Protein AF-A0A377I5Y8-F1 (afdb_monomer_lite)

Structure (mmCIF, N/CA/C/O backbone):
data_AF-A0A377I5Y8-F1
#
_entry.id   AF-A0A377I5Y8-F1
#
loop_
_atom_site.group_PDB
_atom_site.id
_atom_site.type_symbol
_atom_site.label_atom_id
_atom_site.label_alt_id
_atom_site.label_comp_id
_atom_site.label_asym_id
_atom_site.label_entity_id
_atom_site.label_seq_id
_atom_site.pdbx_PDB_ins_code
_atom_site.Cartn_x
_atom_site.Cartn_y
_atom_site.Cartn_z
_atom_site.occupancy
_atom_site.B_iso_or_equiv
_atom_site.auth_seq_id
_atom_site.auth_comp_id
_atom_site.auth_asym_id
_atom_site.auth_atom_id
_atom_site.pdbx_PDB_model_num
ATOM 1 N N . MET A 1 1 ? -96.298 -12.564 162.710 1.00 44.47 1 MET A N 1
ATOM 2 C CA . MET A 1 1 ? -96.695 -13.813 162.022 1.00 44.47 1 MET A CA 1
ATOM 3 C C . MET A 1 1 ? -95.420 -14.543 161.625 1.00 44.47 1 MET A C 1
ATOM 5 O O . MET A 1 1 ? -94.536 -13.879 161.105 1.00 44.47 1 MET A O 1
ATOM 9 N N . ALA A 1 2 ? -95.275 -15.830 161.952 1.00 61.97 2 ALA A N 1
ATOM 10 C CA . ALA A 1 2 ? -94.063 -16.620 161.696 1.00 61.97 2 ALA A CA 1
ATOM 11 C C . ALA A 1 2 ? -94.306 -17.619 160.547 1.00 61.97 2 ALA A C 1
ATOM 13 O O . ALA A 1 2 ? -95.359 -18.254 160.525 1.00 61.97 2 ALA A O 1
ATOM 14 N N . ASN A 1 3 ? -93.354 -17.740 159.612 1.00 75.94 3 ASN A N 1
ATOM 15 C CA . ASN A 1 3 ? -93.396 -18.684 158.483 1.00 75.94 3 ASN A CA 1
ATOM 16 C C . ASN A 1 3 ? -92.722 -20.018 158.852 1.00 75.94 3 ASN A C 1
ATOM 18 O O . ASN A 1 3 ? -91.842 -20.046 159.712 1.00 75.94 3 ASN A O 1
ATOM 22 N N . LEU A 1 4 ? -93.095 -21.113 158.179 1.00 74.38 4 LEU A N 1
ATOM 23 C CA . LEU A 1 4 ? -92.407 -22.403 158.310 1.00 74.38 4 LEU A CA 1
ATOM 24 C C . LEU A 1 4 ? -91.058 -22.365 157.580 1.00 74.38 4 LEU A C 1
ATOM 26 O O . LEU A 1 4 ? -90.972 -21.902 156.447 1.00 74.38 4 LEU A O 1
ATOM 30 N N . GLU A 1 5 ? -90.010 -22.867 158.228 1.00 79.94 5 GLU A N 1
ATOM 31 C CA . GLU A 1 5 ? -88.670 -22.923 157.647 1.00 79.94 5 GLU A CA 1
ATOM 32 C C . GLU A 1 5 ? -88.505 -24.162 156.751 1.00 79.94 5 GLU A C 1
ATOM 34 O O . GLU A 1 5 ? -88.676 -25.298 157.205 1.00 79.94 5 GLU A O 1
ATOM 39 N N . GLU A 1 6 ? -88.168 -23.929 155.479 1.00 86.44 6 GLU A N 1
ATOM 40 C CA . GLU A 1 6 ? -87.937 -24.972 154.475 1.00 86.44 6 GLU A CA 1
ATOM 41 C C . GLU A 1 6 ? -86.470 -25.430 154.449 1.00 86.44 6 GLU A C 1
ATOM 43 O O . GLU A 1 6 ? -85.549 -24.626 154.253 1.00 86.44 6 GLU A O 1
ATOM 48 N N . GLN A 1 7 ? -86.245 -26.737 154.526 1.00 83.88 7 GLN A N 1
ATOM 49 C CA . GLN A 1 7 ? -84.936 -27.382 154.446 1.00 83.88 7 GLN A CA 1
ATOM 50 C C . GLN A 1 7 ? -84.751 -28.109 153.110 1.00 83.88 7 GLN A C 1
ATOM 52 O O . GLN A 1 7 ? -85.685 -28.695 152.572 1.00 83.88 7 GLN A O 1
ATOM 57 N N . GLU A 1 8 ? -83.526 -28.097 152.576 1.00 85.56 8 GLU A N 1
ATOM 58 C CA . GLU A 1 8 ? -83.152 -28.877 151.387 1.00 85.56 8 GLU A CA 1
ATOM 59 C C . GLU A 1 8 ? -83.021 -30.357 151.764 1.00 85.56 8 GLU A C 1
ATOM 61 O O . GLU A 1 8 ? -81.932 -30.901 151.933 1.00 85.56 8 GLU A O 1
ATOM 66 N N . LYS A 1 9 ? -84.165 -31.004 151.966 1.00 86.75 9 LYS A N 1
ATOM 67 C CA . LYS A 1 9 ? -84.241 -32.389 152.408 1.00 86.75 9 LYS A CA 1
ATOM 68 C C . LYS A 1 9 ? -85.362 -33.095 151.672 1.00 86.75 9 LYS A C 1
ATOM 70 O O . LYS A 1 9 ? -86.482 -32.597 151.577 1.00 86.75 9 LYS A O 1
ATOM 75 N N . TRP A 1 10 ? -85.074 -34.299 151.194 1.00 88.19 10 TRP A N 1
ATOM 76 C CA . TRP A 1 10 ? -86.120 -35.175 150.696 1.00 88.19 10 TRP A CA 1
ATOM 77 C C . TRP A 1 10 ? -86.868 -35.823 151.861 1.00 88.19 10 TRP A C 1
ATOM 79 O O . TRP A 1 10 ? -86.307 -36.619 152.614 1.00 88.19 10 TRP A O 1
ATOM 89 N N . GLU A 1 11 ? -88.142 -35.482 152.008 1.00 87.62 11 GLU A N 1
ATOM 90 C CA . GLU A 1 11 ? -89.029 -36.145 152.960 1.00 87.62 11 GLU A CA 1
ATOM 91 C C . GLU A 1 11 ? -89.602 -37.411 152.319 1.00 87.62 11 GLU A C 1
ATOM 93 O O . GLU A 1 11 ? -90.176 -37.369 151.228 1.00 87.62 11 GLU A O 1
ATOM 98 N N . THR A 1 12 ? -89.429 -38.552 152.988 1.00 85.75 12 THR A N 1
ATOM 99 C CA . THR A 1 12 ? -89.810 -39.876 152.468 1.00 85.75 12 THR A CA 1
ATOM 100 C C . THR A 1 12 ? -91.319 -40.034 152.275 1.00 85.75 12 THR A C 1
ATOM 102 O O . THR A 1 12 ? -91.744 -40.792 151.408 1.00 85.75 12 THR A O 1
ATOM 105 N N . GLY A 1 13 ? -92.124 -39.280 153.025 1.00 84.56 13 GLY A N 1
ATOM 106 C CA . GLY A 1 13 ? -93.577 -39.213 152.897 1.00 84.56 13 GLY A CA 1
ATOM 107 C C . GLY A 1 13 ? -94.119 -37.894 153.443 1.00 84.56 13 GLY A C 1
ATOM 108 O O . GLY A 1 13 ? -93.439 -37.206 154.206 1.00 84.56 13 GLY A O 1
ATOM 109 N N . ILE A 1 14 ? -95.333 -37.530 153.029 1.00 86.12 14 ILE A N 1
ATOM 110 C CA . ILE A 1 14 ? -96.060 -36.377 153.570 1.00 86.12 14 ILE A CA 1
ATOM 111 C C . ILE A 1 14 ? -97.057 -36.925 154.585 1.00 86.12 14 ILE A C 1
ATOM 113 O O . ILE A 1 14 ? -97.866 -37.785 154.250 1.00 86.12 14 ILE A O 1
ATOM 117 N N . TYR A 1 15 ? -96.953 -36.471 155.827 1.00 86.12 15 TYR A N 1
ATOM 118 C CA . TYR A 1 15 ? -97.787 -36.924 156.929 1.00 86.12 15 TYR A CA 1
ATOM 119 C C . TYR A 1 15 ? -99.241 -36.495 156.718 1.00 86.12 15 TYR A C 1
ATOM 121 O O . TYR A 1 15 ? -99.511 -35.308 156.555 1.00 86.12 15 TYR A O 1
ATOM 129 N N . GLN A 1 16 ? -100.171 -37.443 156.746 1.00 86.00 16 GLN A N 1
ATOM 130 C CA . GLN A 1 16 ? -101.600 -37.157 156.762 1.00 86.00 16 GLN A CA 1
ATOM 131 C C . GLN A 1 16 ? -102.022 -36.877 158.206 1.00 86.00 16 GLN A C 1
ATOM 133 O O . GLN A 1 16 ? -101.702 -37.656 159.094 1.00 86.00 16 GLN A O 1
ATOM 138 N N . ILE A 1 17 ? -102.689 -35.748 158.443 1.00 85.38 17 ILE A N 1
ATOM 139 C CA . ILE A 1 17 ? -103.232 -35.433 159.770 1.00 85.38 17 ILE A CA 1
ATOM 140 C C . ILE A 1 17 ? -104.403 -36.379 160.034 1.00 85.38 17 ILE A C 1
ATOM 142 O O . ILE A 1 17 ? -105.297 -36.488 159.192 1.00 85.38 17 ILE A O 1
ATOM 146 N N . GLU A 1 18 ? -104.388 -37.043 161.185 1.00 84.44 18 GLU A N 1
ATOM 147 C CA . GLU A 1 18 ? -105.428 -37.993 161.585 1.00 84.44 18 GLU A CA 1
ATOM 148 C C . GLU A 1 18 ? -106.560 -37.283 162.348 1.00 84.44 18 GLU A C 1
ATOM 150 O O . GLU A 1 18 ? -106.344 -36.242 162.966 1.00 84.44 18 GLU A O 1
ATOM 155 N N . GLU A 1 19 ? -107.777 -37.843 162.358 1.00 82.62 19 GLU A N 1
ATOM 156 C CA . GLU A 1 19 ? -108.943 -37.215 163.022 1.00 82.62 19 GLU A CA 1
ATOM 157 C C . GLU A 1 19 ? -108.735 -36.977 164.529 1.00 82.62 19 GLU A C 1
ATOM 159 O O . GLU A 1 19 ? -109.299 -36.044 165.100 1.00 82.62 19 GLU A O 1
ATOM 164 N N . ASN A 1 20 ? -107.896 -37.802 165.161 1.00 81.38 20 ASN A N 1
ATOM 165 C CA . ASN A 1 20 ? -107.586 -37.725 166.589 1.00 81.38 20 ASN A CA 1
ATOM 166 C C . ASN A 1 20 ? -106.368 -36.840 166.901 1.00 81.38 20 ASN A C 1
ATOM 168 O O . ASN A 1 20 ? -106.012 -36.695 168.074 1.00 81.38 20 ASN A O 1
ATOM 172 N N . ASP A 1 21 ? -105.701 -36.276 165.889 1.00 82.25 21 ASP A N 1
ATOM 173 C CA . ASP A 1 21 ? -104.535 -35.429 166.118 1.00 82.25 21 ASP A CA 1
ATOM 174 C C . ASP A 1 21 ? -104.957 -34.090 166.752 1.00 82.25 21 ASP A C 1
ATOM 176 O O . ASP A 1 21 ? -105.871 -33.417 166.262 1.00 82.25 21 ASP A O 1
ATOM 180 N N . PRO A 1 22 ? -104.286 -33.641 167.830 1.00 75.06 22 PRO A N 1
ATOM 181 C CA . PRO A 1 22 ? -104.595 -32.356 168.436 1.00 75.06 22 PRO A CA 1
ATOM 182 C C . PRO A 1 22 ? -104.301 -31.226 167.446 1.00 75.06 22 PRO A C 1
ATOM 184 O O . PRO A 1 22 ? -103.237 -31.194 166.827 1.00 75.06 22 PRO A O 1
ATOM 187 N N . VAL A 1 23 ? -105.213 -30.253 167.334 1.00 78.25 23 VAL A N 1
ATOM 188 C CA . VAL A 1 23 ? -105.016 -29.047 166.510 1.00 78.25 23 VAL A CA 1
ATOM 189 C C . VAL A 1 23 ? -104.004 -28.127 167.199 1.00 78.25 23 VAL A C 1
ATOM 191 O O . VAL A 1 23 ? -104.342 -27.123 167.824 1.00 78.25 23 VAL A O 1
ATOM 194 N N . HIS A 1 24 ? -102.736 -28.522 167.128 1.00 77.81 24 HIS A N 1
ATOM 195 C CA . HIS A 1 24 ? -101.604 -27.819 167.702 1.00 77.81 24 HIS A CA 1
ATOM 196 C C . HIS A 1 24 ? -100.825 -27.137 166.580 1.00 77.81 24 HIS A C 1
ATOM 198 O O . HIS A 1 24 ? -100.194 -27.792 165.747 1.00 77.81 24 HIS A O 1
ATOM 204 N N . GLY A 1 25 ? -100.900 -25.805 166.559 1.00 72.81 25 GLY A N 1
ATOM 205 C CA . GLY A 1 25 ? -100.066 -24.958 165.710 1.00 72.81 25 GLY A CA 1
ATOM 206 C C . GLY A 1 25 ? -98.646 -24.792 166.265 1.00 72.81 25 GLY A C 1
ATOM 207 O O . GLY A 1 25 ? -98.297 -25.336 167.306 1.00 72.81 25 GLY A O 1
ATOM 208 N N . GLY A 1 26 ? -97.815 -24.017 165.567 1.00 75.94 26 GLY A N 1
ATOM 209 C CA . GLY A 1 26 ? -96.394 -23.835 165.894 1.00 75.94 26 GLY A CA 1
ATOM 210 C C . GLY A 1 26 ? -95.466 -24.574 164.925 1.00 75.94 26 GLY A C 1
ATOM 211 O O . GLY A 1 26 ? -95.928 -25.307 164.048 1.00 75.94 26 GLY A O 1
ATOM 212 N N . ALA A 1 27 ? -94.156 -24.342 165.045 1.00 71.94 27 ALA A N 1
ATOM 213 C CA . ALA A 1 27 ? -93.143 -24.872 164.120 1.00 71.94 27 ALA A CA 1
ATOM 214 C C . ALA A 1 27 ? -93.069 -26.412 164.106 1.00 71.94 27 ALA A C 1
ATOM 216 O O . ALA A 1 27 ? -92.778 -26.994 163.058 1.00 71.94 27 ALA A O 1
ATOM 217 N N . ASP A 1 28 ? -93.395 -27.033 165.244 1.00 77.06 28 ASP A N 1
ATOM 218 C CA . ASP A 1 28 ? -93.475 -28.487 165.442 1.00 77.06 28 ASP A CA 1
ATOM 219 C C . ASP A 1 28 ? -94.917 -28.961 165.687 1.00 77.06 28 ASP A C 1
ATOM 221 O O . ASP A 1 28 ? -95.165 -30.095 166.098 1.00 77.06 28 ASP A O 1
ATOM 225 N N . GLY A 1 29 ? -95.884 -28.078 165.430 1.00 80.75 29 GLY A N 1
ATOM 226 C CA . GLY A 1 29 ? -97.300 -28.393 165.493 1.00 80.75 29 GLY A CA 1
ATOM 227 C C . GLY A 1 29 ? -97.670 -29.436 164.441 1.00 80.75 29 GLY A C 1
ATOM 228 O O . GLY A 1 29 ? -97.292 -29.310 163.271 1.00 80.75 29 GLY A O 1
ATOM 229 N N . VAL A 1 30 ? -98.424 -30.463 164.839 1.00 83.25 30 VAL A N 1
ATOM 230 C CA . VAL A 1 30 ? -98.769 -31.591 163.957 1.00 83.25 30 VAL A CA 1
ATOM 231 C C . VAL A 1 30 ? -99.517 -31.124 162.702 1.00 83.25 30 VAL A C 1
ATOM 233 O O . VAL A 1 30 ? -99.285 -31.650 161.615 1.00 83.25 30 VAL A O 1
ATOM 236 N N . THR A 1 31 ? -100.300 -30.044 162.814 1.00 83.88 31 THR A N 1
ATOM 237 C CA . THR A 1 31 ? -101.058 -29.454 161.702 1.00 83.88 31 THR A CA 1
ATOM 238 C C . THR A 1 31 ? -100.159 -28.887 160.590 1.00 83.88 31 THR A C 1
ATOM 240 O O . THR A 1 31 ? -100.548 -28.873 159.427 1.00 83.88 31 THR A O 1
ATOM 243 N N . ASN A 1 32 ? -98.930 -28.461 160.907 1.00 86.50 32 ASN A N 1
ATOM 244 C CA . ASN A 1 32 ? -98.000 -27.865 159.936 1.00 86.50 32 ASN A CA 1
ATOM 245 C C . ASN A 1 32 ? -97.014 -28.870 159.316 1.00 86.50 32 ASN A C 1
ATOM 247 O O . ASN A 1 32 ? -96.312 -28.543 158.352 1.00 86.50 32 ASN A O 1
ATOM 251 N N . LYS A 1 33 ? -96.951 -30.095 159.847 1.00 85.25 33 LYS A N 1
ATOM 252 C CA . LYS A 1 33 ? -96.015 -31.143 159.421 1.00 85.25 33 LYS A CA 1
ATOM 253 C C . LYS A 1 33 ? -96.138 -31.512 157.929 1.00 85.25 33 LYS A C 1
ATOM 255 O O . LYS A 1 33 ? -95.102 -31.464 157.261 1.00 85.25 33 LYS A O 1
ATOM 260 N N . PRO A 1 34 ? -97.333 -31.799 157.362 1.00 85.81 34 PRO A N 1
ATOM 261 C CA . PRO A 1 34 ? -97.465 -32.088 155.930 1.00 85.81 34 PRO A CA 1
ATOM 262 C C . PRO A 1 34 ? -96.944 -30.967 155.029 1.00 85.81 34 PRO A C 1
ATOM 264 O O . PRO A 1 34 ? -96.223 -31.217 154.063 1.00 85.81 34 PRO A O 1
ATOM 267 N N . ILE A 1 35 ? -97.290 -29.720 155.357 1.00 86.62 35 ILE A N 1
ATOM 268 C CA . ILE A 1 35 ? -96.953 -28.547 154.542 1.00 86.62 35 ILE A CA 1
ATOM 269 C C . ILE A 1 35 ? -95.437 -28.333 154.536 1.00 86.62 35 ILE A C 1
ATOM 271 O O . ILE A 1 35 ? -94.839 -28.181 153.471 1.00 86.62 35 ILE A O 1
ATOM 275 N N . LYS A 1 36 ? -94.795 -28.411 155.709 1.00 86.50 36 LYS A N 1
ATOM 276 C CA . LYS A 1 36 ? -93.333 -28.332 155.834 1.00 86.50 36 LYS A CA 1
ATOM 277 C C . LYS A 1 36 ? -92.647 -29.446 155.041 1.00 86.50 36 LYS A C 1
ATOM 279 O O . LYS A 1 36 ? -91.658 -29.197 154.355 1.00 86.50 36 LYS A O 1
ATOM 284 N N . GLN A 1 37 ? -93.196 -30.663 155.081 1.00 88.81 37 GLN A N 1
ATOM 285 C CA . GLN A 1 37 ? -92.602 -31.788 154.366 1.00 88.81 37 GLN A CA 1
ATOM 286 C C . GLN A 1 37 ? -92.667 -31.636 152.839 1.00 88.81 37 GLN A C 1
ATOM 288 O O . GLN A 1 37 ? -91.692 -31.932 152.143 1.00 88.81 37 GLN A O 1
ATOM 293 N N . LEU A 1 38 ? -93.789 -31.146 152.307 1.00 89.00 38 LEU A N 1
ATOM 294 C CA . LEU A 1 38 ? -93.927 -30.867 150.876 1.00 89.00 38 LEU A CA 1
ATOM 295 C C . LEU A 1 38 ? -92.993 -29.731 150.425 1.00 89.00 38 LEU A C 1
ATOM 297 O O . LEU A 1 38 ? -92.355 -29.831 149.370 1.00 89.00 38 LEU A O 1
ATOM 301 N N . ALA A 1 39 ? -92.878 -28.677 151.234 1.00 88.31 39 ALA A N 1
ATOM 302 C CA . ALA A 1 39 ? -92.000 -27.549 150.946 1.00 88.31 39 ALA A CA 1
ATOM 303 C C . ALA A 1 39 ? -90.520 -27.984 150.884 1.00 88.31 39 ALA A C 1
ATOM 305 O O . ALA A 1 39 ? -89.824 -27.676 149.913 1.00 88.31 39 ALA A O 1
ATOM 306 N N . ASN A 1 40 ? -90.073 -28.825 151.826 1.00 90.12 40 ASN A N 1
ATOM 307 C CA . ASN A 1 40 ? -88.713 -29.379 151.836 1.00 90.12 40 ASN A CA 1
ATOM 308 C C . ASN A 1 40 ? -88.378 -30.166 150.551 1.00 90.12 40 ASN A C 1
ATOM 310 O O . ASN A 1 40 ? -87.335 -29.944 149.926 1.00 90.12 40 ASN A O 1
ATOM 314 N N . ARG A 1 41 ? -89.290 -31.042 150.095 1.00 91.62 41 ARG A N 1
ATOM 315 C CA . ARG A 1 41 ? -89.104 -31.820 148.851 1.00 91.62 41 ARG A CA 1
ATOM 316 C C . ARG A 1 41 ? -88.997 -30.924 147.620 1.00 91.62 41 ARG A C 1
ATOM 318 O O . ARG A 1 41 ? -88.174 -31.185 146.744 1.00 91.62 41 ARG A O 1
ATOM 325 N N . THR A 1 42 ? -89.810 -29.872 147.559 1.00 90.88 42 THR A N 1
ATOM 326 C CA . THR A 1 42 ? -89.809 -28.918 146.440 1.00 90.88 42 THR A CA 1
ATOM 327 C C . THR A 1 42 ? -88.470 -28.184 146.352 1.00 90.88 42 THR A C 1
ATOM 329 O O . THR A 1 42 ? -87.882 -28.089 145.272 1.00 90.88 42 THR A O 1
ATOM 332 N N . LYS A 1 43 ? -87.936 -27.740 147.496 1.00 89.00 43 LYS A N 1
ATOM 333 C CA . LYS A 1 43 ? -86.625 -27.085 147.580 1.00 89.00 43 LYS A CA 1
ATOM 334 C C . LYS A 1 43 ? -85.477 -28.009 147.152 1.00 89.00 43 LYS A C 1
ATOM 336 O O . LYS A 1 43 ? -84.618 -27.577 146.386 1.00 89.00 43 LYS A O 1
ATOM 341 N N . TYR A 1 44 ? -85.501 -29.281 147.564 1.00 89.50 44 TYR A N 1
ATOM 342 C CA . TYR A 1 44 ? -84.529 -30.296 147.128 1.00 89.50 44 TYR A CA 1
ATOM 343 C C . TYR A 1 44 ? -84.551 -30.518 145.605 1.00 89.50 44 TYR A C 1
ATOM 345 O O . TYR A 1 44 ? -83.511 -30.441 144.951 1.00 89.50 44 TYR A O 1
ATOM 353 N N . LEU A 1 45 ? -85.735 -30.730 145.014 1.00 87.25 45 LEU A N 1
ATOM 354 C CA . LEU A 1 45 ? -85.857 -30.962 143.568 1.00 87.25 45 LEU A CA 1
ATOM 355 C C . LEU A 1 45 ? -85.384 -29.763 142.742 1.00 87.25 45 LEU A C 1
ATOM 357 O O . LEU A 1 45 ? -84.708 -29.949 141.731 1.00 87.25 45 LEU A O 1
ATOM 361 N N . LYS A 1 46 ? -85.688 -28.536 143.185 1.00 86.38 46 LYS A N 1
ATOM 362 C CA . LYS A 1 46 ? -85.188 -27.322 142.532 1.00 86.38 46 LYS A CA 1
ATOM 363 C C . LYS A 1 46 ? -83.658 -27.304 142.493 1.00 86.38 46 LYS A C 1
ATOM 365 O O . LYS A 1 46 ? -83.082 -27.030 141.441 1.00 86.38 46 LYS A O 1
ATOM 370 N N . LYS A 1 47 ? -83.000 -27.640 143.607 1.00 84.94 47 LYS A N 1
ATOM 371 C CA . LYS A 1 47 ? -81.535 -27.656 143.665 1.00 84.94 47 LYS A CA 1
ATOM 372 C C . LYS A 1 47 ? -80.913 -28.718 142.768 1.00 84.94 47 LYS A C 1
ATOM 374 O O . LYS A 1 47 ? -79.866 -28.465 142.176 1.00 84.94 47 LYS A O 1
ATOM 379 N N . GLU A 1 48 ? -81.561 -29.867 142.625 1.00 83.81 48 GLU A N 1
ATOM 380 C CA . GLU A 1 48 ? -81.061 -30.944 141.771 1.00 83.81 48 GLU A CA 1
ATOM 381 C C . GLU A 1 48 ? -81.203 -30.628 140.273 1.00 83.81 48 GLU A C 1
ATOM 383 O O . GLU A 1 48 ? -80.307 -30.942 139.487 1.00 83.81 48 GLU A O 1
ATOM 388 N N . VAL A 1 49 ? -82.268 -29.923 139.872 1.00 81.81 49 VAL A N 1
ATOM 389 C CA . VAL A 1 49 ? -82.402 -29.390 138.504 1.00 81.81 49 VAL A CA 1
ATOM 390 C C . VAL A 1 49 ? -81.325 -28.341 138.221 1.00 81.81 49 VAL A C 1
ATOM 392 O O . VAL A 1 49 ? -80.645 -28.434 137.201 1.00 81.81 49 VAL A O 1
ATOM 395 N N . GLU A 1 50 ? -81.104 -27.392 139.136 1.00 79.69 50 GLU A N 1
ATOM 396 C CA . GLU A 1 50 ? -80.041 -26.382 139.001 1.00 79.69 50 GLU A CA 1
ATOM 397 C C . GLU A 1 50 ? -78.641 -27.015 138.904 1.00 79.69 50 GLU A C 1
ATOM 399 O O . GLU A 1 50 ? -77.786 -26.505 138.187 1.00 79.69 50 GLU A O 1
ATOM 404 N N . ARG A 1 51 ? -78.401 -28.152 139.574 1.00 75.88 51 ARG A N 1
ATOM 405 C CA . ARG A 1 51 ? -77.121 -28.879 139.513 1.00 75.88 51 ARG A CA 1
ATOM 406 C C . ARG A 1 51 ? -76.868 -29.533 138.149 1.00 75.88 51 ARG A C 1
ATOM 408 O O . ARG A 1 51 ? -75.720 -29.637 137.730 1.00 75.88 51 ARG A O 1
ATOM 415 N N . ARG A 1 52 ? -77.927 -29.972 137.458 1.00 70.69 52 ARG A N 1
ATOM 416 C CA . ARG A 1 52 ? -77.847 -30.601 136.125 1.00 70.69 52 ARG A CA 1
ATOM 417 C C . ARG A 1 52 ? -77.843 -29.594 134.975 1.00 70.69 52 ARG A C 1
ATOM 419 O O . ARG A 1 52 ? -77.451 -29.953 133.871 1.00 70.69 52 ARG A O 1
ATOM 426 N N . TYR A 1 53 ? -78.261 -28.356 135.226 1.00 64.75 53 TYR A N 1
ATOM 427 C CA . TYR A 1 53 ? -78.376 -27.296 134.224 1.00 64.75 53 TYR A CA 1
ATOM 428 C C . TYR A 1 53 ? -77.223 -26.285 134.339 1.00 64.75 53 TYR A C 1
ATOM 430 O O . TYR A 1 53 ? -77.440 -25.090 134.524 1.00 64.75 53 TYR A O 1
ATOM 438 N N . VAL A 1 54 ? -75.978 -26.763 134.251 1.00 61.59 54 VAL A N 1
ATOM 439 C CA . VAL A 1 54 ? -74.801 -25.894 134.086 1.00 61.59 54 VAL A CA 1
ATOM 440 C C . VAL A 1 54 ? -74.319 -26.028 132.640 1.00 61.59 54 VAL A C 1
ATOM 442 O O . VAL A 1 54 ? -73.896 -27.104 132.226 1.00 61.59 54 VAL A O 1
ATOM 445 N N . GLU A 1 55 ? -74.424 -24.954 131.851 1.00 59.75 55 GLU A N 1
ATOM 446 C CA . GLU A 1 55 ? -73.965 -24.910 130.454 1.00 59.75 55 GLU A CA 1
ATOM 447 C C . GLU A 1 55 ? -72.448 -25.163 130.367 1.00 59.75 55 GLU A C 1
ATOM 449 O O . GLU A 1 55 ? -71.648 -24.351 130.832 1.00 59.75 55 GLU A O 1
ATOM 454 N N . GLN A 1 56 ? -72.037 -26.277 129.752 1.00 68.88 56 GLN A N 1
ATOM 455 C CA . GLN A 1 56 ? -70.628 -26.604 129.507 1.00 68.88 56 GLN A CA 1
ATOM 456 C C . GLN A 1 56 ? -70.285 -26.405 128.017 1.00 68.88 56 GLN A C 1
ATOM 458 O O . GLN A 1 56 ? -71.021 -26.848 127.130 1.00 68.88 56 GLN A O 1
ATOM 463 N N . ALA A 1 57 ? -69.183 -25.705 127.729 1.00 72.12 57 ALA A N 1
ATOM 464 C CA . ALA A 1 57 ? -68.729 -25.441 126.360 1.00 72.12 57 ALA A CA 1
ATOM 465 C C . ALA A 1 57 ? -68.085 -26.687 125.721 1.00 72.12 57 ALA A C 1
ATOM 467 O O . ALA A 1 57 ? -67.421 -27.462 126.408 1.00 72.12 57 ALA A O 1
ATOM 468 N N . ALA A 1 58 ? -68.267 -26.864 124.409 1.00 79.94 58 ALA A N 1
ATOM 469 C CA . ALA A 1 58 ? -67.596 -27.914 123.637 1.00 79.94 58 ALA A CA 1
ATOM 470 C C . ALA A 1 58 ? -66.117 -27.589 123.373 1.00 79.94 58 ALA A C 1
ATOM 472 O O . ALA A 1 58 ? -65.754 -26.431 123.162 1.00 79.94 58 ALA A O 1
ATOM 473 N N . THR A 1 59 ? -65.288 -28.631 123.303 1.00 79.12 59 THR A N 1
ATOM 474 C CA . THR A 1 59 ? -63.886 -28.573 122.858 1.00 79.12 59 THR A CA 1
ATOM 475 C C . THR A 1 59 ? -63.605 -29.710 121.872 1.00 79.12 59 THR A C 1
ATOM 477 O O . THR A 1 59 ? -64.442 -30.589 121.664 1.00 79.12 59 THR A O 1
ATOM 480 N N . THR A 1 60 ? -62.404 -29.748 121.296 1.00 79.25 60 THR A N 1
ATOM 481 C CA . THR A 1 60 ? -61.935 -30.857 120.442 1.00 79.25 60 THR A CA 1
ATOM 482 C C . THR A 1 60 ? -61.866 -32.211 121.168 1.00 79.25 60 THR A C 1
ATOM 484 O O . THR A 1 60 ? -61.839 -33.248 120.509 1.00 79.25 60 THR A O 1
ATOM 487 N N . ALA A 1 61 ? -61.890 -32.222 122.507 1.00 80.81 61 ALA A N 1
ATOM 488 C CA . ALA A 1 61 ? -61.819 -33.426 123.338 1.00 80.81 61 ALA A CA 1
ATOM 489 C C . ALA A 1 61 ? -63.104 -33.723 124.142 1.00 80.81 61 ALA A C 1
ATOM 491 O O . ALA A 1 61 ? -63.194 -34.781 124.765 1.00 80.81 61 ALA A O 1
ATOM 492 N N . GLN A 1 62 ? -64.093 -32.819 124.160 1.00 76.31 62 GLN A N 1
ATOM 493 C CA . GLN A 1 62 ? -65.288 -32.946 125.002 1.00 76.31 62 GLN A CA 1
ATOM 494 C C . GLN A 1 62 ? -66.546 -32.379 124.327 1.00 76.31 62 GLN A C 1
ATOM 496 O O . GLN A 1 62 ? -66.543 -31.284 123.768 1.00 76.31 62 GLN A O 1
ATOM 501 N N . THR A 1 63 ? -67.661 -33.109 124.430 1.00 76.62 63 THR A N 1
ATOM 502 C CA . THR A 1 63 ? -68.968 -32.688 123.901 1.00 76.62 63 THR A CA 1
ATOM 503 C C . THR A 1 63 ? -69.595 -31.577 124.753 1.00 76.62 63 THR A C 1
ATOM 505 O O . THR A 1 63 ? -69.592 -31.675 125.978 1.00 76.62 63 THR A O 1
ATOM 508 N N . GLY A 1 64 ? -70.198 -30.567 124.120 1.00 80.75 64 GLY A N 1
ATOM 509 C CA . GLY A 1 64 ? -70.872 -29.443 124.786 1.00 80.75 64 GLY A CA 1
ATOM 510 C C . GLY A 1 64 ? -71.524 -28.486 123.780 1.00 80.75 64 GLY A C 1
ATOM 511 O O . GLY A 1 64 ? -71.727 -28.846 122.619 1.00 80.75 64 GLY A O 1
ATOM 512 N N . THR A 1 65 ? -71.816 -27.254 124.195 1.00 79.50 65 THR A N 1
ATOM 513 C CA . THR A 1 65 ? -72.353 -26.210 123.298 1.00 79.50 65 THR A CA 1
ATOM 514 C C . THR A 1 65 ? -71.209 -25.467 122.591 1.00 79.50 65 THR A C 1
ATOM 516 O O . THR A 1 65 ? -70.298 -24.973 123.255 1.00 79.50 65 THR A O 1
ATOM 519 N N . VAL A 1 66 ? -71.235 -25.383 121.252 1.00 81.88 66 VAL A N 1
ATOM 520 C CA . VAL A 1 66 ? -70.203 -24.718 120.420 1.00 81.88 66 VAL A CA 1
ATOM 521 C C . VAL A 1 66 ? -70.618 -23.279 120.094 1.00 81.88 66 VAL A C 1
ATOM 523 O O . VAL A 1 66 ? -71.752 -23.042 119.676 1.00 81.88 66 VAL A O 1
ATOM 526 N N . LYS A 1 67 ? -69.699 -22.313 120.222 1.00 86.94 67 LYS A N 1
ATOM 527 C CA . LYS A 1 67 ? -69.910 -20.927 119.763 1.00 86.94 67 LYS A CA 1
ATOM 528 C C . LYS A 1 67 ? -69.487 -20.767 118.301 1.00 86.94 67 LYS A C 1
ATOM 530 O O . LYS A 1 67 ? -68.518 -21.374 117.861 1.00 86.94 67 LYS A O 1
ATOM 535 N N . LEU A 1 68 ? -70.209 -19.951 117.536 1.00 90.06 68 LEU A N 1
ATOM 536 C CA . LEU A 1 68 ? -69.918 -19.709 116.121 1.00 90.06 68 LEU A CA 1
ATOM 537 C C . LEU A 1 68 ? -69.106 -18.420 115.936 1.00 90.06 68 LEU A C 1
ATOM 539 O O . LEU A 1 68 ? -69.532 -17.361 116.394 1.00 90.06 68 LEU A O 1
ATOM 543 N N . ASN A 1 69 ? -67.990 -18.493 115.207 1.00 90.94 69 ASN A N 1
ATOM 544 C CA . ASN A 1 69 ? -67.113 -17.356 114.919 1.00 90.94 69 ASN A CA 1
ATOM 545 C C . ASN A 1 69 ? -66.967 -17.131 113.399 1.00 90.94 69 ASN A C 1
ATOM 547 O O . ASN A 1 69 ? -66.891 -18.068 112.605 1.00 90.94 69 ASN A O 1
ATOM 551 N N . SER A 1 70 ? -66.980 -15.864 112.975 1.00 93.19 70 SER A N 1
ATOM 552 C CA . SER A 1 70 ? -66.845 -15.448 111.568 1.00 93.19 70 SER A CA 1
ATOM 553 C C . SER A 1 70 ? -65.541 -14.696 111.262 1.00 93.19 70 SER A C 1
ATOM 555 O O . SER A 1 70 ? -65.436 -14.102 110.187 1.00 93.19 70 SER A O 1
ATOM 557 N N . SER A 1 71 ? -64.582 -14.685 112.186 1.00 91.06 71 SER A N 1
ATOM 558 C CA . SER A 1 71 ? -63.230 -14.157 111.978 1.00 91.06 71 SER A CA 1
ATOM 559 C C . SER A 1 71 ? -62.388 -15.124 111.142 1.00 91.06 71 SER A C 1
ATOM 561 O O . SER A 1 71 ? -62.481 -16.335 111.316 1.00 91.06 71 SER A O 1
ATOM 563 N N . ASP A 1 72 ? -61.561 -14.599 110.238 1.00 88.12 72 ASP A N 1
ATOM 564 C CA . ASP A 1 72 ? -60.683 -15.350 109.322 1.00 88.12 72 ASP A CA 1
ATOM 565 C C . ASP A 1 72 ? -59.241 -15.517 109.834 1.00 88.12 72 ASP A C 1
ATOM 567 O O . ASP A 1 72 ? -58.362 -15.941 109.089 1.00 88.12 72 ASP A O 1
ATOM 571 N N . ASN A 1 73 ? -59.007 -15.199 111.105 1.00 89.94 73 ASN A N 1
ATOM 572 C CA . ASN A 1 73 ? -57.706 -15.237 111.773 1.00 89.94 73 ASN A CA 1
ATOM 573 C C . ASN A 1 73 ? -57.801 -15.742 113.228 1.00 89.94 73 ASN A C 1
ATOM 575 O O . ASN A 1 73 ? -56.991 -15.352 114.065 1.00 89.94 73 ASN A O 1
ATOM 579 N N . SER A 1 74 ? -58.840 -16.519 113.554 1.00 87.75 74 SER A N 1
ATOM 580 C CA . SER A 1 74 ? -59.024 -17.069 114.900 1.00 87.75 74 SER A CA 1
ATOM 581 C C . SER A 1 74 ? -58.300 -18.404 115.040 1.00 87.75 74 SER A C 1
ATOM 583 O O . SER A 1 74 ? -58.510 -19.294 114.220 1.00 87.75 74 SER A O 1
ATOM 585 N N . ASP A 1 75 ? -57.545 -18.553 116.126 1.00 87.19 75 ASP A N 1
ATOM 586 C CA . ASP A 1 75 ? -56.889 -19.805 116.523 1.00 87.19 75 ASP A CA 1
ATOM 587 C C . ASP A 1 75 ? -57.671 -20.542 117.637 1.00 87.19 75 ASP A C 1
ATOM 589 O O . ASP A 1 75 ? -57.154 -21.453 118.280 1.00 87.19 75 ASP A O 1
ATOM 593 N N . SER A 1 76 ? -58.913 -20.126 117.929 1.00 84.69 76 SER A N 1
ATOM 594 C CA . SER A 1 76 ? -59.720 -20.706 119.013 1.00 84.69 76 SER A CA 1
ATOM 595 C C . SER A 1 76 ? -60.194 -22.124 118.691 1.00 84.69 76 SER A C 1
ATOM 597 O O . SER A 1 76 ? -60.912 -22.341 117.718 1.00 84.69 76 SER A O 1
ATOM 599 N N . GLU A 1 77 ? -59.902 -23.075 119.581 1.00 83.31 77 GLU A N 1
ATOM 600 C CA . GLU A 1 77 ? -60.392 -24.461 119.493 1.00 83.31 77 GLU A CA 1
ATOM 601 C C . GLU A 1 77 ? -61.771 -24.682 120.147 1.00 83.31 77 GLU A C 1
ATOM 603 O O . GLU A 1 77 ? -62.290 -25.798 120.169 1.00 83.31 77 GLU A O 1
ATOM 608 N N . THR A 1 78 ? -62.373 -23.628 120.706 1.00 80.56 78 THR A N 1
ATOM 609 C CA . THR A 1 78 ? -63.690 -23.685 121.380 1.00 80.56 78 THR A CA 1
ATOM 610 C C . THR A 1 78 ? -64.819 -23.076 120.542 1.00 80.56 78 THR A C 1
ATOM 612 O O . THR A 1 78 ? -65.973 -23.009 120.973 1.00 80.56 78 THR A O 1
ATOM 615 N N . GLU A 1 79 ? -64.497 -22.630 119.326 1.00 87.69 79 GLU A N 1
ATOM 616 C CA . GLU A 1 79 ? -65.420 -21.984 118.400 1.00 87.69 79 GLU A CA 1
ATOM 617 C C . GLU A 1 79 ? -65.377 -22.666 117.030 1.00 87.69 79 GLU A C 1
ATOM 619 O O . GLU A 1 79 ? -64.322 -23.089 116.565 1.00 87.69 79 GLU A O 1
ATOM 624 N N . ALA A 1 80 ? -66.521 -22.745 116.351 1.00 87.19 80 ALA A N 1
ATOM 625 C CA . ALA A 1 80 ? -66.597 -23.246 114.984 1.00 87.19 80 ALA A CA 1
ATOM 626 C C . ALA A 1 80 ? -66.717 -22.101 113.972 1.00 87.19 80 ALA A C 1
ATOM 628 O O . ALA A 1 80 ? -67.448 -21.128 114.181 1.00 87.19 80 ALA A O 1
ATOM 629 N N . ALA A 1 81 ? -66.036 -22.253 112.836 1.00 91.56 81 ALA A N 1
ATOM 630 C CA . ALA A 1 81 ? -66.131 -21.328 111.716 1.00 91.56 81 ALA A CA 1
ATOM 631 C C . ALA A 1 81 ? -67.552 -21.307 111.124 1.00 91.56 81 ALA A C 1
ATOM 633 O O . ALA A 1 81 ? -68.164 -22.348 110.880 1.00 91.56 81 ALA A O 1
ATOM 634 N N . THR A 1 82 ? -68.074 -20.115 110.833 1.00 93.19 82 THR A N 1
ATOM 635 C CA . THR A 1 82 ? -69.364 -19.977 110.142 1.00 93.19 82 THR A CA 1
ATOM 636 C C . THR A 1 82 ? -69.247 -20.180 108.626 1.00 93.19 82 THR A C 1
ATOM 638 O O . THR A 1 82 ? -68.211 -19.883 108.022 1.00 93.19 82 THR A O 1
ATOM 641 N N . PRO A 1 83 ? -70.349 -20.533 107.933 1.00 93.38 83 PRO A N 1
ATOM 642 C CA . PRO A 1 83 ? -70.391 -20.514 106.467 1.00 93.38 83 PRO A CA 1
ATOM 643 C C . PRO A 1 83 ? -69.981 -19.164 105.848 1.00 93.38 83 PRO A C 1
ATOM 645 O O . PRO A 1 83 ? -69.473 -19.120 104.727 1.00 93.38 83 PRO A O 1
ATOM 648 N N . LYS A 1 84 ? -70.172 -18.050 106.575 1.00 92.69 84 LYS A N 1
ATOM 649 C CA . LYS A 1 84 ? -69.798 -16.700 106.131 1.00 92.69 84 LYS A CA 1
ATOM 650 C C . LYS A 1 84 ? -68.284 -16.555 105.962 1.00 92.69 84 LYS A C 1
ATOM 652 O O . LYS A 1 84 ? -67.853 -16.053 104.924 1.00 92.69 84 LYS A O 1
ATOM 657 N N . VAL A 1 85 ? -67.487 -16.999 106.940 1.00 94.44 85 VAL A N 1
ATOM 658 C CA . VAL A 1 85 ? -66.020 -16.925 106.838 1.00 94.44 85 VAL A CA 1
ATOM 659 C C . VAL A 1 85 ? -65.480 -17.922 105.810 1.00 94.44 85 VAL A C 1
ATOM 661 O O . VAL A 1 85 ? -64.634 -17.560 104.996 1.00 94.44 85 VAL A O 1
ATOM 664 N N . VAL A 1 86 ? -66.066 -19.122 105.726 1.00 92.94 86 VAL A N 1
ATOM 665 C CA . VAL A 1 86 ? -65.697 -20.128 104.714 1.00 92.94 86 VAL A CA 1
ATOM 666 C C . VAL A 1 86 ? -65.931 -19.607 103.288 1.00 92.94 86 VAL A C 1
ATOM 668 O O . VAL A 1 86 ? -65.064 -19.744 102.425 1.00 92.94 86 VAL A O 1
ATOM 671 N N . LYS A 1 87 ? -67.059 -18.929 103.029 1.00 94.19 87 LYS A N 1
ATOM 672 C CA . LYS A 1 87 ? -67.340 -18.303 101.723 1.00 94.19 87 LYS A CA 1
ATOM 673 C C . LYS A 1 87 ? -66.352 -17.180 101.388 1.00 94.19 87 LYS A C 1
ATOM 675 O O . LYS A 1 87 ? -65.953 -17.053 100.231 1.00 94.19 87 LYS A O 1
ATOM 680 N N . LYS A 1 88 ? -65.943 -16.382 102.382 1.00 92.75 88 LYS A N 1
ATOM 681 C CA . LYS A 1 88 ? -64.926 -15.331 102.211 1.00 92.75 88 LYS A CA 1
ATOM 682 C C . LYS A 1 88 ? -63.575 -15.934 101.808 1.00 92.75 88 LYS A C 1
ATOM 684 O O . LYS A 1 88 ? -62.993 -15.493 100.820 1.00 92.75 88 LYS A O 1
ATOM 689 N N . LEU A 1 89 ? -63.125 -16.977 102.510 1.00 93.00 89 LEU A N 1
ATOM 690 C CA . LEU A 1 89 ? -61.884 -17.696 102.196 1.00 93.00 89 LEU A CA 1
ATOM 691 C C . LEU A 1 89 ? -61.927 -18.328 100.797 1.00 93.00 89 LEU A C 1
ATOM 693 O O . LEU A 1 89 ? -60.974 -18.183 100.036 1.00 93.00 89 LEU A O 1
ATOM 697 N N . LYS A 1 90 ? -63.053 -18.941 100.404 1.00 93.81 90 LYS A N 1
ATOM 698 C CA . LYS A 1 90 ? -63.246 -19.473 99.043 1.00 93.81 90 LYS A CA 1
ATOM 699 C C . LYS A 1 90 ? -63.088 -18.394 97.968 1.00 93.81 90 LYS A C 1
ATOM 701 O O . LYS A 1 90 ? -62.416 -18.637 96.973 1.00 93.81 90 LYS A O 1
ATOM 706 N N . GLY A 1 91 ? -63.649 -17.202 98.183 1.00 93.88 91 GLY A N 1
ATOM 707 C CA . GLY A 1 91 ? -63.491 -16.079 97.254 1.00 93.88 91 GLY A CA 1
ATOM 708 C C . GLY A 1 91 ? -62.034 -15.631 97.091 1.00 93.88 91 GLY A C 1
ATOM 709 O O . GLY A 1 91 ? -61.598 -15.355 95.976 1.00 93.88 91 GLY A O 1
ATOM 710 N N . LEU A 1 92 ? -61.260 -15.612 98.183 1.00 93.31 92 LEU A N 1
ATOM 711 C CA . LEU A 1 92 ? -59.824 -15.311 98.133 1.00 93.31 92 LEU A CA 1
ATOM 712 C C . LEU A 1 92 ? -59.036 -16.397 97.384 1.00 93.31 92 LEU A C 1
ATOM 714 O O . LEU A 1 92 ? -58.174 -16.069 96.571 1.00 93.31 92 LEU A O 1
ATOM 718 N N . ILE A 1 93 ? -59.356 -17.674 97.614 1.00 92.50 93 ILE A N 1
ATOM 719 C CA . ILE A 1 93 ? -58.734 -18.815 96.921 1.00 92.50 93 ILE A CA 1
ATOM 720 C C . ILE A 1 93 ? -59.027 -18.772 95.416 1.00 92.50 93 ILE A C 1
ATOM 722 O O . ILE A 1 93 ? -58.119 -18.972 94.608 1.00 92.50 93 ILE A O 1
ATOM 726 N N . ASP A 1 94 ? -60.264 -18.464 95.025 1.00 91.56 94 ASP A N 1
ATOM 727 C CA . ASP A 1 94 ? -60.644 -18.335 93.615 1.00 91.56 94 ASP A CA 1
ATOM 728 C C . ASP A 1 94 ? -59.894 -17.182 92.940 1.00 91.56 94 ASP A C 1
ATOM 730 O O . ASP A 1 94 ? -59.346 -17.354 91.852 1.00 91.56 94 ASP A O 1
ATOM 734 N N . ALA A 1 95 ? -59.792 -16.027 93.607 1.00 88.94 95 ALA A N 1
ATOM 735 C CA . ALA A 1 95 ? -59.035 -14.884 93.100 1.00 88.94 95 ALA A CA 1
ATOM 736 C C . ALA A 1 95 ? -57.543 -15.215 92.911 1.00 88.94 95 ALA A C 1
ATOM 738 O O . ALA A 1 95 ? -56.967 -14.898 91.871 1.00 88.94 95 ALA A O 1
ATOM 739 N N . LEU A 1 96 ? -56.922 -15.899 93.879 1.00 89.88 96 LEU A N 1
ATOM 740 C CA . LEU A 1 96 ? -55.542 -16.385 93.774 1.00 89.88 96 LEU A CA 1
ATOM 741 C C . LEU A 1 96 ? -55.366 -17.362 92.605 1.00 89.88 96 LEU A C 1
ATOM 743 O O . LEU A 1 96 ? -54.426 -17.217 91.825 1.00 89.88 96 LEU A O 1
ATOM 747 N N . THR A 1 97 ? -56.288 -18.312 92.448 1.00 88.25 97 THR A N 1
ATOM 748 C CA . THR A 1 97 ? -56.246 -19.321 91.377 1.00 88.25 97 THR A CA 1
ATOM 749 C C . THR A 1 97 ? -56.354 -18.671 89.997 1.00 88.25 97 THR A C 1
ATOM 751 O O . THR A 1 97 ? -55.550 -18.957 89.109 1.00 88.25 97 THR A O 1
ATOM 754 N N . CYS A 1 98 ? -57.287 -17.730 89.829 1.00 84.56 98 CYS A N 1
ATOM 755 C CA . CYS A 1 98 ? -57.433 -16.951 88.599 1.00 84.56 98 CYS A CA 1
ATOM 756 C C . CYS A 1 98 ? -56.189 -16.100 88.296 1.00 84.56 98 CYS A C 1
ATOM 758 O O . CYS A 1 98 ? -55.763 -16.016 87.144 1.00 84.56 98 CYS A O 1
ATOM 760 N N . ASN A 1 99 ? -55.574 -15.496 89.317 1.00 85.38 99 ASN A N 1
ATOM 761 C CA . ASN A 1 99 ? -54.367 -14.686 89.147 1.00 85.38 99 ASN A CA 1
ATOM 762 C C . ASN A 1 99 ? -53.146 -15.530 88.751 1.00 85.38 99 ASN A C 1
ATOM 764 O O . ASN A 1 99 ? -52.352 -15.091 87.919 1.00 85.38 99 ASN A O 1
ATOM 768 N N . LEU A 1 100 ? -53.007 -16.747 89.290 1.00 86.06 100 LEU A N 1
ATOM 769 C CA . LEU A 1 100 ? -51.942 -17.674 88.891 1.00 86.06 100 LEU A CA 1
ATOM 770 C C . LEU A 1 100 ? -52.128 -18.189 87.457 1.00 86.06 100 LEU A C 1
ATOM 772 O O . LEU A 1 100 ? -51.138 -18.336 86.744 1.00 86.06 100 LEU A O 1
ATOM 776 N N . GLY A 1 101 ? -53.369 -18.412 87.013 1.00 79.56 101 GLY A N 1
ATOM 777 C CA . GLY A 1 101 ? -53.667 -18.858 85.645 1.00 79.56 101 GLY A CA 1
ATOM 778 C C . GLY A 1 101 ? -53.232 -17.873 84.550 1.00 79.56 101 GLY A C 1
ATOM 779 O O . GLY A 1 101 ? -52.940 -18.292 83.435 1.00 79.56 101 GLY A O 1
ATOM 780 N N . ASN A 1 102 ? -53.125 -16.581 84.876 1.00 79.94 102 ASN A N 1
ATOM 781 C CA . ASN A 1 102 ? -52.702 -15.519 83.953 1.00 79.94 102 ASN A CA 1
ATOM 782 C C . ASN A 1 102 ? -51.233 -15.093 84.133 1.00 79.94 102 ASN A C 1
ATOM 784 O O . ASN A 1 102 ? -50.773 -14.141 83.497 1.00 79.94 102 ASN A O 1
ATOM 788 N N . TYR A 1 103 ? -50.483 -15.764 85.008 1.00 86.88 103 TYR A N 1
ATOM 789 C CA . TYR A 1 103 ? -49.099 -15.417 85.301 1.00 86.88 103 TYR A CA 1
ATOM 790 C C . TYR A 1 103 ? -48.128 -16.245 84.455 1.00 86.88 103 TYR A C 1
ATOM 792 O O . TYR A 1 103 ? -48.115 -17.471 84.516 1.00 86.88 103 TYR A O 1
ATOM 800 N N . ILE A 1 104 ? -47.248 -15.571 83.711 1.00 86.94 104 ILE A N 1
ATOM 801 C CA . ILE A 1 104 ? -46.119 -16.219 83.032 1.00 86.94 104 ILE A CA 1
ATOM 802 C C . ILE A 1 104 ? -44.895 -16.185 83.964 1.00 86.94 104 ILE A C 1
ATOM 804 O O . ILE A 1 104 ? -44.383 -15.088 84.240 1.00 86.94 104 ILE A O 1
ATOM 808 N N . PRO A 1 105 ? -44.368 -17.344 84.408 1.00 87.56 105 PRO A N 1
ATOM 809 C CA . PRO A 1 105 ? -43.177 -17.407 85.250 1.00 87.56 105 PRO A CA 1
ATOM 810 C C . PRO A 1 105 ? -41.943 -16.825 84.564 1.00 87.56 105 PRO A C 1
ATOM 812 O O . PRO A 1 105 ? -41.754 -16.985 83.359 1.00 87.56 105 PRO A O 1
ATOM 815 N N . ASN A 1 106 ? -41.044 -16.207 85.336 1.00 89.00 106 ASN A N 1
ATOM 816 C CA . ASN A 1 106 ? -39.795 -15.663 84.788 1.00 89.00 106 ASN A CA 1
ATOM 817 C C . ASN A 1 106 ? -38.909 -16.738 84.135 1.00 89.00 106 ASN A C 1
ATOM 819 O O . ASN A 1 106 ? -38.247 -16.441 83.149 1.00 89.00 106 ASN A O 1
ATOM 823 N N . SER A 1 107 ? -38.963 -17.990 84.603 1.00 90.44 107 SER A N 1
ATOM 824 C CA . SER A 1 107 ? -38.272 -19.132 83.979 1.00 90.44 107 SER A CA 1
ATOM 825 C C . SER A 1 107 ? -38.794 -19.489 82.582 1.00 90.44 107 SER A C 1
ATOM 827 O O . SER A 1 107 ? -38.104 -20.168 81.827 1.00 90.44 107 SER A O 1
ATOM 829 N N . LYS A 1 108 ? -40.003 -19.038 82.223 1.00 93.00 108 LYS A N 1
ATOM 830 C CA . LYS A 1 108 ? -40.611 -19.232 80.900 1.00 93.00 108 LYS A CA 1
ATOM 831 C C . LYS A 1 108 ? -40.459 -18.011 79.988 1.00 93.00 108 LYS A C 1
ATOM 833 O O . LYS A 1 108 ? -40.934 -18.042 78.858 1.00 93.00 108 LYS A O 1
ATOM 838 N N . LYS A 1 109 ? -39.792 -16.947 80.441 1.00 94.25 109 LYS A N 1
ATOM 839 C CA . LYS A 1 109 ? -39.486 -15.757 79.635 1.00 94.25 109 LYS A CA 1
ATOM 840 C C . LYS A 1 109 ? -38.059 -15.854 79.107 1.00 94.25 109 LYS A C 1
ATOM 842 O O . LYS A 1 109 ? -37.146 -16.174 79.861 1.00 94.25 109 LYS A O 1
ATOM 847 N N . SER A 1 110 ? -37.854 -15.541 77.832 1.00 95.06 110 SER A N 1
ATOM 848 C CA . SER A 1 110 ? -36.538 -15.615 77.194 1.00 95.06 110 SER A CA 1
ATOM 849 C C . SER A 1 110 ? -36.165 -14.320 76.478 1.00 95.06 110 SER A C 1
ATOM 851 O O . SER A 1 110 ? -36.969 -13.741 75.749 1.00 95.06 110 SER A O 1
ATOM 853 N N . ASN A 1 111 ? -34.915 -13.890 76.666 1.00 95.44 111 ASN A N 1
ATOM 854 C CA . ASN A 1 111 ? -34.306 -12.780 75.929 1.00 95.44 111 ASN A CA 1
ATOM 855 C C . ASN A 1 111 ? -33.631 -13.236 74.618 1.00 95.44 111 ASN A C 1
ATOM 857 O O . ASN A 1 111 ? -33.127 -12.398 73.872 1.00 95.44 111 ASN A O 1
ATOM 861 N N . ALA A 1 112 ? -33.585 -14.543 74.338 1.00 94.50 112 ALA A N 1
ATOM 862 C CA . ALA A 1 112 ? -32.984 -15.063 73.115 1.00 94.50 112 ALA A CA 1
ATOM 863 C C . ALA A 1 112 ? -33.897 -14.823 71.902 1.00 94.50 112 ALA A C 1
ATOM 865 O O . ALA A 1 112 ? -35.084 -15.136 71.932 1.00 94.50 112 ALA A O 1
ATOM 866 N N . ILE A 1 113 ? -33.315 -14.322 70.811 1.00 93.94 113 ILE A N 1
ATOM 867 C CA . ILE A 1 113 ? -34.014 -14.045 69.540 1.00 93.94 113 ILE A CA 1
ATOM 868 C C . ILE A 1 113 ? -33.942 -15.198 68.531 1.00 93.94 113 ILE A C 1
ATOM 870 O O . ILE A 1 113 ? -34.423 -15.084 67.411 1.00 93.94 113 ILE A O 1
ATOM 874 N N . ASN A 1 114 ? -33.288 -16.287 68.913 1.00 93.69 114 ASN A N 1
ATOM 875 C CA . ASN A 1 114 ? -33.083 -17.495 68.119 1.00 93.69 114 ASN A CA 1
ATOM 876 C C . ASN A 1 114 ? -33.515 -18.752 68.890 1.00 93.69 114 ASN A C 1
ATOM 878 O O . ASN A 1 114 ? -33.076 -19.855 68.572 1.00 93.69 114 ASN A O 1
ATOM 882 N N . SER A 1 115 ? -34.319 -18.586 69.943 1.00 92.19 115 SER A N 1
ATOM 883 C CA . SER A 1 115 ? -34.823 -19.716 70.715 1.00 92.19 115 SER A CA 1
ATOM 884 C C . SER A 1 115 ? -35.775 -20.538 69.851 1.00 92.19 115 SER A C 1
ATOM 886 O O . SER A 1 115 ? -36.787 -20.020 69.389 1.00 92.19 115 SER A O 1
ATOM 888 N N . ALA A 1 116 ? -35.467 -21.820 69.666 1.00 91.38 116 ALA A N 1
ATOM 889 C CA . ALA A 1 116 ? -36.363 -22.788 69.030 1.00 91.38 116 ALA A CA 1
ATOM 890 C C . ALA A 1 116 ? -37.308 -23.474 70.039 1.00 91.38 116 ALA A C 1
ATOM 892 O O . ALA A 1 116 ? -38.019 -24.410 69.688 1.00 91.38 116 ALA A O 1
ATOM 893 N N . SER A 1 117 ? -37.284 -23.052 71.307 1.00 91.81 117 SER A N 1
ATOM 894 C CA . SER A 1 117 ? -38.102 -23.642 72.368 1.00 91.81 117 SER A CA 1
ATOM 895 C C . SER A 1 117 ? -39.589 -23.354 72.151 1.00 91.81 117 SER A C 1
ATOM 897 O O . SER A 1 117 ? -39.979 -22.195 72.029 1.00 91.81 117 SER A O 1
ATOM 899 N N . SER A 1 118 ? -40.421 -24.396 72.192 1.00 91.12 118 SER A N 1
ATOM 900 C CA . SER A 1 118 ? -41.889 -24.292 72.239 1.00 91.12 118 SER A CA 1
ATOM 901 C C . SER A 1 118 ? -42.424 -23.841 73.600 1.00 91.12 118 SER A C 1
ATOM 903 O O . SER A 1 118 ? -43.601 -23.517 73.732 1.00 91.12 118 SER A O 1
ATOM 905 N N . ASP A 1 119 ? -41.565 -23.837 74.618 1.00 90.25 119 ASP A N 1
ATOM 906 C CA . ASP A 1 119 ? -41.967 -23.752 76.020 1.00 90.25 119 ASP A CA 1
ATOM 907 C C . ASP A 1 119 ? -41.806 -22.356 76.618 1.00 90.25 119 ASP A C 1
ATOM 909 O O . ASP A 1 119 ? -42.288 -22.099 77.722 1.00 90.25 119 ASP A O 1
ATOM 913 N N . THR A 1 120 ? -41.068 -21.475 75.945 1.00 93.75 120 THR A N 1
ATOM 914 C CA . THR A 1 120 ? -40.717 -20.144 76.450 1.00 93.75 120 THR A CA 1
ATOM 915 C C . THR A 1 120 ? -41.271 -19.058 75.548 1.00 93.75 120 THR A C 1
ATOM 917 O O . THR A 1 120 ? -41.205 -19.181 74.329 1.00 93.75 120 THR A O 1
ATOM 920 N N . VAL A 1 121 ? -41.722 -17.955 76.135 1.00 91.81 121 VAL A N 1
ATOM 921 C CA . VAL A 1 121 ? -42.174 -16.770 75.400 1.00 91.81 121 VAL A CA 1
ATOM 922 C C . VAL A 1 121 ? -41.061 -15.728 75.301 1.00 91.81 121 VAL A C 1
ATOM 924 O O . VAL A 1 121 ? -40.256 -15.558 76.224 1.00 91.81 121 VAL A O 1
ATOM 927 N N . ALA A 1 122 ? -41.016 -15.009 74.181 1.00 94.38 122 ALA A N 1
ATOM 928 C CA . ALA A 1 122 ? -40.073 -13.916 73.982 1.00 94.38 122 ALA A CA 1
ATOM 929 C C . ALA A 1 122 ? -40.411 -12.726 74.893 1.00 94.38 122 ALA A C 1
ATOM 931 O O . ALA A 1 122 ? -41.571 -12.335 75.033 1.00 94.38 122 ALA A O 1
ATOM 932 N N . THR A 1 123 ? -39.395 -12.118 75.499 1.00 94.94 123 THR A N 1
ATOM 933 C CA . THR A 1 123 ? -39.551 -10.833 76.190 1.00 94.94 123 THR A CA 1
ATOM 934 C C . THR A 1 123 ? -39.621 -9.677 75.193 1.00 94.94 123 THR A C 1
ATOM 936 O O . THR A 1 123 ? -39.175 -9.784 74.049 1.00 94.94 123 THR A O 1
ATOM 939 N N . SER A 1 124 ? -40.091 -8.515 75.652 1.00 95.00 124 SER A N 1
ATOM 940 C CA . SER A 1 124 ? -40.018 -7.267 74.881 1.00 95.00 124 SER A CA 1
ATOM 941 C C . SER A 1 124 ? -38.590 -6.937 74.430 1.00 95.00 124 SER A C 1
ATOM 943 O O . SER A 1 124 ? -38.401 -6.429 73.328 1.00 95.00 124 SER A O 1
ATOM 945 N N . ASN A 1 125 ? -37.578 -7.281 75.234 1.00 95.88 125 ASN A N 1
ATOM 946 C CA . ASN A 1 125 ? -36.174 -7.099 74.875 1.00 95.88 125 ASN A CA 1
ATOM 947 C C . ASN A 1 125 ? -35.752 -7.995 73.696 1.00 95.88 125 ASN A C 1
ATOM 949 O O . ASN A 1 125 ? -35.097 -7.515 72.770 1.00 95.88 125 ASN A O 1
ATOM 953 N N . ALA A 1 126 ? -36.162 -9.271 73.686 1.00 96.25 126 ALA A N 1
ATOM 954 C CA . ALA A 1 126 ? -35.923 -10.167 72.551 1.00 96.25 126 ALA A CA 1
ATOM 955 C C . ALA A 1 126 ? -36.599 -9.634 71.279 1.00 96.25 126 ALA A C 1
ATOM 957 O O . ALA A 1 126 ? -35.959 -9.506 70.236 1.00 96.25 126 ALA A O 1
ATOM 958 N N . VAL A 1 127 ? -37.873 -9.246 71.379 1.00 96.06 127 VAL A N 1
ATOM 959 C CA . VAL A 1 127 ? -38.636 -8.710 70.242 1.00 96.06 127 VAL A CA 1
ATOM 960 C C . VAL A 1 127 ? -37.989 -7.433 69.693 1.00 96.06 127 VAL A C 1
ATOM 962 O O . VAL A 1 127 ? -37.785 -7.322 68.485 1.00 96.06 127 VAL A O 1
ATOM 965 N N . LYS A 1 128 ? -37.584 -6.499 70.564 1.00 96.81 128 LYS A N 1
ATOM 966 C CA . LYS A 1 128 ? -36.875 -5.273 70.165 1.00 96.81 128 LYS A CA 1
ATOM 967 C C . LYS A 1 128 ? -35.544 -5.578 69.481 1.00 96.81 128 LYS A C 1
ATOM 969 O O . LYS A 1 128 ? -35.250 -5.006 68.438 1.00 96.81 128 LYS A O 1
ATOM 974 N N . THR A 1 129 ? -34.772 -6.514 70.028 1.00 96.56 129 THR A N 1
ATOM 975 C CA . THR A 1 129 ? -33.481 -6.912 69.452 1.00 96.56 129 THR A CA 1
ATOM 976 C C . THR A 1 129 ? -33.657 -7.537 68.063 1.00 96.56 129 THR A C 1
ATOM 978 O O . THR A 1 129 ? -32.887 -7.244 67.150 1.00 96.56 129 THR A O 1
ATOM 981 N N . ALA A 1 130 ? -34.677 -8.380 67.871 1.00 96.06 130 ALA A N 1
ATOM 982 C CA . ALA A 1 130 ? -34.990 -8.961 66.566 1.00 96.06 130 ALA A CA 1
ATOM 983 C C . ALA A 1 130 ? -35.410 -7.886 65.547 1.00 96.06 130 ALA A C 1
ATOM 985 O O . ALA A 1 130 ? -34.942 -7.904 64.408 1.00 96.06 130 ALA A O 1
ATOM 986 N N . TYR A 1 131 ? -36.231 -6.920 65.972 1.00 96.75 131 TYR A N 1
ATOM 987 C CA . TYR A 1 131 ? -36.629 -5.779 65.147 1.00 96.75 131 TYR A CA 1
ATOM 988 C C . TYR A 1 131 ? -35.421 -4.945 64.694 1.00 96.75 131 TYR A C 1
ATOM 990 O O . TYR A 1 131 ? -35.276 -4.673 63.503 1.00 96.75 131 TYR A O 1
ATOM 998 N N . ASP A 1 132 ? -34.513 -4.603 65.612 1.00 97.06 132 ASP A N 1
ATOM 999 C CA . ASP A 1 132 ? -33.320 -3.807 65.298 1.00 97.06 132 ASP A CA 1
ATOM 1000 C C . ASP A 1 132 ? -32.409 -4.509 64.282 1.00 97.06 132 ASP A C 1
ATOM 1002 O O . ASP A 1 132 ? -31.943 -3.880 63.331 1.00 97.06 132 ASP A O 1
ATOM 1006 N N . LYS A 1 133 ? -32.222 -5.832 64.411 1.00 96.25 133 LYS A N 1
ATOM 1007 C CA . LYS A 1 133 ? -31.491 -6.626 63.408 1.00 96.25 133 LYS A CA 1
ATOM 1008 C C . LYS A 1 133 ? -32.176 -6.618 62.040 1.00 96.25 133 LYS A C 1
ATOM 1010 O O . LYS A 1 133 ? -31.493 -6.584 61.018 1.00 96.25 133 LYS A O 1
ATOM 1015 N N . GLY A 1 134 ? -33.510 -6.628 62.007 1.00 96.25 134 GLY A N 1
ATOM 1016 C CA . GLY A 1 134 ? -34.284 -6.483 60.772 1.00 96.25 134 GLY A CA 1
ATOM 1017 C C . GLY A 1 134 ? -34.056 -5.128 60.093 1.00 96.25 134 GLY A C 1
ATOM 1018 O O . GLY A 1 134 ? -33.825 -5.073 58.884 1.00 96.25 134 GLY A O 1
ATOM 1019 N N . VAL A 1 135 ? -34.043 -4.040 60.869 1.00 97.06 135 VAL A N 1
ATOM 1020 C CA . VAL A 1 135 ? -33.731 -2.688 60.371 1.00 97.06 135 VAL A CA 1
ATOM 1021 C C . VAL A 1 135 ? -32.302 -2.619 59.827 1.00 97.06 135 VAL A C 1
ATOM 1023 O O . VAL A 1 135 ? -32.077 -2.092 58.738 1.00 97.06 135 VAL A O 1
ATOM 1026 N N . GLU A 1 136 ? -31.334 -3.190 60.543 1.00 96.56 136 GLU A N 1
ATOM 1027 C CA . GLU A 1 136 ? -29.935 -3.234 60.112 1.00 96.56 136 GLU A CA 1
ATOM 1028 C C . GLU A 1 136 ? -29.763 -4.007 58.792 1.00 96.56 136 GLU A C 1
ATOM 1030 O O . GLU A 1 136 ? -29.057 -3.554 57.888 1.00 96.56 136 GLU A O 1
ATOM 1035 N N . ALA A 1 137 ? -30.447 -5.148 58.648 1.00 96.31 137 ALA A N 1
ATOM 1036 C CA . ALA A 1 137 ? -30.447 -5.937 57.418 1.00 96.31 137 ALA A CA 1
ATOM 1037 C C . ALA A 1 137 ? -31.045 -5.161 56.232 1.00 96.31 137 ALA A C 1
ATOM 1039 O O . ALA A 1 137 ? -30.440 -5.135 55.158 1.00 96.31 137 ALA A O 1
ATOM 1040 N N . LYS A 1 138 ? -32.178 -4.472 56.435 1.00 96.44 138 LYS A N 1
ATOM 1041 C CA . LYS A 1 138 ? -32.790 -3.604 55.416 1.00 96.44 138 LYS A CA 1
ATOM 1042 C C . LYS A 1 138 ? -31.826 -2.503 54.971 1.00 96.44 138 LYS A C 1
ATOM 1044 O O . LYS A 1 138 ? -31.601 -2.335 53.778 1.00 96.44 138 LYS A O 1
ATOM 1049 N N . ASN A 1 139 ? -31.203 -1.801 55.916 1.00 96.19 139 ASN A N 1
ATOM 1050 C CA . ASN A 1 139 ? -30.269 -0.719 55.599 1.00 96.19 139 ASN A CA 1
ATOM 1051 C C . ASN A 1 139 ? -29.052 -1.215 54.798 1.00 96.19 139 ASN A C 1
ATOM 1053 O O . ASN A 1 139 ? -28.596 -0.534 53.875 1.00 96.19 139 ASN A O 1
ATOM 1057 N N . ARG A 1 140 ? -28.535 -2.415 55.109 1.00 95.12 140 ARG A N 1
ATOM 1058 C CA . ARG A 1 140 ? -27.465 -3.047 54.316 1.00 95.12 140 ARG A CA 1
ATOM 1059 C C . ARG A 1 140 ? -27.923 -3.378 52.896 1.00 95.12 140 ARG A C 1
ATOM 1061 O O . ARG A 1 140 ? -27.178 -3.105 51.957 1.00 95.12 140 ARG A O 1
ATOM 1068 N N . ALA A 1 141 ? -29.125 -3.932 52.737 1.00 93.62 141 ALA A N 1
ATOM 1069 C CA . ALA A 1 141 ? -29.683 -4.251 51.425 1.00 93.62 141 ALA A CA 1
ATOM 1070 C C . ALA A 1 141 ? -29.873 -2.991 50.563 1.00 93.62 141 ALA A C 1
ATOM 1072 O O . ALA A 1 141 ? -29.418 -2.962 49.421 1.00 93.62 141 ALA A O 1
ATOM 1073 N N . ASP A 1 142 ? -30.442 -1.924 51.131 1.00 94.62 142 ASP A N 1
ATOM 1074 C CA . ASP A 1 142 ? -30.641 -0.640 50.443 1.00 94.62 142 ASP A CA 1
ATOM 1075 C C . ASP A 1 142 ? -29.303 -0.003 50.017 1.00 94.62 142 ASP A C 1
ATOM 1077 O O . ASP A 1 142 ? -29.167 0.526 48.909 1.00 94.62 142 ASP A O 1
ATOM 1081 N N . SER A 1 143 ? -28.278 -0.102 50.870 1.00 93.50 143 SER A N 1
ATOM 1082 C CA . SER A 1 143 ? -26.925 0.387 50.563 1.00 93.50 143 SER A CA 1
ATOM 1083 C C . SER A 1 143 ? -26.281 -0.401 49.419 1.00 93.50 143 SER A C 1
ATOM 1085 O O . SER A 1 143 ? -25.692 0.190 48.513 1.00 93.50 143 SER A O 1
ATOM 1087 N N . ALA A 1 144 ? -26.416 -1.731 49.429 1.00 89.81 144 ALA A N 1
ATOM 1088 C CA . ALA A 1 144 ? -25.909 -2.597 48.367 1.00 89.81 144 ALA A CA 1
ATOM 1089 C C . ALA A 1 144 ? -26.628 -2.342 47.034 1.00 89.81 144 ALA A C 1
ATOM 1091 O O . ALA A 1 144 ? -25.968 -2.240 46.001 1.00 89.81 144 ALA A O 1
ATOM 1092 N N . TYR A 1 145 ? -27.954 -2.167 47.061 1.00 88.00 145 TYR A N 1
ATOM 1093 C CA . TYR A 1 145 ? -28.750 -1.795 45.891 1.00 88.00 145 TYR A CA 1
ATOM 1094 C C . TYR A 1 145 ? -28.301 -0.449 45.312 1.00 88.00 145 TYR A C 1
ATOM 1096 O O . TYR A 1 145 ? -28.027 -0.347 44.119 1.00 88.00 145 TYR A O 1
ATOM 1104 N N . THR A 1 146 ? -28.138 0.568 46.161 1.00 86.88 146 THR A N 1
ATOM 1105 C CA . THR A 1 146 ? -27.679 1.904 45.745 1.00 86.88 146 THR A CA 1
ATOM 1106 C C . THR A 1 146 ? -26.274 1.855 45.145 1.00 86.88 146 THR A C 1
ATOM 1108 O O . THR A 1 146 ? -26.023 2.458 44.102 1.00 86.88 146 THR A O 1
ATOM 1111 N N . LEU A 1 147 ? -25.357 1.100 45.759 1.00 86.12 147 LEU A N 1
ATOM 1112 C CA . LEU A 1 147 ? -24.013 0.899 45.223 1.00 86.12 147 LEU A CA 1
ATOM 1113 C C . LEU A 1 147 ? -24.065 0.191 43.867 1.00 86.12 147 LEU A C 1
ATOM 1115 O O . LEU A 1 147 ? -23.439 0.663 42.922 1.00 86.12 147 LEU A O 1
ATOM 1119 N N . ALA A 1 148 ? -24.832 -0.891 43.742 1.00 82.44 148 ALA A N 1
ATOM 1120 C CA . ALA A 1 148 ? -25.005 -1.599 42.480 1.00 82.44 148 ALA A CA 1
ATOM 1121 C C . ALA A 1 148 ? -25.563 -0.667 41.394 1.00 82.44 148 ALA A C 1
ATOM 1123 O O . ALA A 1 148 ? -24.955 -0.549 40.336 1.00 82.44 148 ALA A O 1
ATOM 1124 N N . GLN A 1 149 ? -26.622 0.091 41.689 1.00 79.31 149 GLN A N 1
ATOM 1125 C CA . GLN A 1 149 ? -27.199 1.082 40.780 1.00 79.31 149 GLN A CA 1
ATOM 1126 C C . GLN A 1 149 ? -26.176 2.162 40.381 1.00 79.31 149 GLN A C 1
ATOM 1128 O O . GLN A 1 149 ? -26.076 2.510 39.207 1.00 79.31 149 GLN A O 1
ATOM 1133 N N . SER A 1 150 ? -25.355 2.640 41.327 1.00 70.81 150 SER A N 1
ATOM 1134 C CA . SER A 1 150 ? -24.282 3.615 41.060 1.00 70.81 150 SER A CA 1
ATOM 1135 C C . SER A 1 150 ? -23.180 3.067 40.145 1.00 70.81 150 SER A C 1
ATOM 1137 O O . SER A 1 150 ? -22.485 3.830 39.479 1.00 70.81 150 SER A O 1
ATOM 1139 N N . LYS A 1 151 ? -23.013 1.740 40.107 1.00 71.81 151 LYS A N 1
ATOM 1140 C CA . LYS A 1 151 ? -22.058 1.035 39.245 1.00 71.81 151 LYS A CA 1
ATOM 1141 C C . LYS A 1 151 ? -22.687 0.540 37.938 1.00 71.81 151 LYS A C 1
ATOM 1143 O O . LYS A 1 151 ? -21.946 0.193 37.026 1.00 71.81 151 LYS A O 1
ATOM 1148 N N . GLN A 1 152 ? -24.018 0.516 37.835 1.00 65.25 152 GLN A N 1
ATOM 1149 C CA . GLN A 1 152 ? -24.753 -0.057 36.701 1.00 65.25 152 GLN A CA 1
ATOM 1150 C C . GLN A 1 152 ? -25.017 0.941 35.560 1.00 65.25 152 GLN A C 1
ATOM 1152 O O . GLN A 1 152 ? -25.472 0.537 34.494 1.00 65.25 152 GLN A O 1
ATOM 1157 N N . SER A 1 153 ? -24.670 2.218 35.728 1.00 59.38 153 SER A N 1
ATOM 1158 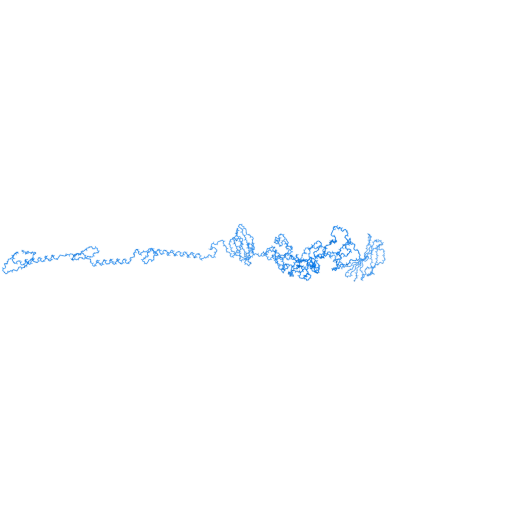C CA . SER A 1 153 ? -24.736 3.215 34.654 1.00 59.38 153 SER A CA 1
ATOM 1159 C C . SER A 1 153 ? -23.319 3.589 34.216 1.00 59.38 153 SER A C 1
ATOM 1161 O O . SER A 1 153 ? -22.730 4.504 34.797 1.00 59.38 153 SER A O 1
ATOM 1163 N N . PRO A 1 154 ? -22.727 2.879 33.239 1.00 59.84 154 PRO A N 1
ATOM 1164 C CA . PRO A 1 154 ? -21.421 3.236 32.718 1.00 59.84 154 PRO A CA 1
ATOM 1165 C C . PRO A 1 154 ? -21.507 4.645 32.152 1.00 59.84 154 PRO A C 1
ATOM 1167 O O . PRO A 1 154 ? -22.428 4.977 31.403 1.00 59.84 154 PRO A O 1
ATOM 1170 N N . ALA A 1 155 ? -20.559 5.492 32.522 1.00 61.09 155 ALA A N 1
ATOM 1171 C CA . ALA A 1 155 ? -20.431 6.776 31.877 1.00 61.09 155 ALA A CA 1
ATOM 1172 C C . ALA A 1 155 ? -20.401 6.596 30.356 1.00 61.09 155 ALA A C 1
ATOM 1174 O O . ALA A 1 155 ? -19.568 5.875 29.820 1.00 61.09 155 ALA A O 1
ATOM 1175 N N . THR A 1 156 ? -21.279 7.287 29.636 1.00 69.06 156 THR A N 1
ATOM 1176 C CA . THR A 1 156 ? -21.296 7.266 28.163 1.00 69.06 156 THR A CA 1
ATOM 1177 C C . THR A 1 156 ? -20.152 8.078 27.551 1.00 69.06 156 THR A C 1
ATOM 1179 O O . THR A 1 156 ? -20.062 8.231 26.337 1.00 69.06 156 THR A O 1
ATOM 1182 N N . THR A 1 157 ? -19.269 8.624 28.390 1.00 74.06 157 THR A N 1
ATOM 1183 C CA . THR A 1 157 ? -18.143 9.465 27.999 1.00 74.06 157 THR A CA 1
ATOM 1184 C C . THR A 1 157 ? -16.884 9.033 28.742 1.00 74.06 157 THR A C 1
ATOM 1186 O O . THR A 1 157 ? -16.944 8.600 29.893 1.00 74.06 157 THR A O 1
ATOM 1189 N N . LEU A 1 158 ? -15.726 9.216 28.105 1.00 80.25 158 LEU A N 1
ATOM 1190 C CA . LEU A 1 158 ? -14.410 8.968 28.712 1.00 80.25 158 LEU A CA 1
ATOM 1191 C C . LEU A 1 158 ? -14.244 9.713 30.049 1.00 80.25 158 LEU A C 1
ATOM 1193 O O . LEU A 1 158 ? -13.738 9.156 31.021 1.00 80.25 158 LEU A O 1
ATOM 1197 N N . ALA A 1 159 ? -14.767 10.942 30.122 1.00 78.25 159 ALA A N 1
ATOM 1198 C CA . ALA A 1 159 ? -14.723 11.769 31.321 1.00 78.25 159 ALA A CA 1
ATOM 1199 C C . ALA A 1 159 ? -15.473 11.147 32.507 1.00 78.25 159 ALA A C 1
ATOM 1201 O O . ALA A 1 159 ? -14.986 11.219 33.634 1.00 78.25 159 ALA A O 1
ATOM 1202 N N . GLY A 1 160 ? -16.624 10.507 32.281 1.00 75.50 160 GLY A N 1
ATOM 1203 C CA . GLY A 1 160 ? -17.358 9.873 33.377 1.00 75.50 160 GLY A CA 1
ATOM 1204 C C . GLY A 1 160 ? -16.733 8.553 33.857 1.00 75.50 160 GLY A C 1
ATOM 1205 O O . GLY A 1 160 ? -17.061 8.100 34.948 1.00 75.50 160 GLY A O 1
ATOM 1206 N N . TYR A 1 161 ? -15.787 7.979 33.103 1.00 77.25 161 TYR A N 1
ATOM 1207 C CA . TYR A 1 161 ? -14.883 6.927 33.588 1.00 77.25 161 TYR A CA 1
ATOM 1208 C C . TYR A 1 161 ? -13.635 7.480 34.297 1.00 77.25 161 TYR A C 1
ATOM 1210 O O . TYR A 1 161 ? -12.802 6.710 34.769 1.00 77.25 161 TYR A O 1
ATOM 1218 N N . GLY A 1 162 ? -13.480 8.806 34.377 1.00 80.31 162 GLY A N 1
ATOM 1219 C CA . GLY A 1 162 ? -12.301 9.453 34.953 1.00 80.31 162 GLY A CA 1
ATOM 1220 C C . GLY A 1 162 ? -11.079 9.490 34.028 1.00 80.31 162 GLY A C 1
ATOM 1221 O O . GLY A 1 162 ? -10.012 9.909 34.471 1.00 80.31 162 GLY A O 1
ATOM 1222 N N . ILE A 1 163 ? -11.221 9.103 32.755 1.00 81.25 163 ILE A N 1
ATOM 1223 C CA . ILE A 1 163 ? -10.146 9.134 31.755 1.00 81.25 163 ILE A CA 1
ATOM 1224 C C . ILE A 1 163 ? -10.054 10.560 31.199 1.00 81.25 163 ILE A C 1
ATOM 1226 O O . ILE A 1 163 ? -10.968 11.033 30.520 1.00 81.25 163 ILE A O 1
ATOM 1230 N N . LYS A 1 164 ? -8.966 11.265 31.527 1.00 83.62 164 LYS A N 1
ATOM 1231 C CA . LYS A 1 164 ? -8.738 12.678 31.150 1.00 83.62 164 LYS A CA 1
ATOM 1232 C C . LYS A 1 164 ? -7.580 12.871 30.168 1.00 83.62 164 LYS A C 1
ATOM 1234 O O . LYS A 1 164 ? -7.449 13.937 29.577 1.00 83.62 164 LYS A O 1
ATOM 1239 N N . ASP A 1 165 ? -6.739 11.859 30.024 1.00 86.81 165 ASP A N 1
ATOM 1240 C CA . ASP A 1 165 ? -5.493 11.835 29.257 1.00 86.81 165 ASP A CA 1
ATOM 1241 C C . ASP A 1 165 ? -5.641 11.206 27.861 1.00 86.81 165 ASP A C 1
ATOM 1243 O O . ASP A 1 165 ? -4.711 11.278 27.059 1.00 86.81 165 ASP A O 1
ATOM 1247 N N . PHE A 1 166 ? -6.820 10.656 27.548 1.00 90.44 166 PHE A N 1
ATOM 1248 C CA . PHE A 1 166 ? -7.185 10.143 26.229 1.00 90.44 166 PHE A CA 1
ATOM 1249 C C . PHE A 1 166 ? -8.323 10.964 25.612 1.00 90.44 166 PHE A C 1
ATOM 1251 O O . PHE A 1 166 ? -9.370 11.156 26.236 1.00 90.44 166 PHE A O 1
ATOM 1258 N N . LYS A 1 167 ? -8.152 11.430 24.372 1.00 92.62 167 LYS A N 1
ATOM 1259 C CA . LYS A 1 167 ? -9.143 12.252 23.663 1.00 92.62 167 LYS A CA 1
ATOM 1260 C C . LYS A 1 167 ? -9.688 11.534 22.429 1.00 92.62 167 LYS A C 1
ATOM 1262 O O . LYS A 1 167 ? -8.932 11.029 21.609 1.00 92.62 167 LYS A O 1
ATOM 1267 N N . VAL A 1 168 ? -11.009 11.551 22.259 1.00 92.88 168 VAL A N 1
ATOM 1268 C CA . VAL A 1 168 ? -11.673 11.167 21.003 1.00 92.88 168 VAL A CA 1
ATOM 1269 C C . VAL A 1 168 ? -12.345 12.405 20.437 1.00 92.88 168 VAL A C 1
ATOM 1271 O O . VAL A 1 168 ? -13.188 13.012 21.095 1.00 92.88 168 VAL A O 1
ATOM 1274 N N . GLN A 1 169 ? -11.955 12.808 19.232 1.00 94.75 169 GLN A N 1
ATOM 1275 C CA . GLN A 1 169 ? -12.494 13.994 18.578 1.00 94.75 169 GLN A CA 1
ATOM 1276 C C . GLN A 1 169 ? -12.876 13.664 17.138 1.00 94.75 169 GLN A C 1
ATOM 1278 O O .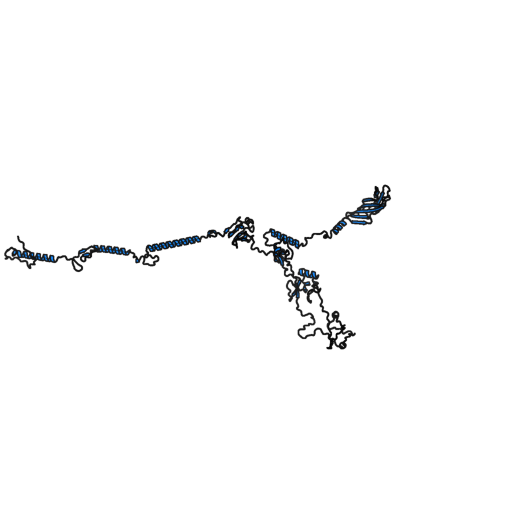 GLN A 1 169 ? -12.010 13.509 16.290 1.00 94.75 169 GLN A O 1
ATOM 1283 N N . ALA A 1 170 ? -14.174 13.594 16.847 1.00 93.06 170 ALA A N 1
ATOM 1284 C CA . ALA A 1 170 ? -14.664 13.173 15.532 1.00 93.06 170 ALA A CA 1
ATOM 1285 C C . ALA A 1 170 ? -14.313 14.143 14.388 1.00 93.06 170 ALA A C 1
ATOM 1287 O O . ALA A 1 170 ? -14.220 13.715 13.242 1.00 93.06 170 ALA A O 1
ATOM 1288 N N . ASN A 1 171 ? -14.124 15.433 14.687 1.00 96.06 171 ASN A N 1
ATOM 1289 C CA . ASN A 1 171 ? -13.796 16.447 13.689 1.00 96.06 171 ASN A CA 1
ATOM 1290 C C . ASN A 1 171 ? -12.757 17.451 14.218 1.00 96.06 171 ASN A C 1
ATOM 1292 O O . ASN A 1 171 ? -13.004 18.158 15.199 1.00 96.06 171 ASN A O 1
ATOM 1296 N N . LEU A 1 172 ? -11.600 17.521 13.562 1.00 96.50 172 LEU A N 1
ATOM 1297 C CA . LEU A 1 172 ? -10.520 18.471 13.825 1.00 96.50 172 LEU A CA 1
ATOM 1298 C C . LEU A 1 172 ? -10.810 19.876 13.294 1.00 96.50 172 LEU A C 1
ATOM 1300 O O . LEU A 1 172 ? -10.279 20.848 13.836 1.00 96.50 172 LEU A O 1
ATOM 1304 N N . GLY A 1 173 ? -11.656 20.007 12.270 1.00 95.31 173 GLY A N 1
ATOM 1305 C CA . GLY A 1 173 ? -11.963 21.285 11.640 1.00 95.31 173 GLY A CA 1
ATOM 1306 C C . GLY A 1 173 ? -10.685 21.998 11.198 1.00 95.31 173 GLY A C 1
ATOM 1307 O O . GLY A 1 173 ? -9.930 21.483 10.378 1.00 95.31 173 GLY A O 1
ATOM 1308 N N . THR A 1 174 ? -10.429 23.177 11.764 1.00 95.88 174 THR A N 1
ATOM 1309 C CA . THR A 1 174 ? -9.292 24.040 11.413 1.00 95.88 174 THR A CA 1
ATOM 1310 C C . THR A 1 174 ? -8.057 23.859 12.299 1.00 95.88 174 THR A C 1
ATOM 1312 O O . THR A 1 174 ? -7.135 24.668 12.196 1.00 95.88 174 THR A O 1
ATOM 1315 N N . GLN A 1 175 ? -8.038 22.859 13.184 1.00 96.75 175 GLN A N 1
ATOM 1316 C CA . GLN A 1 175 ? -6.917 22.628 14.099 1.00 96.75 175 GLN A CA 1
ATOM 1317 C C . GLN A 1 175 ? -5.645 22.209 13.358 1.00 96.75 175 GLN A C 1
ATOM 1319 O O . GLN A 1 175 ? -5.690 21.496 12.354 1.00 96.75 175 GLN A O 1
ATOM 1324 N N . ASP A 1 176 ? -4.514 22.654 13.895 1.00 95.25 176 ASP A N 1
ATOM 1325 C CA . ASP A 1 176 ? -3.181 22.327 13.406 1.00 95.25 176 ASP A CA 1
ATOM 1326 C C . ASP A 1 176 ? -2.698 21.013 14.036 1.00 95.25 176 ASP A C 1
ATOM 1328 O O . ASP A 1 176 ? -2.671 20.877 15.264 1.00 95.25 176 ASP A O 1
ATOM 1332 N N . LEU A 1 177 ? -2.279 20.050 13.206 1.00 96.25 177 LEU A N 1
ATOM 1333 C CA . LEU A 1 177 ? -1.794 18.755 13.684 1.00 96.25 177 LEU A CA 1
ATOM 1334 C C . LEU A 1 177 ? -0.571 18.883 14.598 1.00 96.25 177 LEU A C 1
ATOM 1336 O O . LEU A 1 177 ? -0.371 18.037 15.467 1.00 96.25 177 LEU A O 1
ATOM 1340 N N . ASN A 1 178 ? 0.235 19.938 14.464 1.00 94.81 178 ASN A N 1
ATOM 1341 C CA . ASN A 1 178 ? 1.389 20.159 15.331 1.00 94.81 178 ASN A CA 1
ATOM 1342 C C . ASN A 1 178 ? 1.003 20.474 16.786 1.00 94.81 178 ASN A C 1
ATOM 1344 O O . ASN A 1 178 ? 1.808 20.253 17.694 1.00 94.81 178 ASN A O 1
ATOM 1348 N N . GLN A 1 179 ? -0.215 20.965 17.024 1.00 94.38 179 GLN A N 1
ATOM 1349 C CA . GLN A 1 179 ? -0.717 21.279 18.365 1.00 94.38 179 GLN A CA 1
ATOM 1350 C C . GLN A 1 179 ? -1.306 20.051 19.078 1.00 94.38 179 GLN A C 1
ATOM 1352 O O . GLN A 1 179 ? -1.532 20.083 20.288 1.00 94.38 179 GLN A O 1
ATOM 1357 N N . LEU A 1 180 ? -1.536 18.952 18.355 1.00 94.19 180 LEU A N 1
ATOM 1358 C CA . LEU A 1 180 ? -2.180 17.750 18.880 1.00 94.19 180 LEU A CA 1
ATOM 1359 C C . LEU A 1 180 ? -1.160 16.798 19.509 1.00 94.19 180 LEU A C 1
ATOM 1361 O O . LEU A 1 180 ? -0.613 15.909 18.857 1.00 94.19 180 LEU A O 1
ATOM 1365 N N . THR A 1 181 ? -0.908 16.990 20.801 1.00 92.69 181 THR A N 1
ATOM 1366 C CA . THR A 1 181 ? 0.033 16.174 21.588 1.00 92.69 181 THR A CA 1
ATOM 1367 C C . THR A 1 181 ? -0.645 15.278 22.623 1.00 92.69 181 THR A C 1
ATOM 1369 O O . THR A 1 181 ? 0.006 14.395 23.174 1.00 92.69 181 THR A O 1
ATOM 1372 N N . THR A 1 182 ? -1.937 15.473 22.897 1.00 93.31 182 THR A N 1
ATOM 1373 C CA . THR A 1 182 ? -2.714 14.590 23.777 1.00 93.31 182 THR A CA 1
ATOM 1374 C C . THR A 1 182 ? -2.928 13.240 23.097 1.00 93.31 182 THR A C 1
ATOM 1376 O O . THR A 1 182 ? -3.225 13.192 21.906 1.00 93.31 182 THR A O 1
ATOM 1379 N N . VAL A 1 183 ? -2.780 12.144 23.842 1.00 94.38 183 VAL A N 1
ATOM 1380 C CA . VAL A 1 183 ? -3.023 10.795 23.316 1.00 94.38 183 VAL A CA 1
ATOM 1381 C C . VAL A 1 183 ? -4.491 10.678 22.923 1.00 94.38 183 VAL A C 1
ATOM 1383 O O . VAL A 1 183 ? -5.378 11.128 23.650 1.00 94.38 183 VAL A O 1
ATOM 1386 N N . GLY A 1 184 ? -4.770 10.101 21.759 1.00 95.75 184 GLY A N 1
ATOM 1387 C CA . GLY A 1 184 ? -6.139 10.074 21.276 1.00 95.75 184 GLY A CA 1
ATOM 1388 C C . GLY A 1 184 ? -6.312 9.699 19.819 1.00 95.75 184 GLY A C 1
ATOM 1389 O O . GLY A 1 184 ? -5.347 9.469 19.087 1.00 95.75 184 GLY A O 1
ATOM 1390 N N . ILE A 1 185 ? -7.579 9.677 19.416 1.00 96.56 185 ILE A N 1
ATOM 1391 C CA . ILE A 1 185 ? -8.022 9.443 18.044 1.00 96.56 185 ILE A CA 1
ATOM 1392 C C . ILE A 1 185 ? -8.804 10.671 17.589 1.00 96.56 185 ILE A C 1
ATOM 1394 O O . ILE A 1 185 ? -9.764 11.102 18.236 1.00 96.56 185 ILE A O 1
ATOM 1398 N N . TYR A 1 186 ? -8.391 11.229 16.460 1.00 97.81 186 TYR A N 1
ATOM 1399 C CA . TYR A 1 186 ? -8.925 12.463 15.915 1.00 97.81 186 TYR A CA 1
ATOM 1400 C C . TYR A 1 186 ? -9.326 12.248 14.457 1.00 97.81 186 TYR A C 1
ATOM 1402 O O . TYR A 1 186 ? -8.530 11.766 13.658 1.00 97.81 186 TYR A O 1
ATOM 1410 N N . GLY A 1 187 ? -10.550 12.608 14.094 1.00 96.81 187 GLY A N 1
ATOM 1411 C CA . GLY A 1 187 ? -11.028 12.574 12.716 1.00 96.81 187 GLY A CA 1
ATOM 1412 C C . GLY A 1 187 ? -10.878 13.935 12.050 1.00 96.81 187 GLY A C 1
ATOM 1413 O O . GLY A 1 187 ? -11.222 14.958 12.636 1.00 96.81 187 GLY A O 1
ATOM 1414 N N . GLN A 1 188 ? -10.397 13.958 10.814 1.00 97.25 188 GLN A N 1
ATOM 1415 C CA . GLN A 1 188 ? -10.603 15.069 9.893 1.00 97.25 188 GLN A CA 1
ATOM 1416 C C . GLN A 1 188 ? -11.613 14.609 8.847 1.00 97.25 188 GLN A C 1
ATOM 1418 O O . GLN A 1 188 ? -11.385 13.600 8.189 1.00 97.25 188 GLN A O 1
ATOM 1423 N N . VAL A 1 189 ? -12.719 15.339 8.701 1.00 95.94 189 VAL A N 1
ATOM 1424 C CA . VAL A 1 189 ? -13.853 14.923 7.857 1.00 95.94 189 VAL A CA 1
ATOM 1425 C C . VAL A 1 189 ? -13.915 15.661 6.517 1.00 95.94 189 VAL A C 1
ATOM 1427 O O . VAL A 1 189 ? -14.693 15.275 5.651 1.00 95.94 189 VAL A O 1
ATOM 1430 N N . HIS A 1 190 ? -13.118 16.719 6.330 1.00 95.69 190 HIS A N 1
ATOM 1431 C CA . HIS A 1 190 ? -13.132 17.532 5.113 1.00 95.69 190 HIS A CA 1
ATOM 1432 C C . HIS A 1 190 ? -11.746 17.609 4.466 1.00 95.69 190 HIS A C 1
ATOM 1434 O O . HIS A 1 190 ? -10.811 18.144 5.066 1.00 95.69 190 HIS A O 1
ATOM 1440 N N . ASP A 1 191 ? -11.634 17.156 3.212 1.00 95.12 191 ASP A N 1
ATOM 1441 C CA . ASP A 1 191 ? -10.402 17.259 2.412 1.00 95.12 191 ASP A CA 1
ATOM 1442 C C . ASP A 1 191 ? -9.912 18.712 2.319 1.00 95.12 191 ASP A C 1
ATOM 1444 O O . ASP A 1 191 ? -8.727 18.987 2.474 1.00 95.12 191 ASP A O 1
ATOM 1448 N N . SER A 1 192 ? -10.839 19.668 2.179 1.00 95.81 192 SER A N 1
ATOM 1449 C CA . SER A 1 192 ? -10.538 21.106 2.110 1.00 95.81 192 SER A CA 1
ATOM 1450 C C . SER A 1 192 ? -9.902 21.679 3.381 1.00 95.81 192 SER A C 1
ATOM 1452 O O . SER A 1 192 ? -9.321 22.767 3.347 1.00 95.81 192 SER A O 1
ATOM 1454 N N . LEU A 1 193 ? -10.014 20.978 4.515 1.00 95.25 193 LEU A N 1
ATOM 1455 C CA . LEU A 1 193 ? -9.429 21.396 5.786 1.00 95.25 193 LEU A CA 1
ATOM 1456 C C . LEU A 1 193 ? -8.138 20.652 6.135 1.00 95.25 193 LEU A C 1
ATOM 1458 O O . LEU A 1 193 ? -7.357 21.177 6.935 1.00 95.25 193 LEU A O 1
ATOM 1462 N N . ALA A 1 194 ? -7.880 19.507 5.503 1.00 95.69 194 ALA A N 1
ATOM 1463 C CA . ALA A 1 194 ? -6.592 18.832 5.537 1.00 95.69 194 ALA A CA 1
ATOM 1464 C C . ALA A 1 194 ? -5.610 19.586 4.632 1.00 95.69 194 ALA A C 1
ATOM 1466 O O . ALA A 1 194 ? -5.524 19.327 3.442 1.00 95.69 194 ALA A O 1
ATOM 1467 N N . THR A 1 195 ? -4.903 20.582 5.160 1.00 95.25 195 THR A N 1
ATOM 1468 C CA . THR A 1 195 ? -3.991 21.416 4.361 1.00 95.25 195 THR A CA 1
ATOM 1469 C C . THR A 1 195 ? -2.567 21.350 4.892 1.00 95.25 195 THR A C 1
ATOM 1471 O O . THR A 1 195 ? -2.342 21.119 6.083 1.00 95.25 195 THR A O 1
ATOM 1474 N N . SER A 1 196 ? -1.589 21.619 4.024 1.00 91.94 196 SER A N 1
ATOM 1475 C CA . SER A 1 196 ? -0.176 21.712 4.415 1.00 91.94 196 SER A CA 1
ATOM 1476 C C . SER A 1 196 ? 0.065 22.796 5.474 1.00 91.94 196 SER A C 1
ATOM 1478 O O . SER A 1 196 ? 0.858 22.586 6.385 1.00 91.94 196 SER A O 1
ATOM 1480 N N . VAL A 1 197 ? -0.688 23.906 5.433 1.00 94.06 197 VAL A N 1
ATOM 1481 C CA . VAL A 1 197 ? -0.661 24.979 6.453 1.00 94.06 197 VAL A CA 1
ATOM 1482 C C . VAL A 1 197 ? -1.045 24.467 7.847 1.00 94.06 197 VAL A C 1
ATOM 1484 O O . VAL A 1 197 ? -0.575 24.997 8.846 1.00 94.06 197 VAL A O 1
ATOM 1487 N N . ARG A 1 198 ? -1.883 23.427 7.926 1.00 94.88 198 ARG A N 1
ATOM 1488 C CA . ARG A 1 198 ? -2.264 22.759 9.183 1.00 94.88 198 ARG A CA 1
ATOM 1489 C C . ARG A 1 198 ? -1.454 21.484 9.440 1.00 94.88 198 ARG A C 1
ATOM 1491 O O . ARG A 1 198 ? -1.846 20.667 10.272 1.00 94.88 198 ARG A O 1
ATOM 1498 N N . HIS A 1 199 ? -0.345 21.320 8.717 1.00 95.69 199 HIS A N 1
ATOM 1499 C CA . HIS A 1 199 ? 0.624 20.231 8.828 1.00 95.69 199 HIS A CA 1
ATOM 1500 C C . HIS A 1 199 ? 0.066 18.831 8.548 1.00 95.69 199 HIS A C 1
ATOM 1502 O O . HIS A 1 199 ? 0.554 17.846 9.107 1.00 95.69 199 HIS A O 1
ATOM 1508 N N . TYR A 1 200 ? -0.927 18.727 7.661 1.00 96.50 200 TYR A N 1
ATOM 1509 C CA . TYR A 1 200 ? -1.351 17.438 7.112 1.00 96.50 200 TYR A CA 1
ATOM 1510 C C . TYR A 1 200 ? -0.312 16.923 6.102 1.00 96.50 200 TYR A C 1
ATOM 1512 O O . TYR A 1 200 ? 0.242 17.729 5.352 1.00 96.50 200 TYR A O 1
ATOM 1520 N N . PRO A 1 201 ? -0.050 15.603 6.055 1.00 94.00 201 PRO A N 1
ATOM 1521 C CA . PRO A 1 201 ? 0.900 15.018 5.104 1.00 94.00 201 PRO A CA 1
ATOM 1522 C C . PRO A 1 201 ? 0.421 15.096 3.647 1.00 94.00 201 PRO A C 1
ATOM 1524 O O . PRO A 1 201 ? 1.234 15.089 2.728 1.00 94.00 201 PRO A O 1
ATOM 1527 N N . GLU A 1 202 ? -0.893 15.163 3.435 1.00 91.12 202 GLU A N 1
ATOM 1528 C CA . GLU A 1 202 ? -1.533 15.238 2.123 1.00 91.12 202 GLU A CA 1
ATOM 1529 C C . GLU A 1 202 ? -2.857 16.008 2.243 1.00 91.12 202 GLU A C 1
ATOM 1531 O O . GLU A 1 202 ? -3.456 16.054 3.323 1.00 91.12 202 GLU A O 1
ATOM 1536 N N . ALA A 1 203 ? -3.324 16.605 1.142 1.00 93.56 203 ALA A N 1
ATOM 1537 C CA . ALA A 1 203 ? -4.549 17.402 1.092 1.00 93.56 203 ALA A CA 1
ATOM 1538 C C . ALA A 1 203 ? -5.839 16.555 1.116 1.00 93.56 203 ALA A C 1
ATOM 1540 O O . ALA A 1 203 ? -6.648 16.610 0.188 1.00 93.56 203 ALA A O 1
ATOM 1541 N N . ARG A 1 204 ? -5.977 15.688 2.128 1.00 93.75 204 ARG A N 1
ATOM 1542 C CA . ARG A 1 204 ? -7.005 14.642 2.221 1.00 93.75 204 ARG A CA 1
ATOM 1543 C C . ARG A 1 204 ? -7.428 14.359 3.657 1.00 93.75 204 ARG A C 1
ATOM 1545 O O . ARG A 1 204 ? -6.583 14.219 4.540 1.00 93.75 204 ARG A O 1
ATOM 1552 N N . ALA A 1 205 ? -8.729 14.217 3.873 1.00 96.44 205 ALA A N 1
ATOM 1553 C CA . ALA A 1 205 ? -9.378 13.816 5.113 1.00 96.44 205 ALA A CA 1
ATOM 1554 C C . ALA A 1 205 ? -9.015 12.381 5.514 1.00 96.44 205 ALA A C 1
ATOM 1556 O O . ALA A 1 205 ? -8.615 11.553 4.685 1.00 96.44 205 ALA A O 1
ATOM 1557 N N . GLY A 1 206 ? -9.169 12.079 6.799 1.00 96.50 206 GLY A N 1
ATOM 1558 C CA . GLY A 1 206 ? -8.629 10.861 7.375 1.00 96.50 206 GLY A CA 1
ATOM 1559 C C . GLY A 1 206 ? -8.687 10.823 8.895 1.00 96.50 206 GLY A C 1
ATOM 1560 O O . GLY A 1 206 ? -9.320 11.655 9.547 1.00 96.50 206 GLY A O 1
ATOM 1561 N N . ALA A 1 207 ? -8.003 9.837 9.459 1.00 96.81 207 ALA A N 1
ATOM 1562 C CA . ALA A 1 207 ? -7.892 9.643 10.895 1.00 96.81 207 ALA A CA 1
ATOM 1563 C C . ALA A 1 207 ? -6.453 9.886 11.353 1.00 96.81 207 ALA A C 1
ATOM 1565 O O . ALA A 1 207 ? -5.509 9.329 10.799 1.00 96.81 207 ALA A O 1
ATOM 1566 N N . LEU A 1 208 ? -6.301 10.692 12.398 1.00 97.88 208 LEU A N 1
ATOM 1567 C CA . LEU A 1 208 ? -5.062 10.894 13.127 1.00 97.88 208 LEU A CA 1
ATOM 1568 C C . LEU A 1 208 ? -5.113 10.110 14.439 1.00 97.88 208 LEU A C 1
ATOM 1570 O O . LEU A 1 208 ? -6.035 10.274 15.237 1.00 97.88 208 LEU A O 1
ATOM 1574 N N . THR A 1 209 ? -4.071 9.338 14.708 1.00 97.75 209 THR A N 1
ATOM 1575 C CA . THR A 1 209 ? -3.821 8.745 16.020 1.00 97.75 209 THR A CA 1
ATOM 1576 C C . THR A 1 209 ? -2.593 9.395 16.638 1.00 97.75 209 THR A C 1
ATOM 1578 O O . THR A 1 209 ? -1.541 9.462 16.004 1.00 97.75 209 THR A O 1
ATOM 1581 N N . VAL A 1 210 ? -2.712 9.857 17.882 1.00 96.75 210 VAL A N 1
ATOM 1582 C CA . VAL A 1 210 ? -1.586 10.356 18.683 1.00 96.75 210 VAL A CA 1
ATOM 1583 C C . VAL A 1 210 ? -1.278 9.316 19.755 1.00 96.75 210 VAL A C 1
ATOM 1585 O O . VAL A 1 210 ? -2.159 8.968 20.543 1.00 96.75 210 VAL A O 1
ATOM 1588 N N . LYS A 1 211 ? -0.042 8.812 19.790 1.00 94.56 211 LYS A N 1
ATOM 1589 C CA . LYS A 1 211 ? 0.400 7.739 20.695 1.00 94.56 211 LYS A CA 1
ATOM 1590 C C . LYS A 1 211 ? 1.602 8.184 21.535 1.00 94.56 211 LYS A C 1
ATOM 1592 O O . LYS A 1 211 ? 2.401 8.993 21.058 1.00 94.56 211 LYS A O 1
ATOM 1597 N N . PRO A 1 212 ? 1.792 7.642 22.749 1.00 92.56 212 PRO A N 1
ATOM 1598 C CA . PRO A 1 212 ? 3.062 7.764 23.460 1.00 92.56 212 PRO A CA 1
ATOM 1599 C C . PRO A 1 212 ? 4.213 7.180 22.629 1.00 92.56 212 PRO A C 1
ATOM 1601 O O . PRO A 1 212 ? 4.048 6.156 21.971 1.00 92.56 212 PRO A O 1
ATOM 1604 N N . SER A 1 213 ? 5.382 7.815 22.677 1.00 89.69 213 SER A N 1
ATOM 1605 C CA . SER A 1 213 ? 6.610 7.345 22.026 1.00 89.69 213 SER A CA 1
ATOM 1606 C C . SER A 1 213 ? 7.809 7.609 22.935 1.00 89.69 213 SER A C 1
ATOM 1608 O O . SER A 1 213 ? 7.728 8.422 23.861 1.00 89.69 213 SER A O 1
ATOM 1610 N N . ALA A 1 214 ? 8.934 6.930 22.698 1.00 82.25 214 ALA A N 1
ATOM 1611 C CA . ALA A 1 214 ? 10.160 7.182 23.451 1.00 82.25 214 ALA A CA 1
ATOM 1612 C C . ALA A 1 214 ? 10.508 8.678 23.375 1.00 82.25 214 ALA A C 1
ATOM 1614 O O . ALA A 1 214 ? 10.618 9.251 22.290 1.00 82.25 214 ALA A O 1
ATOM 1615 N N . TYR A 1 215 ? 10.667 9.307 24.542 1.00 81.38 215 TYR A N 1
ATOM 1616 C CA . TYR A 1 215 ? 10.937 10.737 24.663 1.00 81.38 215 TYR A CA 1
ATOM 1617 C C . TYR A 1 215 ? 9.844 11.651 24.087 1.00 81.38 215 TYR A C 1
ATOM 1619 O O . TYR A 1 215 ? 10.189 12.754 23.700 1.00 81.38 215 TYR A O 1
ATOM 1627 N N . GLY A 1 216 ? 8.562 11.278 24.011 1.00 89.94 216 GLY A N 1
ATOM 1628 C CA . GLY A 1 216 ? 7.507 12.208 23.580 1.00 89.94 216 GLY A CA 1
ATOM 1629 C C . GLY A 1 216 ? 6.251 11.527 23.044 1.00 89.94 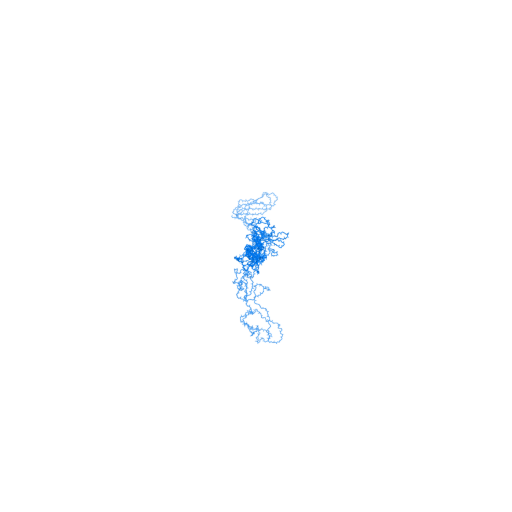216 GLY A C 1
ATOM 1630 O O . GLY A 1 216 ? 5.685 10.650 23.694 1.00 89.94 216 GLY A O 1
ATOM 1631 N N . VAL A 1 217 ? 5.797 11.956 21.864 1.00 93.25 217 VAL A N 1
ATOM 1632 C CA . VAL A 1 217 ? 4.603 11.412 21.199 1.00 93.25 217 VAL A CA 1
ATOM 1633 C C . VAL A 1 217 ? 4.859 11.152 19.719 1.00 93.25 217 VAL A C 1
ATOM 1635 O O . VAL A 1 217 ? 5.701 11.792 19.089 1.00 93.25 217 VAL A O 1
ATOM 1638 N N . MET A 1 218 ? 4.112 10.205 19.172 1.00 95.00 218 MET A N 1
ATOM 1639 C CA . MET A 1 218 ? 4.068 9.864 17.758 1.00 95.00 218 MET A CA 1
ATOM 1640 C C . MET A 1 218 ? 2.695 10.216 17.202 1.00 95.00 218 MET A C 1
ATOM 1642 O O . MET A 1 218 ? 1.684 10.087 17.894 1.00 95.00 218 MET A O 1
ATOM 1646 N N . GLN A 1 219 ? 2.670 10.628 15.943 1.00 97.06 219 GLN A N 1
ATOM 1647 C CA . GLN A 1 219 ? 1.450 10.758 15.169 1.00 97.06 219 GLN A CA 1
ATOM 1648 C C . GLN A 1 219 ? 1.454 9.782 14.006 1.00 97.06 219 GLN A C 1
ATOM 1650 O O . GLN A 1 219 ? 2.454 9.653 13.303 1.00 97.06 219 GLN A O 1
ATOM 1655 N N . GLU A 1 220 ? 0.305 9.158 13.789 1.00 96.69 220 GLU A N 1
ATOM 1656 C CA . GLU A 1 220 ? -0.004 8.366 12.606 1.00 96.69 220 GLU A CA 1
ATOM 1657 C C . GLU A 1 220 ? -1.243 8.955 11.940 1.00 96.69 220 GLU A C 1
ATOM 1659 O O . GLU A 1 220 ? -2.259 9.153 12.605 1.00 96.69 220 GLU A O 1
ATOM 1664 N N . TYR A 1 221 ? -1.168 9.247 10.646 1.00 96.62 221 TYR A N 1
ATOM 1665 C CA . TYR A 1 221 ? -2.288 9.748 9.858 1.00 96.62 221 TYR A CA 1
ATOM 1666 C C . TYR A 1 221 ? -2.623 8.770 8.741 1.00 96.62 221 TYR A C 1
ATOM 1668 O O . TYR A 1 221 ? -1.729 8.332 8.020 1.00 96.62 221 TYR A O 1
ATOM 1676 N N . VAL A 1 222 ? -3.903 8.443 8.589 1.00 95.62 222 VAL A N 1
ATOM 1677 C CA . VAL A 1 222 ? -4.394 7.522 7.560 1.00 95.62 222 VAL A CA 1
ATOM 1678 C C . VAL A 1 222 ? -5.468 8.215 6.740 1.00 95.62 222 VAL A C 1
ATOM 1680 O O . VAL A 1 222 ? -6.475 8.654 7.298 1.00 95.62 222 VAL A O 1
ATOM 1683 N N . THR A 1 223 ? -5.270 8.317 5.424 1.00 94.50 223 THR A N 1
ATOM 1684 C CA . THR A 1 223 ? -6.279 8.896 4.520 1.00 94.50 223 THR A CA 1
ATOM 1685 C C . THR A 1 223 ? -7.497 7.978 4.399 1.00 94.50 223 THR A C 1
ATOM 1687 O O . THR A 1 223 ? -7.366 6.755 4.377 1.00 94.50 223 THR A O 1
ATOM 1690 N N . HIS A 1 224 ? -8.698 8.558 4.349 1.00 91.06 224 HIS A N 1
ATOM 1691 C CA . HIS A 1 224 ? -9.948 7.791 4.449 1.00 91.06 224 HIS A CA 1
ATOM 1692 C C . HIS A 1 224 ? -10.238 6.884 3.241 1.00 91.06 224 HIS A C 1
ATOM 1694 O O . HIS A 1 224 ? -10.908 5.867 3.393 1.00 91.06 224 HIS A O 1
ATOM 1700 N N . ASP A 1 225 ? -9.760 7.246 2.051 1.00 84.94 225 ASP A N 1
ATOM 1701 C CA . ASP A 1 225 ? -10.143 6.610 0.790 1.00 84.94 225 ASP A CA 1
ATOM 1702 C C . ASP A 1 225 ? -9.101 5.602 0.288 1.00 84.94 225 ASP A C 1
ATOM 1704 O O . ASP A 1 225 ? -9.433 4.465 -0.029 1.00 84.94 225 ASP A O 1
ATOM 1708 N N . LYS A 1 226 ? -7.827 6.003 0.240 1.00 80.50 226 LYS A N 1
ATOM 1709 C CA . LYS A 1 226 ? -6.714 5.172 -0.242 1.00 80.50 226 LYS A CA 1
ATOM 1710 C C . LYS A 1 226 ? -5.987 4.439 0.880 1.00 80.50 226 LYS A C 1
ATOM 1712 O O . LYS A 1 226 ? -5.047 3.707 0.590 1.00 80.50 226 LYS A O 1
ATOM 1717 N N . GLN A 1 227 ? -6.379 4.675 2.136 1.00 86.38 227 GLN A N 1
ATOM 1718 C CA . GLN A 1 227 ? -5.728 4.115 3.322 1.00 86.38 227 GLN A CA 1
ATOM 1719 C C . GLN A 1 227 ? -4.208 4.323 3.291 1.00 86.38 227 GLN A C 1
ATOM 1721 O O . GLN A 1 227 ? -3.431 3.414 3.564 1.00 86.38 227 GLN A O 1
ATOM 1726 N N . ILE A 1 228 ? -3.766 5.527 2.915 1.00 87.25 228 ILE A N 1
ATOM 1727 C CA . ILE A 1 228 ? -2.341 5.853 2.885 1.00 87.25 228 ILE A CA 1
ATOM 1728 C C . ILE A 1 228 ? -1.902 6.193 4.302 1.00 87.25 228 ILE A C 1
ATOM 1730 O O . ILE A 1 228 ? -2.419 7.142 4.891 1.00 87.25 228 ILE A O 1
ATOM 1734 N N . TYR A 1 229 ? -0.937 5.437 4.818 1.00 91.94 229 TYR A N 1
ATOM 1735 C CA . TYR A 1 229 ? -0.396 5.616 6.157 1.00 91.94 229 TYR A CA 1
ATOM 1736 C C . TYR A 1 229 ? 0.780 6.590 6.139 1.00 91.94 229 TYR A C 1
ATOM 1738 O O . TYR A 1 229 ? 1.702 6.466 5.335 1.00 91.94 229 TYR A O 1
ATOM 1746 N N . TYR A 1 230 ? 0.775 7.526 7.076 1.00 94.38 230 TYR A N 1
ATOM 1747 C CA . TYR A 1 230 ? 1.874 8.435 7.364 1.00 94.38 230 TYR A CA 1
ATOM 1748 C C . TYR A 1 230 ? 2.197 8.366 8.849 1.00 94.38 230 TYR A C 1
ATOM 1750 O O . TYR A 1 230 ? 1.289 8.297 9.671 1.00 94.38 230 TYR A O 1
ATOM 1758 N N . ALA A 1 231 ? 3.473 8.433 9.208 1.00 94.38 231 ALA A N 1
ATOM 1759 C CA . ALA A 1 231 ? 3.923 8.496 10.590 1.00 94.38 231 ALA A CA 1
ATOM 1760 C C . ALA A 1 231 ? 4.958 9.605 10.778 1.00 94.38 231 ALA A C 1
ATOM 1762 O O . ALA A 1 231 ? 5.768 9.880 9.893 1.00 94.38 231 ALA A O 1
ATOM 1763 N N . ARG A 1 232 ? 4.950 10.235 11.950 1.00 93.94 232 ARG A N 1
ATOM 1764 C CA . ARG A 1 232 ? 5.983 11.181 12.384 1.00 93.94 232 ARG A CA 1
ATOM 1765 C C . ARG A 1 232 ? 6.149 11.147 13.893 1.00 93.94 232 ARG A C 1
ATOM 1767 O O . ARG A 1 232 ? 5.229 10.787 14.625 1.00 93.94 232 ARG A O 1
ATOM 1774 N N . ASN A 1 233 ? 7.314 11.563 14.371 1.00 93.06 233 ASN A N 1
ATOM 1775 C CA . ASN A 1 233 ? 7.630 11.599 15.795 1.00 93.06 233 ASN A CA 1
ATOM 1776 C C . ASN A 1 233 ? 7.866 13.028 16.278 1.00 93.06 233 ASN A C 1
ATOM 1778 O O . ASN A 1 233 ? 8.327 13.891 15.532 1.00 93.06 233 ASN A O 1
ATOM 1782 N N . ARG A 1 234 ? 7.628 13.251 17.569 1.00 91.88 234 ARG A N 1
ATOM 1783 C CA . ARG A 1 234 ? 8.040 14.457 18.281 1.00 91.88 234 ARG A CA 1
ATOM 1784 C C . ARG A 1 234 ? 8.839 14.086 19.522 1.00 91.88 234 ARG A C 1
ATOM 1786 O O . ARG A 1 234 ? 8.321 13.427 20.423 1.00 91.88 234 ARG A O 1
ATOM 1793 N N . ARG A 1 235 ? 10.085 14.563 19.587 1.00 84.69 235 ARG A N 1
ATOM 1794 C CA . ARG A 1 235 ? 10.929 14.470 20.790 1.00 84.69 235 ARG A CA 1
ATOM 1795 C C . ARG A 1 235 ? 10.499 15.509 21.833 1.00 84.69 235 ARG A C 1
ATOM 1797 O O . ARG A 1 235 ? 9.983 16.572 21.494 1.00 84.69 235 ARG A O 1
ATOM 1804 N N . SER A 1 236 ? 10.737 15.216 23.104 1.00 75.94 236 SER A N 1
ATOM 1805 C CA . SER A 1 236 ? 10.374 16.041 24.253 1.00 75.94 236 SER A CA 1
ATOM 1806 C C . SER A 1 236 ? 11.173 17.335 24.190 1.00 75.94 236 SER A C 1
ATOM 1808 O O . SER A 1 236 ? 12.392 17.303 24.047 1.00 75.94 236 SER A O 1
ATOM 1810 N N . GLY A 1 237 ? 10.474 18.470 24.206 1.00 72.44 237 GLY A N 1
ATOM 1811 C CA . GLY A 1 237 ? 11.075 19.789 23.983 1.00 72.44 237 GLY A CA 1
ATOM 1812 C C . GLY A 1 237 ? 11.451 20.107 22.526 1.00 72.44 237 GLY A C 1
ATOM 1813 O O . GLY A 1 237 ? 11.949 21.197 22.273 1.00 72.44 237 GLY A O 1
ATOM 1814 N N . GLY A 1 238 ? 11.200 19.205 21.567 1.00 79.88 238 GLY A N 1
ATOM 1815 C CA . GLY A 1 238 ? 11.505 19.388 20.142 1.00 79.88 238 GLY A CA 1
ATOM 1816 C C . GLY A 1 238 ? 10.288 19.684 19.250 1.00 79.88 238 GLY A C 1
ATOM 1817 O O . GLY A 1 238 ? 9.129 19.640 19.684 1.00 79.88 238 GLY A O 1
ATOM 1818 N N . GLY A 1 239 ? 10.570 19.979 17.977 1.00 88.06 239 GLY A N 1
ATOM 1819 C CA . GLY A 1 239 ? 9.576 20.066 16.900 1.00 88.06 239 GLY A CA 1
ATOM 1820 C C . GLY A 1 239 ? 9.124 18.691 16.393 1.00 88.06 239 GLY A C 1
ATOM 1821 O O . GLY A 1 239 ? 9.689 17.659 16.765 1.00 88.06 239 GLY A O 1
ATOM 1822 N N . TRP A 1 240 ? 8.086 18.677 15.555 1.00 93.25 240 TRP A N 1
ATOM 1823 C CA . TRP A 1 240 ? 7.668 17.477 14.828 1.00 93.25 240 TRP A CA 1
ATOM 1824 C C . TRP A 1 240 ? 8.679 17.150 13.730 1.00 93.25 240 TRP A C 1
ATOM 1826 O O . TRP A 1 240 ? 9.163 18.055 13.056 1.00 93.25 240 TRP A O 1
ATOM 1836 N N . SER A 1 241 ? 8.995 15.868 13.552 1.00 91.62 241 SER A N 1
ATOM 1837 C CA . SER A 1 241 ? 9.698 15.419 12.353 1.00 91.62 241 SER A CA 1
ATOM 1838 C C . SER A 1 241 ? 8.804 15.565 11.124 1.00 91.62 241 SER A C 1
ATOM 1840 O O . SER A 1 241 ? 7.574 15.616 11.237 1.00 91.62 241 SER A O 1
ATOM 1842 N N . GLU A 1 242 ? 9.427 15.527 9.950 1.00 91.25 242 GLU A N 1
ATOM 1843 C CA . GLU A 1 242 ? 8.704 15.349 8.695 1.00 91.25 242 GLU A CA 1
ATOM 1844 C C . GLU A 1 242 ? 7.854 14.072 8.720 1.00 91.25 242 GLU A C 1
ATOM 1846 O O . GLU A 1 242 ? 8.162 13.100 9.426 1.00 91.25 242 GLU A O 1
ATOM 1851 N N . TRP A 1 243 ? 6.764 14.098 7.955 1.00 94.00 243 TRP A N 1
ATOM 1852 C CA . TRP A 1 243 ? 5.916 12.934 7.737 1.00 94.00 243 TRP A CA 1
ATOM 1853 C C . TRP A 1 243 ? 6.630 11.904 6.864 1.00 94.00 243 TRP A C 1
ATOM 1855 O O . TRP A 1 243 ? 7.156 12.224 5.802 1.00 94.00 243 TRP A O 1
ATOM 1865 N N . VAL A 1 244 ? 6.590 10.647 7.291 1.00 89.56 244 VAL A N 1
ATOM 1866 C CA . VAL A 1 244 ? 7.094 9.498 6.537 1.00 89.56 244 VAL A CA 1
ATOM 1867 C C . VAL A 1 244 ? 5.903 8.653 6.114 1.00 89.56 244 VAL A C 1
ATOM 1869 O O . VAL A 1 244 ? 5.119 8.235 6.961 1.00 89.56 244 VAL A O 1
ATOM 1872 N N . ARG A 1 245 ? 5.750 8.388 4.815 1.00 88.31 245 ARG A N 1
ATOM 1873 C CA . ARG A 1 245 ? 4.746 7.440 4.316 1.00 88.31 245 ARG A CA 1
ATOM 1874 C C . ARG A 1 245 ? 5.146 6.018 4.731 1.00 88.31 245 ARG A C 1
ATOM 1876 O O . ARG A 1 245 ? 6.285 5.614 4.519 1.00 88.31 245 ARG A O 1
ATOM 1883 N N . VAL A 1 246 ? 4.228 5.273 5.336 1.00 79.62 246 VAL A N 1
ATOM 1884 C CA . VAL A 1 246 ? 4.450 3.921 5.869 1.00 79.62 246 VAL A CA 1
ATOM 1885 C C . VAL A 1 246 ? 3.747 2.909 4.965 1.00 79.62 246 VAL A C 1
ATOM 1887 O O . VAL A 1 246 ? 2.593 3.108 4.601 1.00 79.62 246 VAL A O 1
ATOM 1890 N N . GLY A 1 247 ? 4.426 1.818 4.604 1.00 63.91 247 GLY A N 1
ATOM 1891 C CA . GLY A 1 247 ? 3.805 0.701 3.878 1.00 63.91 247 GLY A CA 1
ATOM 1892 C C . GLY A 1 247 ? 3.599 0.903 2.371 1.00 63.91 247 GLY A C 1
ATOM 1893 O O . GLY A 1 247 ? 2.800 0.187 1.781 1.00 63.91 247 GLY A O 1
ATOM 1894 N N . GLY A 1 248 ? 4.294 1.847 1.731 1.00 55.12 248 GLY A N 1
ATOM 1895 C CA . GLY A 1 248 ? 4.400 1.848 0.270 1.00 55.12 248 GLY A CA 1
ATOM 1896 C C . GLY A 1 248 ? 5.299 0.700 -0.193 1.00 55.12 248 GLY A C 1
ATOM 1897 O O . GLY A 1 248 ? 6.438 0.622 0.279 1.00 55.12 248 GLY A O 1
ATOM 1898 N N . ASP A 1 249 ? 4.799 -0.167 -1.084 1.00 53.25 249 ASP A N 1
ATOM 1899 C CA . ASP A 1 249 ? 5.497 -1.267 -1.788 1.00 53.25 249 ASP A CA 1
ATOM 1900 C C . ASP A 1 249 ? 6.671 -0.756 -2.649 1.00 53.25 249 ASP A C 1
ATOM 1902 O O . ASP A 1 249 ? 6.752 -0.913 -3.871 1.00 53.25 249 ASP A O 1
ATOM 1906 N N . SER A 1 250 ? 7.615 -0.080 -2.015 1.00 58.34 250 SER A N 1
ATOM 1907 C CA . SER A 1 250 ? 8.708 0.594 -2.682 1.00 58.34 250 SER A CA 1
ATOM 1908 C C . SER A 1 250 ? 9.855 -0.387 -2.838 1.00 58.34 250 SER A C 1
ATOM 1910 O O . SER A 1 250 ? 10.785 -0.442 -2.036 1.00 58.34 250 SER A O 1
ATOM 1912 N N . LEU A 1 251 ? 9.814 -1.144 -3.938 1.00 71.06 251 LEU A N 1
ATOM 1913 C CA . LEU A 1 251 ? 11.046 -1.583 -4.590 1.00 71.06 251 LEU A CA 1
ATOM 1914 C C . LEU A 1 251 ? 12.059 -0.424 -4.494 1.00 71.06 251 LEU A C 1
ATOM 1916 O O . LEU A 1 251 ? 11.729 0.691 -4.913 1.00 71.06 251 LEU A O 1
ATOM 1920 N N . PRO A 1 252 ? 13.237 -0.618 -3.883 1.00 83.06 252 PRO A N 1
ATOM 1921 C CA . PRO A 1 252 ? 14.158 0.487 -3.675 1.00 83.06 252 PRO A CA 1
ATOM 1922 C C . PRO A 1 252 ? 14.677 1.000 -5.022 1.00 83.06 252 PRO A C 1
ATOM 1924 O O . PRO A 1 252 ? 14.849 0.235 -5.973 1.00 83.06 252 PRO A O 1
ATOM 1927 N N . VAL A 1 253 ? 14.932 2.308 -5.116 1.00 85.38 253 VAL A N 1
ATOM 1928 C CA . VAL A 1 253 ? 15.630 2.881 -6.277 1.00 85.38 253 VAL A CA 1
ATOM 1929 C C . VAL A 1 253 ? 16.995 2.204 -6.402 1.00 85.38 253 VAL A C 1
ATOM 1931 O O . VAL A 1 253 ? 17.707 2.054 -5.413 1.00 85.38 253 VAL A O 1
ATOM 1934 N N . GLY A 1 254 ? 17.336 1.759 -7.609 1.00 86.75 254 GLY A N 1
ATOM 1935 C CA . GLY A 1 254 ? 18.514 0.939 -7.884 1.00 86.75 254 GLY A CA 1
ATOM 1936 C C . GLY A 1 254 ? 18.267 -0.575 -7.873 1.00 86.75 254 GLY A C 1
ATOM 1937 O O . GLY A 1 254 ? 19.145 -1.321 -8.300 1.00 86.75 254 GLY A O 1
ATOM 1938 N N . ALA A 1 255 ? 17.089 -1.055 -7.452 1.00 90.00 255 ALA A N 1
ATOM 1939 C CA . ALA A 1 255 ? 16.744 -2.473 -7.563 1.00 90.00 255 ALA A CA 1
ATOM 1940 C C . ALA A 1 255 ? 16.643 -2.908 -9.032 1.00 90.00 255 ALA A C 1
ATOM 1942 O O . ALA A 1 255 ? 16.000 -2.232 -9.838 1.00 90.00 255 ALA A O 1
ATOM 1943 N N . VAL A 1 256 ? 17.240 -4.055 -9.362 1.00 91.62 256 VAL A N 1
ATOM 1944 C CA . VAL A 1 256 ? 17.157 -4.677 -10.689 1.00 91.62 256 VAL A CA 1
ATOM 1945 C C . VAL A 1 256 ? 16.084 -5.763 -10.679 1.00 91.62 256 VAL A C 1
ATOM 1947 O O . VAL A 1 256 ? 16.074 -6.620 -9.799 1.00 91.62 256 VAL A O 1
ATOM 1950 N N . LEU A 1 257 ? 15.206 -5.744 -11.678 1.00 89.69 257 LEU A N 1
ATOM 1951 C CA . LEU A 1 257 ? 14.151 -6.730 -11.893 1.00 89.69 257 LEU A CA 1
ATOM 1952 C C . LEU A 1 257 ? 14.187 -7.267 -13.323 1.00 89.69 257 LEU A C 1
ATOM 1954 O O . LEU A 1 257 ? 14.536 -6.546 -14.256 1.00 89.69 257 LEU A O 1
ATOM 1958 N N . ALA A 1 258 ? 13.778 -8.523 -13.494 1.00 89.88 258 ALA A N 1
ATOM 1959 C CA . ALA A 1 258 ? 13.549 -9.120 -14.803 1.00 89.88 258 ALA A CA 1
ATOM 1960 C C . ALA A 1 258 ? 12.086 -8.915 -15.224 1.00 89.88 258 ALA A C 1
ATOM 1962 O O . ALA A 1 258 ? 11.170 -9.260 -14.478 1.00 89.88 258 ALA A O 1
ATOM 1963 N N . PHE A 1 259 ? 11.871 -8.386 -16.425 1.00 88.50 259 PHE A N 1
ATOM 1964 C CA . PHE A 1 259 ? 10.563 -8.284 -17.072 1.00 88.50 259 PHE A CA 1
ATOM 1965 C C . PHE A 1 259 ? 10.539 -9.160 -18.329 1.00 88.50 259 PHE A C 1
ATOM 1967 O O . PHE A 1 259 ? 11.575 -9.290 -18.980 1.00 88.50 259 PHE A O 1
ATOM 1974 N N . PRO A 1 260 ? 9.390 -9.739 -18.722 1.00 90.00 260 PRO A N 1
ATOM 1975 C CA . PRO A 1 260 ? 9.259 -10.394 -20.023 1.00 90.00 260 PRO A CA 1
ATOM 1976 C C . PRO A 1 260 ? 9.620 -9.434 -21.165 1.00 90.00 260 PRO A C 1
ATOM 1978 O O . PRO A 1 260 ? 9.229 -8.269 -21.112 1.00 90.00 260 PRO A O 1
ATOM 1981 N N . ARG A 1 261 ? 10.284 -9.916 -22.227 1.00 83.31 261 ARG A N 1
ATOM 1982 C CA . ARG A 1 261 ? 10.684 -9.082 -23.390 1.00 83.31 261 ARG A CA 1
ATOM 1983 C C . ARG A 1 261 ? 9.539 -8.306 -24.055 1.00 83.31 261 ARG A C 1
ATOM 1985 O O . ARG A 1 261 ? 9.782 -7.288 -24.693 1.00 83.31 261 ARG A O 1
ATOM 1992 N N . ALA A 1 262 ? 8.298 -8.773 -23.914 1.00 82.94 262 ALA A N 1
ATOM 1993 C CA . ALA A 1 262 ? 7.115 -8.073 -24.416 1.00 82.94 262 ALA A CA 1
ATOM 1994 C C . ALA A 1 262 ? 6.876 -6.715 -23.721 1.00 82.94 262 ALA A C 1
ATOM 1996 O O . ALA A 1 262 ? 6.222 -5.839 -24.284 1.00 82.94 262 ALA A O 1
ATOM 1997 N N . ILE A 1 263 ? 7.403 -6.527 -22.506 1.00 83.19 263 ILE A N 1
ATOM 1998 C CA . ILE A 1 263 ? 7.323 -5.270 -21.763 1.00 83.19 263 ILE A CA 1
ATOM 1999 C C . ILE A 1 263 ? 8.525 -4.409 -22.130 1.00 83.19 263 ILE A C 1
ATOM 2001 O O . ILE A 1 263 ? 9.621 -4.578 -21.604 1.00 83.19 263 ILE A O 1
ATOM 2005 N N . THR A 1 264 ? 8.301 -3.459 -23.030 1.00 80.81 264 THR A N 1
ATOM 2006 C CA . THR A 1 264 ? 9.380 -2.629 -23.570 1.00 80.81 264 THR A CA 1
ATOM 2007 C C . THR A 1 264 ? 9.660 -1.378 -22.739 1.00 80.81 264 THR A C 1
ATOM 2009 O O . THR A 1 264 ? 10.740 -0.827 -22.883 1.00 80.81 264 THR A O 1
ATOM 2012 N N . HIS A 1 265 ? 8.708 -0.906 -21.917 1.00 78.50 265 HIS A N 1
ATOM 2013 C CA . HIS A 1 265 ? 8.807 0.358 -21.160 1.00 78.50 265 HIS A CA 1
ATOM 2014 C C . HIS A 1 265 ? 8.092 0.262 -19.795 1.00 78.50 265 HIS A C 1
ATOM 2016 O O . HIS A 1 265 ? 7.023 0.853 -19.602 1.00 78.50 265 HIS A O 1
ATOM 2022 N N . PRO A 1 266 ? 8.623 -0.507 -18.830 1.00 82.44 266 PRO A N 1
ATOM 2023 C CA . PRO A 1 266 ? 8.055 -0.541 -17.490 1.00 82.44 266 PRO A CA 1
ATOM 2024 C C . PRO A 1 266 ? 8.202 0.832 -16.811 1.00 82.44 266 PRO A C 1
ATOM 2026 O O . PRO A 1 266 ? 9.293 1.402 -16.719 1.00 82.44 266 PRO A O 1
ATOM 2029 N N . GLN A 1 267 ? 7.083 1.383 -16.336 1.00 76.69 267 GLN A N 1
ATOM 2030 C CA . GLN A 1 267 ? 7.047 2.716 -15.730 1.00 76.69 267 GLN A CA 1
ATOM 2031 C C . GLN A 1 267 ? 7.958 2.807 -14.503 1.00 76.69 267 GLN A C 1
ATOM 2033 O O . GLN A 1 267 ? 7.873 1.991 -13.587 1.00 76.69 267 GLN A O 1
ATOM 2038 N N . GLY A 1 268 ? 8.797 3.843 -14.456 1.00 80.25 268 GLY A N 1
ATOM 2039 C CA . GLY A 1 268 ? 9.693 4.084 -13.325 1.00 80.25 268 GLY A CA 1
ATOM 2040 C C . GLY A 1 268 ? 11.018 3.317 -13.376 1.00 80.25 268 GLY A C 1
ATOM 2041 O O . GLY A 1 268 ? 11.782 3.381 -12.410 1.00 80.25 268 GLY A O 1
ATOM 2042 N N . PHE A 1 269 ? 11.302 2.618 -14.476 1.00 87.81 269 PHE A N 1
ATOM 2043 C CA . PHE A 1 269 ? 12.526 1.847 -14.672 1.00 87.81 269 PHE A CA 1
ATOM 2044 C C . PHE A 1 269 ? 13.324 2.325 -15.891 1.00 87.81 269 PHE A C 1
ATOM 2046 O O . PHE A 1 269 ? 12.776 2.916 -16.822 1.00 87.81 269 PHE A O 1
ATOM 2053 N N . LEU A 1 270 ? 14.624 2.039 -15.879 1.00 89.31 270 LEU A N 1
ATOM 2054 C CA . LEU A 1 270 ? 15.538 2.184 -17.012 1.00 89.31 270 LEU A CA 1
ATOM 2055 C C . LEU A 1 270 ? 16.094 0.818 -17.407 1.00 89.31 270 LEU A C 1
ATOM 2057 O O . LEU A 1 270 ? 16.196 -0.076 -16.566 1.00 89.31 270 LEU A O 1
ATOM 2061 N N . LEU A 1 271 ? 16.441 0.640 -18.678 1.00 91.19 271 LEU A N 1
ATOM 2062 C CA . LEU A 1 271 ? 16.992 -0.621 -19.164 1.00 91.19 271 LEU A CA 1
ATOM 2063 C C . LEU A 1 271 ? 18.416 -0.812 -18.619 1.00 91.19 271 LEU A C 1
ATOM 2065 O O . LEU A 1 271 ? 19.233 0.101 -18.677 1.00 91.19 271 LEU A O 1
ATOM 2069 N N . ALA A 1 272 ? 18.732 -1.993 -18.090 1.00 91.00 272 ALA A N 1
ATOM 2070 C CA . ALA A 1 272 ? 20.068 -2.315 -17.586 1.00 91.00 272 ALA A CA 1
ATOM 2071 C C . ALA A 1 272 ? 21.018 -2.722 -18.733 1.00 91.00 272 ALA A C 1
ATOM 2073 O O . ALA A 1 272 ? 21.407 -3.884 -18.867 1.00 91.00 272 ALA A O 1
ATOM 2074 N N . ASP A 1 273 ? 21.367 -1.759 -19.585 1.00 88.06 273 ASP A N 1
ATOM 2075 C CA . ASP A 1 273 ? 22.139 -1.948 -20.820 1.00 88.06 273 ASP A CA 1
ATOM 2076 C C . ASP A 1 273 ? 23.537 -1.308 -20.797 1.00 88.06 273 ASP A C 1
ATOM 2078 O O . ASP A 1 273 ? 24.190 -1.195 -21.832 1.00 88.06 273 ASP A O 1
ATOM 2082 N N . GLY A 1 274 ? 24.015 -0.856 -19.637 1.00 88.94 274 GLY A N 1
ATOM 2083 C CA . GLY A 1 274 ? 25.318 -0.195 -19.540 1.00 88.94 274 GLY A CA 1
ATOM 2084 C C . GLY A 1 274 ? 25.349 1.264 -19.999 1.00 88.94 274 GLY A C 1
ATOM 2085 O O . GLY A 1 274 ? 26.420 1.879 -19.943 1.00 88.94 274 GLY A O 1
ATOM 2086 N N . SER A 1 275 ? 24.221 1.819 -20.456 1.00 87.94 275 SER A N 1
ATOM 2087 C CA . SER A 1 275 ? 24.118 3.218 -20.877 1.00 87.94 275 SER A CA 1
ATOM 2088 C C . SER A 1 275 ? 24.300 4.194 -19.711 1.00 87.94 275 SER A C 1
ATOM 2090 O O . SER A 1 275 ? 24.330 3.821 -18.533 1.00 87.94 275 SER A O 1
ATOM 2092 N N . THR A 1 276 ? 24.465 5.475 -20.040 1.00 88.69 276 THR A N 1
ATOM 2093 C CA . THR A 1 276 ? 24.523 6.546 -19.045 1.00 88.69 276 THR A CA 1
ATOM 2094 C C . THR A 1 276 ? 23.171 7.232 -18.877 1.00 88.69 276 THR A C 1
ATOM 2096 O O . THR A 1 276 ? 22.378 7.354 -19.813 1.00 88.69 276 THR A O 1
ATOM 2099 N N . PHE A 1 277 ? 22.904 7.723 -17.670 1.00 85.69 277 PHE A N 1
ATOM 2100 C CA . PHE A 1 277 ? 21.702 8.494 -17.352 1.00 85.69 277 PHE A CA 1
ATOM 2101 C C . PHE A 1 277 ? 22.060 9.872 -16.788 1.00 85.69 277 PHE A C 1
ATOM 2103 O O . PHE A 1 277 ? 23.175 10.115 -16.322 1.00 85.69 277 PHE A O 1
ATOM 2110 N N . GLY A 1 278 ? 21.114 10.811 -16.848 1.00 82.50 278 GLY A N 1
ATOM 2111 C CA . GLY A 1 278 ? 21.302 12.149 -16.287 1.00 82.50 278 GLY A CA 1
ATOM 2112 C C . GLY A 1 278 ? 21.274 12.108 -14.760 1.00 82.50 278 GLY A C 1
ATOM 2113 O O . GLY A 1 278 ? 20.224 11.852 -14.178 1.00 82.50 278 GLY A O 1
ATOM 2114 N N . SER A 1 279 ? 22.396 12.398 -14.100 1.00 82.94 279 SER A N 1
ATOM 2115 C CA . SER A 1 279 ? 22.480 12.404 -12.631 1.00 82.94 279 SER A CA 1
ATOM 2116 C C . SER A 1 279 ? 21.580 13.460 -11.979 1.00 82.94 279 SER A C 1
ATOM 2118 O O . SER A 1 279 ? 21.074 13.233 -10.886 1.00 82.94 279 SER A O 1
ATOM 2120 N N . SER A 1 280 ? 21.318 14.583 -12.657 1.00 77.88 280 SER A N 1
ATOM 2121 C CA . SER A 1 280 ? 20.349 15.597 -12.214 1.00 77.88 280 SER A CA 1
ATOM 2122 C C . SER A 1 280 ? 18.894 15.148 -12.370 1.00 77.88 280 SER A C 1
ATOM 2124 O O . SER A 1 280 ? 18.040 15.557 -11.589 1.00 77.88 280 SER A O 1
ATOM 2126 N N . THR A 1 281 ? 18.607 14.300 -13.360 1.00 75.00 281 THR A N 1
ATOM 2127 C CA . THR A 1 281 ? 17.271 13.747 -13.623 1.00 75.00 281 THR A CA 1
ATOM 2128 C C . THR A 1 281 ? 16.940 12.593 -12.677 1.00 75.00 281 THR A C 1
ATOM 2130 O O . THR A 1 281 ? 15.799 12.467 -12.240 1.00 75.00 281 THR A O 1
ATOM 2133 N N . TYR A 1 282 ? 17.942 11.781 -12.327 1.00 83.25 282 TYR A N 1
ATOM 2134 C CA . TYR A 1 282 ? 17.805 10.615 -11.451 1.00 83.25 282 TYR A CA 1
ATOM 2135 C C . TYR A 1 282 ? 18.809 10.665 -10.279 1.00 83.25 282 TYR A C 1
ATOM 2137 O O . TYR A 1 282 ? 19.694 9.808 -10.175 1.00 83.25 282 TYR A O 1
ATOM 2145 N N . PRO A 1 283 ? 18.707 11.659 -9.377 1.00 81.06 283 PRO A N 1
ATOM 2146 C CA . PRO A 1 283 ? 19.690 11.867 -8.309 1.00 81.06 283 PRO A CA 1
ATOM 2147 C C . PRO A 1 283 ? 19.723 10.719 -7.290 1.00 81.06 283 PRO A C 1
ATOM 2149 O O . PRO A 1 283 ? 20.784 10.378 -6.762 1.00 81.06 283 PRO A O 1
ATOM 2152 N N . ASP A 1 284 ? 18.579 10.082 -7.037 1.00 82.75 284 ASP A N 1
ATOM 2153 C CA . ASP A 1 284 ? 18.491 8.941 -6.123 1.00 82.75 284 ASP A CA 1
ATOM 2154 C C . ASP A 1 284 ? 19.112 7.678 -6.719 1.00 82.75 284 ASP A C 1
ATOM 2156 O O . ASP A 1 284 ? 19.811 6.952 -6.012 1.00 82.75 284 ASP A O 1
ATOM 2160 N N . LEU A 1 285 ? 18.942 7.458 -8.026 1.00 88.69 285 LEU A N 1
ATOM 2161 C CA . LEU A 1 285 ? 19.598 6.361 -8.737 1.00 88.69 285 LEU A CA 1
ATOM 2162 C C . LEU A 1 285 ? 21.117 6.557 -8.789 1.00 88.69 285 LEU A C 1
ATOM 2164 O O . LEU A 1 285 ? 21.859 5.612 -8.540 1.00 88.69 285 LEU A O 1
ATOM 2168 N N . TYR A 1 286 ? 21.584 7.784 -9.046 1.00 87.56 286 TYR A N 1
ATOM 2169 C CA . TYR A 1 286 ? 23.012 8.126 -9.029 1.00 87.56 286 TYR A CA 1
ATOM 2170 C C . TYR A 1 286 ? 23.668 7.778 -7.690 1.00 87.56 286 TYR A C 1
ATOM 2172 O O . TYR A 1 286 ? 24.732 7.159 -7.651 1.00 87.56 286 TYR A O 1
ATOM 2180 N N . ARG A 1 287 ? 22.999 8.113 -6.582 1.00 89.19 287 ARG A N 1
ATOM 2181 C CA . ARG A 1 287 ? 23.460 7.765 -5.236 1.00 89.19 287 ARG A CA 1
ATOM 2182 C C . ARG A 1 287 ? 23.400 6.256 -4.982 1.00 89.19 287 ARG A C 1
ATOM 2184 O O . ARG A 1 287 ? 24.353 5.707 -4.434 1.00 89.19 287 ARG A O 1
ATOM 2191 N N . ALA A 1 288 ? 22.323 5.587 -5.402 1.00 89.50 288 ALA A N 1
ATOM 2192 C CA . ALA A 1 288 ? 22.160 4.138 -5.252 1.00 89.50 288 ALA A CA 1
ATOM 2193 C C . ALA A 1 288 ? 23.240 3.338 -6.004 1.00 89.50 288 ALA A C 1
ATOM 2195 O O . ALA A 1 288 ? 23.685 2.301 -5.520 1.00 89.50 288 ALA A O 1
ATOM 2196 N N . LEU A 1 289 ? 23.713 3.848 -7.145 1.00 90.81 289 LEU A N 1
ATOM 2197 C CA . LEU A 1 289 ? 24.793 3.259 -7.944 1.00 90.81 289 LEU A CA 1
ATOM 2198 C C . LEU A 1 289 ? 26.202 3.706 -7.507 1.00 90.81 289 LEU A C 1
ATOM 2200 O O . LEU A 1 289 ? 27.158 3.555 -8.265 1.00 90.81 289 LEU A O 1
ATOM 2204 N N . GLY A 1 290 ? 26.355 4.258 -6.298 1.00 92.56 290 GLY A N 1
ATOM 2205 C CA . GLY A 1 290 ? 27.664 4.625 -5.750 1.00 92.56 290 GLY A CA 1
ATOM 2206 C C . GLY A 1 290 ? 28.279 5.868 -6.396 1.00 92.56 290 GLY A C 1
ATOM 2207 O O . GLY A 1 290 ? 29.489 5.916 -6.598 1.00 92.56 290 GLY A O 1
ATOM 2208 N N . ASN A 1 291 ? 27.456 6.872 -6.713 1.00 92.12 291 ASN A N 1
ATOM 2209 C CA . ASN A 1 291 ? 27.847 8.091 -7.430 1.00 92.12 291 ASN A CA 1
ATOM 2210 C C . ASN A 1 291 ? 28.355 7.811 -8.855 1.00 92.12 291 ASN A C 1
ATOM 2212 O O . ASN A 1 291 ? 29.279 8.460 -9.342 1.00 92.12 291 ASN A O 1
ATOM 2216 N N . SER A 1 292 ? 27.734 6.840 -9.525 1.00 91.81 292 SER A N 1
ATOM 2217 C CA . SER A 1 292 ? 27.976 6.510 -10.927 1.00 91.81 292 SER A CA 1
ATOM 2218 C C . SER A 1 292 ? 26.743 6.844 -11.756 1.00 91.81 292 SER A C 1
ATOM 2220 O O . SER A 1 292 ? 25.618 6.498 -11.396 1.00 91.81 292 SER A O 1
ATOM 2222 N N . ASN A 1 293 ? 26.948 7.498 -12.897 1.00 91.00 293 ASN A N 1
ATOM 2223 C CA . ASN A 1 293 ? 25.895 7.773 -13.874 1.00 91.00 293 ASN A CA 1
ATOM 2224 C C . ASN A 1 293 ? 25.782 6.676 -14.944 1.00 91.00 293 ASN A C 1
ATOM 2226 O O . ASN A 1 293 ? 25.175 6.910 -15.987 1.00 91.00 293 ASN A O 1
ATOM 2230 N N . LYS A 1 294 ? 26.385 5.506 -14.709 1.00 93.31 294 LYS A N 1
ATOM 2231 C CA . LYS A 1 294 ? 26.382 4.365 -15.624 1.00 93.31 294 LYS A CA 1
ATOM 2232 C C . LYS A 1 294 ? 25.499 3.250 -15.073 1.00 93.31 294 LYS A C 1
ATOM 2234 O O . LYS A 1 294 ? 25.707 2.803 -13.946 1.00 93.31 294 LYS A O 1
ATOM 2239 N N . LEU A 1 295 ? 24.530 2.806 -15.869 1.00 92.69 295 LEU A N 1
ATOM 2240 C CA . LEU A 1 295 ? 23.676 1.666 -15.545 1.00 92.69 295 LEU A CA 1
ATOM 2241 C C . LEU A 1 295 ? 24.494 0.362 -15.582 1.00 92.69 295 LEU A C 1
ATOM 2243 O O . LEU A 1 295 ? 25.509 0.291 -16.281 1.00 92.69 295 LEU A O 1
ATOM 2247 N N . PRO A 1 296 ? 24.095 -0.688 -14.846 1.00 90.94 296 PRO A N 1
ATOM 2248 C CA . PRO A 1 296 ? 24.691 -2.009 -15.023 1.00 90.94 296 PRO A CA 1
ATOM 2249 C C . PRO A 1 296 ? 24.407 -2.535 -16.440 1.00 90.94 296 PRO A C 1
ATOM 2251 O O . PRO A 1 296 ? 23.299 -2.360 -16.938 1.00 90.94 296 PRO A O 1
ATOM 2254 N N . ASP A 1 297 ? 25.388 -3.181 -17.082 1.00 89.19 297 ASP A N 1
ATOM 2255 C CA . ASP A 1 297 ? 25.178 -3.885 -18.357 1.00 89.19 297 ASP A CA 1
ATOM 2256 C C . ASP A 1 297 ? 24.883 -5.362 -18.091 1.00 89.19 297 ASP A C 1
ATOM 2258 O O . ASP A 1 297 ? 25.772 -6.146 -17.736 1.00 89.19 297 ASP A O 1
ATOM 2262 N N . LEU A 1 298 ? 23.608 -5.721 -18.224 1.00 86.94 298 LEU A N 1
ATOM 2263 C CA . LEU A 1 298 ? 23.100 -7.071 -17.997 1.00 86.94 298 LEU A CA 1
ATOM 2264 C C . LEU A 1 298 ? 22.644 -7.746 -19.296 1.00 86.94 298 LEU A C 1
ATOM 2266 O O . LEU A 1 298 ? 21.982 -8.779 -19.247 1.00 86.94 298 LEU A O 1
ATOM 2270 N N . ARG A 1 299 ? 23.053 -7.229 -20.463 1.00 80.56 299 ARG A N 1
ATOM 2271 C CA . ARG A 1 299 ? 22.789 -7.832 -21.785 1.00 80.56 299 ARG A CA 1
ATOM 2272 C C . ARG A 1 299 ? 23.718 -9.010 -22.104 1.00 80.56 299 ARG A C 1
ATOM 2274 O O . ARG A 1 299 ? 24.064 -9.239 -23.258 1.00 80.56 299 ARG A O 1
ATOM 2281 N N . ARG A 1 300 ? 24.192 -9.727 -21.084 1.00 73.44 300 ARG A N 1
ATOM 2282 C CA . ARG A 1 300 ? 25.160 -10.813 -21.272 1.00 73.44 300 ARG A CA 1
ATOM 2283 C C . ARG A 1 300 ? 24.526 -11.913 -22.120 1.00 73.44 300 ARG A C 1
ATOM 2285 O O . ARG A 1 300 ? 23.415 -12.348 -21.822 1.00 73.44 300 ARG A O 1
ATOM 2292 N N . SER A 1 301 ? 25.250 -12.355 -23.142 1.00 80.44 301 SER A N 1
ATOM 2293 C CA . SER A 1 301 ? 24.903 -13.534 -23.926 1.00 80.44 301 SER A CA 1
ATOM 2294 C C . SER A 1 301 ? 25.979 -14.593 -23.772 1.00 80.44 301 SER A C 1
ATOM 2296 O O . SER A 1 301 ? 27.171 -14.287 -23.745 1.00 80.44 301 SER A O 1
ATOM 2298 N N . ASP A 1 302 ? 25.538 -15.833 -23.608 1.00 85.19 302 ASP A N 1
ATOM 2299 C CA . ASP A 1 302 ? 26.367 -17.034 -23.608 1.00 85.19 302 ASP A CA 1
ATOM 2300 C C . ASP A 1 302 ? 26.274 -17.795 -24.944 1.00 85.19 302 ASP A C 1
ATOM 2302 O O . ASP A 1 302 ? 26.824 -18.891 -25.082 1.00 85.19 302 ASP A O 1
ATOM 2306 N N . VAL A 1 303 ? 25.614 -17.199 -25.942 1.00 90.19 303 VAL A N 1
ATOM 2307 C CA . VAL A 1 303 ? 25.535 -17.713 -27.310 1.00 90.19 303 VAL A CA 1
ATOM 2308 C C . VAL A 1 303 ? 26.932 -17.771 -27.932 1.00 90.19 303 VAL A C 1
ATOM 2310 O O . VAL A 1 303 ? 27.737 -16.849 -27.815 1.00 90.19 303 VAL A O 1
ATOM 2313 N N . GLY A 1 304 ? 27.237 -18.887 -28.592 1.00 89.00 304 GLY A N 1
ATOM 2314 C CA . GLY A 1 304 ? 28.552 -19.174 -29.166 1.00 89.00 304 GLY A CA 1
ATOM 2315 C C . GLY A 1 304 ? 29.500 -19.942 -28.239 1.00 89.00 304 GLY A C 1
ATOM 2316 O O . GLY A 1 304 ? 30.551 -20.395 -28.695 1.00 89.00 304 GLY A O 1
ATOM 2317 N N . MET A 1 305 ? 29.142 -20.146 -26.965 1.00 91.62 305 MET A N 1
ATOM 2318 C CA . MET A 1 305 ? 29.898 -21.019 -26.062 1.00 91.62 305 MET A CA 1
ATOM 2319 C C . MET A 1 305 ? 29.838 -22.473 -26.539 1.00 91.62 305 MET A C 1
ATOM 2321 O O . MET A 1 305 ? 28.769 -22.965 -26.893 1.00 91.62 305 MET A O 1
ATOM 2325 N N . THR A 1 306 ? 30.965 -23.182 -26.496 1.00 92.06 306 THR A N 1
ATOM 2326 C CA . THR A 1 306 ? 31.029 -24.606 -26.843 1.00 92.06 306 THR A CA 1
ATOM 2327 C C . THR A 1 306 ? 31.215 -25.481 -25.612 1.00 92.06 306 THR A C 1
ATOM 2329 O O . THR A 1 306 ? 32.025 -25.156 -24.744 1.00 92.06 306 THR A O 1
ATOM 2332 N N . ALA A 1 307 ? 30.525 -26.617 -25.558 1.00 93.50 307 ALA A N 1
ATOM 2333 C CA . ALA A 1 307 ? 30.673 -27.610 -24.497 1.00 93.50 307 ALA A CA 1
ATOM 2334 C C . ALA A 1 307 ? 30.536 -29.033 -25.052 1.00 93.50 307 ALA A C 1
ATOM 2336 O O . ALA A 1 307 ? 29.888 -29.252 -26.075 1.00 93.50 307 ALA A O 1
ATOM 2337 N N . TYR A 1 308 ? 31.145 -30.002 -24.369 1.00 92.25 308 TYR A N 1
ATOM 2338 C CA . TYR A 1 308 ? 31.018 -31.418 -24.705 1.00 92.25 308 TYR A CA 1
ATOM 2339 C C . TYR A 1 308 ? 29.865 -32.060 -23.934 1.00 92.25 308 TYR A C 1
ATOM 2341 O O . TYR A 1 308 ? 29.782 -31.930 -22.713 1.00 92.25 308 TYR A O 1
ATOM 2349 N N . PHE A 1 309 ? 29.015 -32.797 -24.644 1.00 93.19 309 PHE A N 1
ATOM 2350 C CA . PHE A 1 309 ? 27.898 -33.551 -24.084 1.00 93.19 309 PHE A CA 1
ATOM 2351 C C . PHE A 1 309 ? 28.174 -35.053 -24.193 1.00 93.19 309 PHE A C 1
ATOM 2353 O O . PHE A 1 309 ? 28.632 -35.540 -25.224 1.00 93.19 309 PHE A O 1
ATOM 2360 N N . ALA A 1 310 ? 27.888 -35.792 -23.120 1.00 91.94 310 ALA A N 1
ATOM 2361 C CA . ALA A 1 310 ? 28.046 -37.250 -23.060 1.00 91.94 310 ALA A CA 1
ATOM 2362 C C . ALA A 1 310 ? 26.805 -38.024 -23.554 1.00 91.94 310 ALA A C 1
ATOM 2364 O O . ALA A 1 310 ? 26.726 -39.235 -23.377 1.00 91.94 310 ALA A O 1
ATOM 2365 N N . THR A 1 311 ? 25.815 -37.325 -24.113 1.00 90.31 311 THR A N 1
ATOM 2366 C CA . THR A 1 311 ? 24.534 -37.875 -24.574 1.00 90.31 311 THR A CA 1
ATOM 2367 C C . THR A 1 311 ? 24.160 -37.274 -25.923 1.00 90.31 311 THR A C 1
ATOM 2369 O O . THR A 1 311 ? 24.520 -36.131 -26.209 1.00 90.31 311 THR A O 1
ATOM 2372 N N . ASP A 1 312 ? 23.406 -38.028 -26.721 1.00 88.38 312 ASP A N 1
ATOM 2373 C CA . ASP A 1 312 ? 22.858 -37.568 -27.999 1.00 88.38 312 ASP A CA 1
ATOM 2374 C C . ASP A 1 312 ? 21.622 -36.669 -27.831 1.00 88.38 312 ASP A C 1
ATOM 2376 O O . ASP A 1 312 ? 21.273 -35.923 -28.747 1.00 88.38 312 ASP A O 1
ATOM 2380 N N . ASN A 1 313 ? 20.983 -36.692 -26.654 1.00 92.06 313 ASN A N 1
ATOM 2381 C CA . ASN A 1 313 ? 19.856 -35.817 -26.324 1.00 92.06 313 ASN A CA 1
ATOM 2382 C C . ASN A 1 313 ? 20.365 -34.413 -25.974 1.00 92.06 313 ASN A C 1
ATOM 2384 O O . ASN A 1 313 ? 20.614 -34.101 -24.806 1.00 92.06 313 ASN A O 1
ATOM 2388 N N . ILE A 1 314 ? 20.538 -33.576 -26.996 1.00 92.00 314 ILE A N 1
ATOM 2389 C CA . ILE A 1 314 ? 21.023 -32.202 -26.837 1.00 92.00 314 ILE A CA 1
ATOM 2390 C C . ILE A 1 314 ? 19.912 -31.317 -26.240 1.00 92.00 314 ILE A C 1
ATOM 2392 O O . ILE A 1 314 ? 18.802 -31.310 -26.774 1.00 92.00 314 ILE A O 1
ATOM 2396 N N . PRO A 1 315 ? 20.167 -30.588 -25.132 1.00 90.00 315 PRO A N 1
ATOM 2397 C CA . PRO A 1 315 ? 19.166 -29.714 -24.524 1.00 90.00 315 PRO A CA 1
ATOM 2398 C C . PRO A 1 315 ? 18.722 -28.577 -25.445 1.00 90.00 315 PRO A C 1
ATOM 2400 O O . PRO A 1 315 ? 19.492 -28.091 -26.272 1.00 90.00 315 PRO A O 1
ATOM 2403 N N . GLU A 1 316 ? 17.502 -28.089 -25.227 1.00 87.94 316 GLU A N 1
ATOM 2404 C CA . GLU A 1 316 ? 16.985 -26.905 -25.913 1.00 87.94 316 GLU A CA 1
ATOM 2405 C C . GLU A 1 316 ? 17.928 -25.698 -25.734 1.00 87.94 316 GLU A C 1
ATOM 2407 O O . GLU A 1 316 ? 18.537 -25.500 -24.677 1.00 87.94 316 GLU A O 1
ATOM 2412 N N . GLY A 1 317 ? 18.093 -24.916 -26.802 1.00 88.81 317 GLY A N 1
ATOM 2413 C CA . GLY A 1 317 ? 19.044 -23.805 -26.864 1.00 88.81 317 GLY A CA 1
ATOM 2414 C C . GLY A 1 317 ? 20.493 -24.201 -27.172 1.00 88.81 317 GLY A C 1
ATOM 2415 O O . GLY A 1 317 ? 21.343 -23.314 -27.280 1.00 88.81 317 GLY A O 1
ATOM 2416 N N . TRP A 1 318 ? 20.785 -25.491 -27.365 1.00 93.81 318 TRP A N 1
ATOM 2417 C CA . TRP A 1 318 ? 22.072 -26.003 -27.844 1.00 93.81 318 TRP A CA 1
ATOM 2418 C C . TRP A 1 318 ? 21.919 -26.726 -29.182 1.00 93.81 318 TRP A C 1
ATOM 2420 O O . TRP A 1 318 ? 20.898 -27.350 -29.450 1.00 93.81 318 TRP A O 1
ATOM 2430 N N . ILE A 1 319 ? 22.960 -26.662 -30.011 1.00 94.50 319 ILE A N 1
ATOM 2431 C CA . ILE A 1 319 ? 23.026 -27.339 -31.311 1.00 94.50 319 ILE A CA 1
ATOM 2432 C C . ILE A 1 319 ? 24.338 -28.112 -31.378 1.00 94.50 319 ILE A C 1
ATOM 2434 O O . ILE A 1 319 ? 25.362 -27.653 -30.867 1.00 94.50 319 ILE A O 1
ATOM 2438 N N . ALA A 1 320 ? 24.335 -29.283 -32.009 1.00 94.25 320 ALA A N 1
ATOM 2439 C CA . ALA A 1 320 ? 25.575 -29.989 -32.302 1.00 94.25 320 ALA A CA 1
ATOM 2440 C C . ALA A 1 320 ? 26.471 -29.136 -33.210 1.00 94.25 320 ALA A C 1
ATOM 2442 O O . ALA A 1 320 ? 26.010 -28.576 -34.199 1.00 94.25 320 ALA A O 1
ATOM 2443 N N . PHE A 1 321 ? 27.763 -29.046 -32.907 1.00 93.31 321 PHE A N 1
ATOM 2444 C CA . PHE A 1 321 ? 28.663 -28.145 -33.630 1.00 93.31 321 PHE A CA 1
ATOM 2445 C C . PHE A 1 321 ? 28.735 -28.463 -35.134 1.00 93.31 321 PHE A C 1
ATOM 2447 O O . PHE A 1 321 ? 28.804 -27.563 -35.966 1.00 93.31 321 PHE A O 1
ATOM 2454 N N . ASP A 1 322 ? 28.661 -29.741 -35.500 1.00 92.50 322 ASP A N 1
ATOM 2455 C CA . ASP A 1 322 ? 28.710 -30.169 -36.901 1.00 92.50 322 ASP A CA 1
ATOM 2456 C C . ASP A 1 322 ? 27.410 -29.893 -37.682 1.00 92.50 322 ASP A C 1
ATOM 2458 O O . ASP A 1 322 ? 27.459 -29.736 -38.907 1.00 92.50 322 ASP A O 1
ATOM 2462 N N . ASP A 1 323 ? 26.287 -29.720 -36.975 1.00 94.56 323 ASP A N 1
ATOM 2463 C CA . ASP A 1 323 ? 24.951 -29.481 -37.543 1.00 94.56 323 ASP A CA 1
ATOM 2464 C C . ASP A 1 323 ? 24.648 -27.975 -37.715 1.00 94.56 323 ASP A C 1
ATOM 2466 O O . ASP A 1 323 ? 23.562 -27.597 -38.154 1.00 94.56 323 ASP A O 1
ATOM 2470 N N . ILE A 1 324 ? 25.609 -27.094 -37.393 1.00 94.75 324 ILE A N 1
ATOM 2471 C CA . ILE A 1 324 ? 25.470 -25.627 -37.472 1.00 94.75 324 ILE A CA 1
ATOM 2472 C C . ILE A 1 324 ? 24.947 -25.169 -38.837 1.00 94.75 324 ILE A C 1
ATOM 2474 O O . ILE A 1 324 ? 24.060 -24.330 -38.909 1.00 94.75 324 ILE A O 1
ATOM 2478 N N . GLU A 1 325 ? 25.502 -25.707 -39.918 1.00 94.44 325 GLU A N 1
ATOM 2479 C CA . GLU A 1 325 ? 25.150 -25.305 -41.284 1.00 94.44 325 GLU A CA 1
ATOM 2480 C C . GLU A 1 325 ? 23.698 -25.633 -41.650 1.00 94.44 325 GLU A C 1
ATOM 2482 O O . GLU A 1 325 ? 23.085 -24.901 -42.420 1.00 94.44 325 GLU A O 1
ATOM 2487 N N . GLU A 1 326 ? 23.152 -26.709 -41.082 1.00 94.75 326 GLU A N 1
ATOM 2488 C CA . GLU A 1 326 ? 21.793 -27.173 -41.358 1.00 94.75 326 GLU A CA 1
ATOM 2489 C C . GLU A 1 326 ? 20.760 -26.493 -40.450 1.00 94.75 326 GLU A C 1
ATOM 2491 O O . GLU A 1 326 ? 19.667 -26.151 -40.897 1.00 94.75 326 GLU A O 1
ATOM 2496 N N . GLN A 1 327 ? 21.098 -26.282 -39.174 1.00 94.00 327 GLN A N 1
ATOM 2497 C CA . GLN A 1 327 ? 20.135 -25.840 -38.161 1.00 94.00 327 GLN A CA 1
ATOM 2498 C C . GLN A 1 327 ? 20.192 -24.338 -37.858 1.00 94.00 327 GLN A C 1
ATOM 2500 O O . GLN A 1 327 ? 19.199 -23.760 -37.406 1.00 94.00 327 GLN A O 1
ATOM 2505 N N . VAL A 1 328 ? 21.332 -23.678 -38.080 1.00 95.31 328 VAL A N 1
ATOM 2506 C CA . VAL A 1 328 ? 21.473 -22.244 -37.802 1.00 95.31 328 VAL A CA 1
ATOM 2507 C C . VAL A 1 328 ? 20.960 -21.433 -38.985 1.00 95.31 328 VAL A C 1
ATOM 2509 O O . VAL A 1 328 ? 21.352 -21.628 -40.127 1.00 95.31 328 VAL A O 1
ATOM 2512 N N . SER A 1 329 ? 20.101 -20.461 -38.701 1.00 93.75 329 SER A N 1
ATOM 2513 C CA . SER A 1 329 ? 19.658 -19.459 -39.668 1.00 93.75 329 SER A CA 1
ATOM 2514 C C . SER A 1 329 ? 19.454 -18.121 -38.971 1.00 93.75 329 SER A C 1
ATOM 2516 O O . SER A 1 329 ? 19.309 -18.068 -37.746 1.00 93.75 329 SER A O 1
ATOM 2518 N N . GLU A 1 330 ? 19.401 -17.040 -39.749 1.00 91.75 330 GLU A N 1
ATOM 2519 C CA . GLU A 1 330 ? 19.102 -15.703 -39.226 1.00 91.75 330 GLU A CA 1
ATOM 2520 C C . GLU A 1 330 ? 17.742 -15.654 -38.509 1.00 91.75 330 GLU A C 1
ATOM 2522 O O . GLU A 1 330 ? 17.581 -14.919 -37.542 1.00 91.75 330 GLU A O 1
ATOM 2527 N N . GLN A 1 331 ? 16.776 -16.480 -38.927 1.00 90.00 331 GLN A N 1
ATOM 2528 C CA . GLN A 1 331 ? 15.453 -16.537 -38.307 1.00 90.00 331 GLN A CA 1
ATOM 2529 C C . GLN A 1 331 ? 15.426 -17.383 -37.026 1.00 90.00 331 GLN A C 1
ATOM 2531 O O . GLN A 1 331 ? 14.778 -16.994 -36.057 1.00 90.00 331 GLN A O 1
ATOM 2536 N N . ALA A 1 332 ? 16.091 -18.542 -37.019 1.00 87.88 332 ALA A N 1
ATOM 2537 C CA . ALA A 1 332 ? 16.029 -19.474 -35.892 1.00 87.88 332 ALA A CA 1
ATOM 2538 C C . ALA A 1 332 ? 16.966 -19.072 -34.741 1.00 87.88 332 ALA A C 1
ATOM 2540 O O . ALA A 1 332 ? 16.577 -19.128 -33.575 1.00 87.88 332 ALA A O 1
ATOM 2541 N N . TYR A 1 333 ? 18.188 -18.638 -35.071 1.00 92.31 333 TYR A N 1
ATOM 2542 C CA . TYR A 1 333 ? 19.242 -18.318 -34.104 1.00 92.31 333 TYR A CA 1
ATOM 2543 C C . TYR A 1 333 ? 20.019 -17.062 -34.548 1.00 92.31 333 TYR A C 1
ATOM 2545 O O . TYR A 1 333 ? 21.198 -17.154 -34.906 1.00 92.31 333 TYR A O 1
ATOM 2553 N N . PRO A 1 334 ? 19.379 -15.873 -34.539 1.00 89.31 334 PRO A N 1
ATOM 2554 C CA . PRO A 1 334 ? 19.911 -14.643 -35.138 1.00 89.31 334 PRO A CA 1
ATOM 2555 C C . PRO A 1 334 ? 21.272 -14.215 -34.577 1.00 89.31 334 PRO A C 1
ATOM 2557 O O . PRO A 1 334 ? 22.160 -13.801 -35.325 1.00 89.31 334 PRO A O 1
ATOM 2560 N N . GLU A 1 335 ? 21.459 -14.317 -33.257 1.00 90.31 335 GLU A N 1
ATOM 2561 C CA . GLU A 1 335 ? 22.712 -13.922 -32.606 1.00 90.31 335 GLU A CA 1
ATOM 2562 C C . GLU A 1 335 ? 23.866 -14.850 -33.007 1.00 90.31 335 GLU A C 1
ATOM 2564 O O . GLU A 1 335 ? 24.914 -14.370 -33.451 1.00 90.31 335 GLU A O 1
ATOM 2569 N N . LEU A 1 336 ? 23.656 -16.171 -32.925 1.00 93.75 336 LEU A N 1
ATOM 2570 C CA . LEU A 1 336 ? 24.660 -17.159 -33.316 1.00 93.75 336 LEU A CA 1
ATOM 2571 C C . LEU A 1 336 ? 25.003 -17.041 -34.806 1.00 93.75 336 LEU A C 1
ATOM 2573 O O . LEU A 1 336 ? 26.181 -17.030 -35.163 1.00 93.75 336 LEU A O 1
ATOM 2577 N N . TYR A 1 337 ? 23.986 -16.893 -35.661 1.00 94.69 337 TYR A N 1
ATOM 2578 C CA . TYR A 1 337 ? 24.155 -16.680 -37.097 1.00 94.69 337 TYR A CA 1
ATOM 2579 C C . TYR A 1 337 ? 25.077 -15.490 -37.374 1.00 94.69 337 TYR A C 1
ATOM 2581 O O . TYR A 1 337 ? 26.087 -15.633 -38.062 1.00 94.69 337 TYR A O 1
ATOM 2589 N N . ARG A 1 338 ? 24.793 -14.331 -36.766 1.00 93.94 338 ARG A N 1
ATOM 2590 C CA . ARG A 1 338 ? 25.608 -13.123 -36.932 1.00 93.94 338 ARG A CA 1
ATOM 2591 C C . ARG A 1 338 ? 27.052 -13.337 -36.478 1.00 93.94 338 ARG A C 1
ATOM 2593 O O . ARG A 1 338 ? 27.962 -12.885 -37.166 1.00 93.94 338 ARG A O 1
ATOM 2600 N N . HIS A 1 339 ? 27.281 -14.020 -35.354 1.00 93.25 339 HIS A N 1
ATOM 2601 C CA . HIS A 1 339 ? 28.636 -14.315 -34.875 1.00 93.25 339 HIS A CA 1
ATOM 2602 C C . HIS A 1 339 ? 29.429 -15.188 -35.848 1.00 93.25 339 HIS A C 1
ATOM 2604 O O . HIS A 1 339 ? 30.593 -14.897 -36.128 1.00 93.25 339 HIS A O 1
ATOM 2610 N N . LEU A 1 340 ? 28.805 -16.244 -36.369 1.00 94.62 340 LEU A N 1
ATOM 2611 C CA . LEU A 1 340 ? 29.458 -17.189 -37.269 1.00 94.62 340 LEU A CA 1
ATOM 2612 C C . LEU A 1 340 ? 29.690 -16.584 -38.655 1.00 94.62 340 LEU A C 1
ATOM 2614 O O . LEU A 1 340 ? 30.806 -16.661 -39.161 1.00 94.62 340 LEU A O 1
ATOM 2618 N N . VAL A 1 341 ? 28.691 -15.915 -39.236 1.00 95.44 341 VAL A N 1
ATOM 2619 C CA . VAL A 1 341 ? 28.820 -15.253 -40.545 1.00 95.44 341 VAL A CA 1
ATOM 2620 C C . VAL A 1 341 ? 29.817 -14.099 -40.495 1.00 95.44 341 VAL A C 1
ATOM 2622 O O . VAL A 1 341 ? 30.641 -13.981 -41.395 1.00 95.44 341 VAL A O 1
ATOM 2625 N N . ALA A 1 342 ? 29.831 -13.288 -39.431 1.00 94.38 342 ALA A N 1
ATOM 2626 C CA . ALA A 1 342 ? 30.820 -12.216 -39.297 1.00 94.38 342 ALA A CA 1
ATOM 2627 C C . ALA A 1 342 ? 32.264 -12.741 -39.269 1.00 94.38 342 ALA A C 1
ATOM 2629 O O . ALA A 1 342 ? 33.181 -12.047 -39.701 1.00 94.38 342 ALA A O 1
ATOM 2630 N N . LYS A 1 343 ? 32.471 -13.957 -38.754 1.00 93.06 343 LYS A N 1
ATOM 2631 C CA . LYS A 1 343 ? 33.796 -14.562 -38.635 1.00 93.06 343 LYS A CA 1
ATOM 2632 C C . LYS A 1 343 ? 34.216 -15.369 -39.862 1.00 93.06 343 LYS A C 1
ATOM 2634 O O . LYS A 1 343 ? 35.360 -15.261 -40.288 1.00 93.06 343 LYS A O 1
ATOM 2639 N N . TYR A 1 344 ? 33.322 -16.203 -40.385 1.00 93.25 344 TYR A N 1
ATOM 2640 C CA . TYR A 1 344 ? 33.629 -17.180 -41.433 1.00 93.25 344 TYR A CA 1
ATOM 2641 C C . TYR A 1 344 ? 33.052 -16.795 -42.805 1.00 93.25 344 TYR A C 1
ATOM 2643 O O . TYR A 1 344 ? 33.314 -17.473 -43.791 1.00 93.25 344 TYR A O 1
ATOM 2651 N N . GLY A 1 345 ? 32.266 -15.718 -42.900 1.00 93.88 345 GLY A N 1
ATOM 2652 C CA . GLY A 1 345 ? 31.610 -15.255 -44.130 1.00 93.88 345 GLY A CA 1
ATOM 2653 C C . GLY A 1 345 ? 30.340 -16.032 -44.497 1.00 93.88 345 GLY A C 1
ATOM 2654 O O . GLY A 1 345 ? 29.399 -15.447 -45.027 1.00 93.88 345 GLY A O 1
ATOM 2655 N N . SER A 1 346 ? 30.270 -17.325 -44.176 1.00 94.44 346 SER A N 1
ATOM 2656 C CA . SER A 1 346 ? 29.077 -18.168 -44.323 1.00 94.44 346 SER A CA 1
ATOM 2657 C C . SER A 1 346 ? 29.053 -19.284 -43.273 1.00 94.44 346 SER A C 1
ATOM 2659 O O . SER A 1 346 ? 30.073 -19.602 -42.662 1.00 94.44 346 SER A O 1
ATOM 2661 N N . LEU A 1 347 ? 27.891 -19.916 -43.078 1.00 94.12 347 LEU A N 1
ATOM 2662 C CA . LEU A 1 347 ? 27.776 -21.084 -42.193 1.00 94.12 347 LEU A CA 1
ATOM 2663 C C . LEU A 1 347 ? 28.489 -22.323 -42.753 1.00 94.12 347 LEU A C 1
ATOM 2665 O O . LEU A 1 347 ? 29.040 -23.105 -41.985 1.00 94.12 347 LEU A O 1
ATOM 2669 N N . SER A 1 348 ? 28.531 -22.476 -44.080 1.00 93.38 348 SER A N 1
ATOM 2670 C CA . SER A 1 348 ? 29.247 -23.571 -44.751 1.00 93.38 348 SER A CA 1
ATOM 2671 C C . SER A 1 348 ? 30.769 -23.487 -44.588 1.00 93.38 348 SER A C 1
ATOM 2673 O O . SER A 1 348 ? 31.467 -24.489 -44.706 1.00 93.38 348 SER A O 1
ATOM 2675 N N . ALA A 1 349 ? 31.294 -22.293 -44.295 1.00 92.56 349 ALA A N 1
ATOM 2676 C CA . ALA A 1 349 ? 32.707 -22.065 -44.018 1.00 92.56 349 ALA A CA 1
ATOM 2677 C C . ALA A 1 349 ? 33.087 -22.329 -42.548 1.00 92.56 349 ALA A C 1
ATOM 2679 O O . ALA A 1 349 ? 34.266 -22.243 -42.200 1.00 92.56 349 ALA A O 1
ATOM 2680 N N . VAL A 1 350 ? 32.121 -22.653 -41.674 1.00 93.06 350 VAL A N 1
ATOM 2681 C CA . VAL A 1 350 ? 32.399 -23.034 -40.283 1.00 93.06 350 VAL A CA 1
ATOM 2682 C C . VAL A 1 350 ? 33.084 -24.408 -40.273 1.00 93.06 350 VAL A C 1
ATOM 2684 O O . VAL A 1 350 ? 32.506 -25.379 -40.768 1.00 93.06 350 VAL A O 1
ATOM 2687 N N . PRO A 1 351 ? 34.295 -24.535 -39.699 1.00 90.50 351 PRO A N 1
ATOM 2688 C CA . PRO A 1 351 ? 34.988 -25.815 -39.629 1.00 90.50 351 PRO A CA 1
ATOM 2689 C C . PRO A 1 351 ? 34.170 -26.866 -38.883 1.00 90.50 351 PRO A C 1
ATOM 2691 O O . PRO A 1 351 ? 33.678 -26.601 -37.792 1.00 90.50 351 PRO A O 1
ATOM 2694 N N . LYS A 1 352 ? 34.074 -28.077 -39.428 1.00 89.62 352 LYS A N 1
ATOM 2695 C CA . LYS A 1 352 ? 33.464 -29.208 -38.720 1.00 89.62 352 LYS A CA 1
ATOM 2696 C C . LYS A 1 352 ? 34.418 -29.725 -37.638 1.00 89.62 352 LYS A C 1
ATOM 2698 O O . LYS A 1 352 ? 35.629 -29.788 -37.855 1.00 89.62 352 LYS A O 1
ATOM 2703 N N . ALA A 1 353 ? 33.871 -30.080 -36.483 1.00 86.81 353 ALA A N 1
ATOM 2704 C CA . ALA A 1 353 ? 34.580 -30.684 -35.360 1.00 86.81 353 ALA A CA 1
ATOM 2705 C C . ALA A 1 353 ? 34.663 -32.216 -35.470 1.00 86.81 353 ALA A C 1
ATOM 2707 O O . ALA A 1 353 ? 35.528 -32.824 -34.837 1.00 86.81 353 ALA A O 1
ATOM 2708 N N . LYS A 1 354 ? 33.796 -32.840 -36.277 1.00 81.94 354 LYS A N 1
ATOM 2709 C CA . LYS A 1 354 ? 33.816 -34.284 -36.527 1.00 81.94 354 LYS A CA 1
ATOM 2710 C C . LYS A 1 354 ? 35.208 -34.760 -36.964 1.00 81.94 354 LYS A C 1
ATOM 2712 O O . LYS A 1 354 ? 35.821 -34.170 -37.851 1.00 81.94 354 LYS A O 1
ATOM 2717 N N . ASP A 1 355 ? 35.677 -35.839 -36.334 1.00 71.06 355 ASP A N 1
ATOM 2718 C CA . ASP A 1 355 ? 36.979 -36.480 -36.580 1.00 71.06 355 ASP A CA 1
ATOM 2719 C C . ASP A 1 355 ? 38.198 -35.551 -36.384 1.00 71.06 355 ASP A C 1
ATOM 2721 O O . ASP A 1 355 ? 39.257 -35.768 -36.970 1.00 71.06 355 ASP A O 1
ATOM 2725 N N . ARG A 1 356 ? 38.078 -34.520 -35.529 1.00 78.94 356 ARG A N 1
ATOM 2726 C CA . ARG A 1 356 ? 39.175 -33.602 -35.182 1.00 78.94 356 ARG A CA 1
ATOM 2727 C C . ARG A 1 356 ? 39.367 -33.465 -33.676 1.00 78.94 356 ARG A C 1
ATOM 2729 O O . ARG A 1 356 ? 38.414 -33.476 -32.901 1.00 78.94 356 ARG A O 1
ATOM 2736 N N . PHE A 1 357 ? 40.613 -33.241 -33.262 1.00 81.81 357 PHE A N 1
ATOM 2737 C CA . PHE A 1 357 ? 40.917 -32.787 -31.906 1.00 81.81 357 PHE A CA 1
ATOM 2738 C C . PHE A 1 357 ? 40.815 -31.262 -31.803 1.00 81.81 357 PHE A C 1
ATOM 2740 O O . PHE A 1 357 ? 41.283 -30.533 -32.677 1.00 81.81 357 PHE A O 1
ATOM 2747 N N . ILE A 1 358 ? 40.239 -30.777 -30.701 1.00 86.69 358 ILE A N 1
ATOM 2748 C CA . ILE A 1 358 ? 40.158 -29.345 -30.398 1.00 86.69 358 ILE A CA 1
ATOM 2749 C C . ILE A 1 358 ? 41.362 -28.935 -29.548 1.00 86.69 358 ILE A C 1
ATOM 2751 O O . ILE A 1 358 ? 41.645 -29.545 -28.517 1.00 86.69 358 ILE A O 1
ATOM 2755 N N . ARG A 1 359 ? 42.046 -27.863 -29.956 1.00 84.50 359 ARG A N 1
ATOM 2756 C CA . ARG A 1 359 ? 43.152 -27.238 -29.217 1.00 84.50 359 ARG A CA 1
ATOM 2757 C C . ARG A 1 359 ? 42.869 -25.760 -28.969 1.00 84.50 359 ARG A C 1
ATOM 2759 O O . ARG A 1 359 ? 42.093 -25.143 -29.695 1.00 84.50 359 ARG A O 1
ATOM 2766 N N . ASN A 1 360 ? 43.525 -25.185 -27.964 1.00 85.12 360 ASN A N 1
ATOM 2767 C CA . ASN A 1 360 ? 43.433 -23.748 -27.722 1.00 85.12 360 ASN A CA 1
ATOM 2768 C C . ASN A 1 360 ? 44.156 -22.959 -28.829 1.00 85.12 360 ASN A C 1
ATOM 2770 O O . ASN A 1 360 ? 45.182 -23.413 -29.352 1.00 85.12 360 ASN A O 1
ATOM 2774 N N . ALA A 1 361 ? 43.642 -21.772 -29.146 1.00 86.06 361 ALA A N 1
ATOM 2775 C CA . ALA A 1 361 ? 44.327 -20.828 -30.023 1.00 86.06 361 ALA A CA 1
ATOM 2776 C C . ALA A 1 361 ? 45.598 -20.303 -29.332 1.00 86.06 361 ALA A C 1
ATOM 2778 O O . ALA A 1 361 ? 45.626 -20.113 -28.114 1.00 86.06 361 ALA A O 1
ATOM 2779 N N . GLY A 1 362 ? 46.665 -20.095 -30.099 1.00 80.56 362 GLY A N 1
ATOM 2780 C CA . GLY A 1 362 ? 47.978 -19.726 -29.570 1.00 80.56 362 GLY A CA 1
ATOM 2781 C C . GLY A 1 362 ? 49.105 -20.093 -30.532 1.00 80.56 362 GLY A C 1
ATOM 2782 O O . GLY A 1 362 ? 48.916 -20.925 -31.414 1.00 80.56 362 GLY A O 1
ATOM 2783 N N . ALA A 1 363 ? 50.274 -19.464 -30.367 1.00 76.38 363 ALA A N 1
ATOM 2784 C CA . ALA A 1 363 ? 51.423 -19.617 -31.269 1.00 76.38 363 ALA A CA 1
ATOM 2785 C C . ALA A 1 363 ? 51.068 -19.355 -32.750 1.00 76.38 363 ALA A C 1
ATOM 2787 O O . ALA A 1 363 ? 51.326 -20.186 -33.612 1.00 76.38 363 ALA A O 1
ATOM 2788 N N . LEU A 1 364 ? 50.475 -18.182 -33.017 1.00 78.50 364 LEU A N 1
ATOM 2789 C CA . LEU A 1 364 ? 50.036 -17.693 -34.338 1.00 78.50 364 LEU A CA 1
ATOM 2790 C C . LEU A 1 364 ? 48.799 -18.381 -34.944 1.00 78.50 364 LEU A C 1
ATOM 2792 O O . LEU A 1 364 ? 48.333 -17.922 -35.980 1.00 78.50 364 LEU A O 1
ATOM 2796 N N . LEU A 1 365 ? 48.219 -19.389 -34.283 1.00 82.94 365 LEU A N 1
ATOM 2797 C CA . LEU A 1 365 ? 46.960 -20.002 -34.720 1.00 82.94 365 LEU A CA 1
ATOM 2798 C C . LEU A 1 365 ? 45.751 -19.155 -34.316 1.00 82.94 365 LEU A C 1
ATOM 2800 O O . LEU A 1 365 ? 45.595 -18.807 -33.137 1.00 82.94 365 LEU A O 1
ATOM 2804 N N . ALA A 1 366 ? 44.872 -18.875 -35.275 1.00 86.38 366 ALA A N 1
ATOM 2805 C CA . ALA A 1 366 ? 43.624 -18.162 -35.031 1.00 86.38 366 ALA A CA 1
ATOM 2806 C C . ALA A 1 366 ? 42.512 -19.107 -34.538 1.00 86.38 366 ALA A C 1
ATOM 2808 O O . ALA A 1 366 ? 42.475 -20.297 -34.851 1.00 86.38 366 ALA A O 1
ATOM 2809 N N . VAL A 1 367 ? 41.547 -18.579 -33.774 1.00 87.06 367 VAL A N 1
ATOM 2810 C CA . VAL A 1 367 ? 40.356 -19.357 -33.394 1.00 87.06 367 VAL A CA 1
ATOM 2811 C C . VAL A 1 367 ? 39.613 -19.751 -34.673 1.00 87.06 367 VAL A C 1
ATOM 2813 O O . VAL A 1 367 ? 39.198 -18.866 -35.416 1.00 87.06 367 VAL A O 1
ATOM 2816 N N . GLY A 1 368 ? 39.358 -21.042 -34.882 1.00 86.31 368 GLY A N 1
ATOM 2817 C CA . GLY A 1 368 ? 38.688 -21.550 -36.087 1.00 86.31 368 GLY A CA 1
ATOM 2818 C C . GLY A 1 368 ? 39.637 -21.964 -37.216 1.00 86.31 368 GLY A C 1
ATOM 2819 O O . GLY A 1 368 ? 39.168 -22.382 -38.267 1.00 86.31 368 GLY A O 1
ATOM 2820 N N . GLU A 1 369 ? 40.952 -21.872 -37.019 1.00 87.06 369 GLU A N 1
ATOM 2821 C CA . GLU A 1 369 ? 41.929 -22.426 -37.955 1.00 87.06 369 GLU A CA 1
ATOM 2822 C C . GLU A 1 369 ? 41.982 -23.960 -37.860 1.00 87.06 369 GLU A C 1
ATOM 2824 O O . GLU A 1 369 ? 41.917 -24.533 -36.769 1.00 87.06 369 GLU A O 1
ATOM 2829 N N . VAL A 1 370 ? 42.098 -24.628 -39.011 1.00 86.25 370 VAL A N 1
ATOM 2830 C CA . VAL A 1 370 ? 42.145 -26.091 -39.119 1.00 86.25 370 VAL A CA 1
ATOM 2831 C C . VAL A 1 370 ? 43.560 -26.537 -39.459 1.00 86.25 370 VAL A C 1
ATOM 2833 O O . VAL A 1 370 ? 44.128 -26.093 -40.453 1.00 86.25 370 VAL A O 1
ATOM 2836 N N . GLN A 1 371 ? 44.105 -27.461 -38.670 1.00 82.06 371 GLN A N 1
ATOM 2837 C CA . GLN A 1 371 ? 45.402 -28.081 -38.935 1.00 82.06 371 GLN A CA 1
ATOM 2838 C C . GLN A 1 371 ? 45.222 -29.486 -39.522 1.00 82.06 371 GLN A C 1
ATOM 2840 O O . GLN A 1 371 ? 44.236 -30.170 -39.231 1.00 82.06 371 GLN A O 1
ATOM 2845 N N . GLN A 1 372 ? 46.174 -29.894 -40.359 1.00 78.62 372 GLN A N 1
ATOM 2846 C CA . GLN A 1 372 ? 46.330 -31.290 -40.765 1.00 78.62 372 GLN A CA 1
ATOM 2847 C C . GLN A 1 372 ? 47.117 -32.049 -39.699 1.00 78.62 372 GLN A C 1
ATOM 2849 O O . GLN A 1 372 ? 47.855 -31.439 -38.918 1.00 78.62 372 GLN A O 1
ATOM 2854 N N . ASP A 1 373 ? 46.974 -33.370 -39.692 1.00 71.44 373 ASP A N 1
ATOM 2855 C CA . ASP A 1 373 ? 47.811 -34.225 -38.862 1.00 71.44 373 ASP A CA 1
ATOM 2856 C C . ASP A 1 373 ? 49.277 -34.022 -39.249 1.00 71.44 373 ASP A C 1
ATOM 2858 O O . ASP A 1 373 ? 49.638 -34.015 -40.426 1.00 71.44 373 ASP A O 1
ATOM 2862 N N . ALA A 1 374 ? 50.121 -33.822 -38.243 1.00 65.38 374 ALA A N 1
ATOM 2863 C CA . ALA A 1 374 ? 51.547 -33.629 -38.425 1.00 65.38 374 ALA A CA 1
ATOM 2864 C C . ALA A 1 374 ? 52.294 -34.431 -37.365 1.00 65.38 374 ALA A C 1
ATOM 2866 O O . ALA A 1 374 ? 51.981 -34.364 -36.173 1.00 65.38 374 ALA A O 1
ATOM 2867 N N . LEU A 1 375 ? 53.301 -35.175 -37.809 1.00 62.47 375 LEU A N 1
ATOM 2868 C CA . LEU A 1 375 ? 54.287 -35.798 -36.940 1.00 62.47 375 LEU A CA 1
ATOM 2869 C C . LEU A 1 375 ? 55.569 -34.979 -37.017 1.00 62.47 375 LEU A C 1
ATOM 2871 O O . LEU A 1 375 ? 55.912 -34.433 -38.061 1.00 62.47 375 LEU A O 1
ATOM 2875 N N . GLN A 1 376 ? 56.273 -34.874 -35.896 1.00 56.88 376 GLN A N 1
ATOM 2876 C CA . GLN A 1 376 ? 57.597 -34.276 -35.913 1.00 56.88 376 GLN A CA 1
ATOM 2877 C C . GLN A 1 376 ? 58.570 -35.223 -36.628 1.00 56.88 376 GLN A C 1
ATOM 2879 O O . GLN A 1 376 ? 58.566 -36.433 -36.363 1.00 56.88 376 GLN A O 1
ATOM 2884 N N . ASP A 1 377 ? 59.426 -34.660 -37.484 1.00 54.31 377 ASP A N 1
ATOM 2885 C CA . ASP A 1 377 ? 60.561 -35.376 -38.062 1.00 54.31 377 ASP A CA 1
ATOM 2886 C C . ASP A 1 377 ? 61.367 -36.049 -36.948 1.00 54.31 377 ASP A C 1
ATOM 2888 O O . ASP A 1 377 ? 61.749 -35.418 -35.955 1.00 54.31 377 ASP A O 1
ATOM 2892 N N . HIS A 1 378 ? 61.623 -37.344 -37.099 1.00 47.34 378 HIS A N 1
ATOM 2893 C CA . HIS A 1 378 ? 62.361 -38.115 -36.112 1.00 47.34 378 HIS A CA 1
ATOM 2894 C C . HIS A 1 378 ? 63.230 -39.182 -36.780 1.00 47.34 378 HIS A C 1
ATOM 2896 O O . HIS A 1 378 ? 62.929 -39.682 -37.863 1.00 47.34 378 HIS A O 1
ATOM 2902 N N . PHE A 1 379 ? 64.337 -39.517 -36.118 1.00 55.09 379 PHE A N 1
ATOM 2903 C CA . PHE A 1 379 ? 65.394 -40.369 -36.657 1.00 55.09 379 PHE A CA 1
ATOM 2904 C C . PHE A 1 379 ? 65.455 -41.688 -35.883 1.00 55.09 379 PHE A C 1
ATOM 2906 O O . PHE A 1 379 ? 65.454 -41.682 -34.651 1.00 55.09 379 PHE A O 1
ATOM 2913 N N . HIS A 1 380 ? 65.558 -42.813 -36.595 1.00 53.22 380 HIS A N 1
ATOM 2914 C CA . HIS A 1 380 ? 65.743 -44.143 -36.003 1.00 53.22 380 HIS A CA 1
ATOM 2915 C C . HIS A 1 380 ? 67.117 -44.703 -36.370 1.00 53.22 380 HIS A C 1
ATOM 2917 O O . HIS A 1 380 ? 67.506 -44.671 -37.537 1.00 53.22 380 HIS A O 1
ATOM 2923 N N . TYR A 1 381 ? 67.830 -45.271 -35.395 1.00 45.03 381 TYR A N 1
ATOM 2924 C CA . TYR A 1 381 ? 69.000 -46.107 -35.673 1.00 45.03 381 TYR A CA 1
ATOM 2925 C C . TYR A 1 381 ? 68.534 -47.483 -36.152 1.00 45.03 381 TYR A C 1
ATOM 2927 O O . TYR A 1 381 ? 67.719 -48.127 -35.491 1.00 45.03 381 TYR A O 1
ATOM 2935 N N . ILE A 1 382 ? 69.057 -47.950 -37.285 1.00 48.97 382 ILE A N 1
ATOM 2936 C CA . ILE A 1 382 ? 68.778 -49.298 -37.789 1.00 48.97 382 ILE A CA 1
ATOM 2937 C C . ILE A 1 382 ? 69.787 -50.259 -37.143 1.00 48.97 382 ILE A C 1
ATOM 2939 O O . ILE A 1 382 ? 70.985 -50.111 -37.382 1.00 48.97 382 ILE A O 1
ATOM 2943 N N . PRO A 1 383 ? 69.360 -51.238 -36.323 1.00 46.84 383 PRO A N 1
ATOM 2944 C CA . PRO A 1 383 ? 70.293 -52.163 -35.696 1.00 46.84 383 PRO A CA 1
ATOM 2945 C C . PRO A 1 383 ? 70.814 -53.185 -36.710 1.00 46.84 383 PRO A C 1
ATOM 2947 O O . PRO A 1 383 ? 70.041 -53.856 -37.394 1.00 46.84 383 PRO A O 1
ATOM 2950 N N . THR A 1 384 ? 72.136 -53.332 -36.771 1.00 47.22 384 THR A N 1
ATOM 2951 C CA . THR A 1 384 ? 72.812 -54.421 -37.484 1.00 47.22 384 THR A CA 1
ATOM 2952 C C . THR A 1 384 ? 73.025 -55.612 -36.546 1.00 47.22 384 THR A C 1
ATOM 2954 O O . THR A 1 384 ? 73.311 -55.417 -35.366 1.00 47.22 384 THR A O 1
ATOM 2957 N N . GLU A 1 385 ? 72.898 -56.844 -37.055 1.00 43.22 385 GLU A N 1
ATOM 2958 C CA . GLU A 1 385 ? 73.108 -58.106 -36.317 1.00 43.22 385 GLU A CA 1
ATOM 2959 C C . GLU A 1 385 ? 74.585 -58.329 -35.935 1.00 43.22 385 GLU A C 1
ATOM 2961 O O . GLU A 1 385 ? 75.243 -59.253 -36.396 1.00 43.22 385 GLU A O 1
ATOM 2966 N N . ALA A 1 386 ? 75.133 -57.477 -35.082 1.00 44.34 386 ALA A N 1
ATOM 2967 C CA . ALA A 1 386 ? 76.329 -57.784 -34.319 1.00 44.34 386 ALA A CA 1
ATOM 2968 C C . ALA A 1 386 ? 76.278 -56.949 -33.042 1.00 44.34 386 ALA A C 1
ATOM 2970 O O . ALA A 1 386 ? 76.656 -55.781 -33.027 1.00 44.34 386 ALA A O 1
ATOM 2971 N N . GLY A 1 387 ? 75.750 -57.536 -31.967 1.00 47.56 387 GLY A N 1
ATOM 2972 C CA . GLY A 1 387 ? 75.932 -56.978 -30.634 1.00 47.56 387 GLY A CA 1
ATOM 2973 C C . GLY A 1 387 ? 77.428 -56.894 -30.338 1.00 47.56 387 GLY A C 1
ATOM 2974 O O . GLY A 1 387 ? 78.074 -57.923 -30.163 1.00 47.56 387 GLY A O 1
ATOM 2975 N N . GLY A 1 388 ? 77.969 -55.678 -30.331 1.00 37.03 388 GLY A N 1
ATOM 2976 C CA . GLY A 1 388 ? 79.377 -55.409 -30.061 1.00 37.03 388 GLY A CA 1
ATOM 2977 C C . GLY A 1 388 ? 79.797 -54.032 -30.569 1.00 37.03 388 GLY A C 1
ATOM 2978 O O . GLY A 1 388 ? 80.084 -53.872 -31.747 1.00 37.03 388 GLY A O 1
ATOM 2979 N N . ASP A 1 389 ? 79.849 -53.083 -29.638 1.00 39.09 389 ASP A N 1
ATOM 2980 C CA . ASP A 1 389 ? 80.497 -51.769 -29.693 1.00 39.09 389 ASP A CA 1
ATOM 2981 C C . ASP A 1 389 ? 79.987 -50.680 -30.655 1.00 39.09 389 ASP A C 1
ATOM 2983 O O . ASP A 1 389 ? 79.731 -50.862 -31.842 1.00 39.09 389 ASP A O 1
ATOM 2987 N N . TYR A 1 390 ? 79.894 -49.481 -30.065 1.00 43.56 390 TYR A N 1
ATOM 2988 C CA . TYR A 1 390 ? 79.654 -48.181 -30.687 1.00 43.56 390 TYR A CA 1
ATOM 2989 C C . TYR A 1 390 ? 80.422 -48.032 -32.011 1.00 43.56 390 TYR A C 1
ATOM 2991 O O . TYR A 1 390 ? 81.618 -47.744 -32.026 1.00 43.56 390 TYR A O 1
ATOM 2999 N N . GLN A 1 391 ? 79.713 -48.131 -33.132 1.00 40.34 391 GLN A N 1
ATOM 3000 C CA . GLN A 1 391 ? 80.154 -47.549 -34.393 1.00 40.34 391 GLN A CA 1
ATOM 3001 C C . GLN A 1 391 ? 79.394 -46.235 -34.555 1.00 40.34 391 GLN A C 1
ATOM 3003 O O . GLN A 1 391 ? 78.194 -46.214 -34.822 1.00 40.34 391 GLN A O 1
ATOM 3008 N N . ALA A 1 392 ? 80.085 -45.116 -34.340 1.00 42.25 392 ALA A N 1
ATOM 3009 C CA . ALA A 1 392 ? 79.578 -43.821 -34.763 1.00 42.25 392 ALA A CA 1
ATOM 3010 C C . ALA A 1 392 ? 79.571 -43.808 -36.298 1.00 42.25 392 ALA A C 1
ATOM 3012 O O . ALA A 1 392 ? 80.587 -43.501 -36.924 1.00 42.25 392 ALA A O 1
ATOM 3013 N N . GLU A 1 393 ? 78.446 -44.169 -36.914 1.00 41.69 393 GLU A N 1
ATOM 3014 C CA . GLU A 1 393 ? 78.282 -44.047 -38.360 1.00 41.69 393 GLU A CA 1
ATOM 3015 C C . GLU A 1 393 ? 78.221 -42.563 -38.750 1.00 41.69 393 GLU A C 1
ATOM 3017 O O . GLU A 1 393 ? 77.170 -41.928 -38.817 1.00 41.69 393 GLU A O 1
ATOM 3022 N N . LYS A 1 394 ? 79.394 -41.980 -39.015 1.00 39.62 394 LYS A N 1
ATOM 3023 C CA . LYS A 1 394 ? 79.509 -40.755 -39.805 1.00 39.62 394 LYS A CA 1
ATOM 3024 C C . LYS A 1 394 ? 79.134 -41.079 -41.250 1.00 39.62 394 LYS A C 1
ATOM 3026 O O . LYS A 1 394 ? 79.800 -41.890 -41.886 1.00 39.62 394 LYS A O 1
ATOM 3031 N N . GLY A 1 395 ? 78.128 -40.382 -41.777 1.00 44.88 395 GLY A N 1
ATOM 3032 C CA . GLY A 1 395 ? 77.751 -40.452 -43.193 1.00 44.88 395 GLY A CA 1
ATOM 3033 C C . GLY A 1 395 ? 76.474 -41.235 -43.498 1.00 44.88 395 GLY A C 1
ATOM 3034 O O . GLY A 1 395 ? 76.352 -41.760 -44.604 1.00 44.88 395 GLY A O 1
ATOM 3035 N N . ILE A 1 396 ? 75.514 -41.298 -42.565 1.00 40.81 396 ILE A N 1
ATOM 3036 C CA . ILE A 1 396 ? 74.149 -41.745 -42.885 1.00 40.81 396 ILE A CA 1
ATOM 3037 C C . ILE A 1 396 ? 73.601 -40.836 -43.996 1.00 40.81 396 ILE A C 1
ATOM 3039 O O . ILE A 1 396 ? 73.361 -39.650 -43.788 1.00 40.81 396 ILE A O 1
ATOM 3043 N N . THR A 1 397 ? 73.447 -41.400 -45.192 1.00 40.12 397 THR A N 1
ATOM 3044 C CA . THR A 1 397 ? 72.899 -40.737 -46.391 1.00 40.12 397 THR A CA 1
ATOM 3045 C C . THR A 1 397 ? 71.529 -41.292 -46.779 1.00 40.12 397 THR A C 1
ATOM 3047 O O . THR A 1 397 ? 70.934 -40.842 -47.754 1.00 40.12 397 THR A O 1
ATOM 3050 N N . ILE A 1 398 ? 71.003 -42.254 -46.013 1.00 43.72 398 ILE A N 1
ATOM 3051 C CA . ILE A 1 398 ? 69.680 -42.830 -46.250 1.00 43.72 398 ILE A CA 1
ATOM 3052 C C . ILE A 1 398 ? 68.665 -42.019 -45.454 1.00 43.72 398 ILE A C 1
ATOM 3054 O O . ILE A 1 398 ? 68.476 -42.218 -44.256 1.00 43.72 398 ILE A O 1
ATOM 3058 N N . VAL A 1 399 ? 68.037 -41.079 -46.151 1.00 39.25 399 VAL A N 1
ATOM 3059 C CA . VAL A 1 399 ? 66.894 -40.319 -45.659 1.00 39.25 399 VAL A CA 1
ATOM 3060 C C . VAL A 1 399 ? 65.638 -41.061 -46.097 1.00 39.25 399 VAL A C 1
ATOM 3062 O O . VAL A 1 399 ? 65.417 -41.247 -47.292 1.00 39.25 399 VAL A O 1
ATOM 3065 N N . ILE A 1 400 ? 64.810 -41.498 -45.148 1.00 43.81 400 ILE A N 1
ATOM 3066 C CA . ILE A 1 400 ? 63.408 -41.779 -45.466 1.00 43.81 400 ILE A CA 1
ATOM 3067 C C . ILE A 1 400 ? 62.728 -40.414 -45.440 1.00 43.81 400 ILE A C 1
ATOM 3069 O O . ILE A 1 400 ? 62.454 -39.881 -44.368 1.00 43.81 400 ILE A O 1
ATOM 3073 N N . HIS A 1 401 ? 62.554 -39.803 -46.609 1.00 38.16 401 HIS A N 1
ATOM 3074 C CA . HIS A 1 401 ? 61.774 -38.579 -46.716 1.00 38.16 401 HIS A CA 1
ATOM 3075 C C . HIS A 1 401 ? 60.300 -38.940 -46.537 1.00 38.16 401 HIS A C 1
ATOM 3077 O O . HIS A 1 401 ? 59.771 -39.767 -47.277 1.00 38.16 401 HIS A O 1
ATOM 3083 N N . ASP A 1 402 ? 59.625 -38.318 -45.572 1.00 39.81 402 ASP A N 1
ATOM 3084 C CA . ASP A 1 402 ? 58.203 -38.585 -45.323 1.00 39.81 402 ASP A CA 1
ATOM 3085 C C . ASP A 1 402 ? 57.318 -38.192 -46.525 1.00 39.81 402 ASP A C 1
ATOM 3087 O O . ASP A 1 402 ? 56.263 -38.770 -46.765 1.00 39.81 402 ASP A O 1
ATOM 3091 N N . SER A 1 403 ? 57.800 -37.296 -47.395 1.00 40.59 403 SER A N 1
ATOM 3092 C CA . SER A 1 403 ? 57.134 -36.994 -48.668 1.00 40.59 403 SER A CA 1
ATOM 3093 C C . SER A 1 403 ? 57.018 -38.200 -49.612 1.00 40.59 403 SER A C 1
ATOM 3095 O O . SER A 1 403 ? 56.123 -38.209 -50.455 1.00 40.59 403 SER A O 1
ATOM 3097 N N . ASP A 1 404 ? 57.865 -39.225 -49.464 1.00 41.25 404 ASP A N 1
ATOM 3098 C CA . ASP A 1 404 ? 57.887 -40.409 -50.337 1.00 41.25 404 ASP A CA 1
ATOM 3099 C C . ASP A 1 404 ? 56.968 -41.547 -49.849 1.00 41.25 404 ASP A C 1
ATOM 3101 O O . ASP A 1 404 ? 56.809 -42.558 -50.540 1.00 41.25 404 ASP A O 1
ATOM 3105 N N . THR A 1 405 ? 56.335 -41.412 -48.678 1.00 46.06 405 THR A N 1
ATOM 3106 C CA . THR A 1 405 ? 55.472 -42.454 -48.084 1.00 46.06 405 THR A CA 1
ATOM 3107 C C . THR A 1 405 ? 53.987 -42.278 -48.420 1.00 46.06 405 THR A C 1
ATOM 3109 O O . THR A 1 405 ? 53.187 -43.191 -48.207 1.00 46.06 405 THR A O 1
ATOM 3112 N N . THR A 1 406 ? 53.603 -41.150 -49.024 1.00 39.78 406 THR A N 1
ATOM 3113 C CA . THR A 1 406 ? 52.198 -40.722 -49.146 1.00 39.78 406 THR A CA 1
ATOM 3114 C C . THR A 1 406 ? 51.337 -41.476 -50.167 1.00 39.78 406 THR A C 1
ATOM 3116 O O . THR A 1 406 ? 50.183 -41.113 -50.346 1.00 39.78 406 THR A O 1
ATOM 3119 N N . ASN A 1 407 ? 51.811 -42.553 -50.808 1.00 41.62 407 ASN A N 1
ATOM 3120 C CA . ASN A 1 407 ? 50.975 -43.387 -51.695 1.00 41.62 407 ASN A CA 1
ATOM 3121 C C . ASN A 1 407 ? 51.440 -44.852 -51.801 1.00 41.62 407 ASN A C 1
ATOM 3123 O O . ASN A 1 407 ? 51.297 -45.493 -52.847 1.00 41.62 407 ASN A O 1
ATOM 3127 N N . VAL A 1 408 ? 52.028 -45.412 -50.741 1.00 40.78 408 VAL A N 1
ATOM 3128 C CA . VAL A 1 408 ? 52.492 -46.807 -50.770 1.00 40.78 408 VAL A CA 1
ATOM 3129 C C . VAL A 1 408 ? 51.426 -47.721 -50.163 1.00 40.78 408 VAL A C 1
ATOM 3131 O O . VAL A 1 408 ? 51.124 -47.633 -48.977 1.00 40.78 408 VAL A O 1
ATOM 3134 N N . VAL A 1 409 ? 50.850 -48.614 -50.977 1.00 36.22 409 VAL A N 1
ATOM 3135 C CA . VAL A 1 409 ? 49.916 -49.654 -50.507 1.00 36.22 409 VAL A CA 1
ATOM 3136 C C . VAL A 1 409 ? 50.597 -50.459 -49.388 1.00 36.22 409 VAL A C 1
ATOM 3138 O O . VAL A 1 409 ? 51.749 -50.864 -49.580 1.00 36.22 409 VAL A O 1
ATOM 3141 N N . PRO A 1 410 ? 49.941 -50.725 -48.241 1.00 38.06 410 PRO A N 1
ATOM 3142 C CA . PRO A 1 410 ? 50.518 -51.541 -47.174 1.00 38.06 410 PRO A CA 1
ATOM 3143 C C . PRO A 1 410 ? 51.068 -52.871 -47.720 1.00 38.06 410 PRO A C 1
ATOM 3145 O O . PRO A 1 410 ? 50.326 -53.689 -48.258 1.00 38.06 410 PRO A O 1
ATOM 3148 N N . GLY A 1 411 ? 52.389 -53.065 -47.629 1.00 44.38 411 GLY A N 1
ATOM 3149 C CA . GLY A 1 411 ? 53.097 -54.239 -48.167 1.00 44.38 411 GLY A CA 1
ATOM 3150 C C . GLY A 1 411 ? 53.785 -54.055 -49.530 1.00 44.38 411 GLY A C 1
ATOM 3151 O O . GLY A 1 411 ? 54.511 -54.950 -49.958 1.00 44.38 411 GLY A O 1
ATOM 3152 N N . ALA A 1 412 ? 53.645 -52.906 -50.196 1.00 36.97 412 ALA A N 1
ATOM 3153 C CA . ALA A 1 412 ? 54.281 -52.616 -51.482 1.00 36.97 412 ALA A CA 1
ATOM 3154 C C . ALA A 1 412 ? 55.648 -51.919 -51.333 1.00 36.97 412 ALA A C 1
ATOM 3156 O O . ALA A 1 412 ? 55.869 -50.832 -51.862 1.00 36.97 412 ALA A O 1
ATOM 3157 N N . PHE A 1 413 ? 56.611 -52.550 -50.656 1.00 40.50 413 PHE A N 1
ATOM 3158 C CA . PHE A 1 413 ? 58.010 -52.147 -50.830 1.00 40.50 413 PHE A CA 1
ATOM 3159 C C . PHE A 1 413 ? 58.479 -52.630 -52.207 1.00 40.50 413 PHE A C 1
ATOM 3161 O O . PHE A 1 413 ? 58.546 -53.835 -52.458 1.00 40.50 413 PHE A O 1
ATOM 3168 N N . LYS A 1 414 ? 58.783 -51.704 -53.126 1.00 35.12 414 LYS A N 1
ATOM 3169 C CA . LYS A 1 414 ? 59.398 -52.074 -54.409 1.00 35.12 414 LYS A CA 1
ATOM 3170 C C . LYS A 1 414 ? 60.752 -52.744 -54.126 1.00 35.12 414 LYS A C 1
ATOM 3172 O O . LYS A 1 414 ? 61.523 -52.200 -53.334 1.00 35.12 414 LYS A O 1
ATOM 3177 N N . PRO A 1 415 ? 61.080 -53.887 -54.759 1.00 37.97 415 PRO A N 1
ATOM 3178 C CA . PRO A 1 415 ? 62.427 -54.427 -54.669 1.00 37.97 415 PRO A CA 1
ATOM 3179 C C . PRO A 1 415 ? 63.392 -53.378 -55.220 1.00 37.97 415 PRO A C 1
ATOM 3181 O O . PRO A 1 415 ? 63.126 -52.787 -56.271 1.00 37.97 415 PRO A O 1
ATOM 3184 N N . ALA A 1 416 ? 64.473 -53.124 -54.478 1.00 38.72 416 ALA A N 1
ATOM 3185 C CA . ALA A 1 416 ? 65.500 -52.161 -54.846 1.00 38.72 416 ALA A CA 1
ATOM 3186 C C . ALA A 1 416 ? 65.868 -52.340 -56.327 1.00 38.72 416 ALA A C 1
ATOM 3188 O O . ALA A 1 416 ? 66.232 -53.439 -56.758 1.00 38.72 416 ALA A O 1
ATOM 3189 N N . GLN A 1 417 ? 65.732 -51.269 -57.116 1.00 37.75 417 GLN A N 1
ATOM 3190 C CA . GLN A 1 417 ? 66.218 -51.260 -58.490 1.00 37.75 417 GLN A CA 1
ATOM 3191 C C . GLN A 1 417 ? 67.683 -51.700 -58.483 1.00 37.75 417 GLN A C 1
ATOM 3193 O O . GLN A 1 417 ? 68.486 -51.258 -57.662 1.00 37.75 417 GLN A O 1
ATOM 3198 N N . LYS A 1 418 ? 68.003 -52.629 -59.383 1.00 40.97 418 LYS A N 1
ATOM 3199 C CA . LYS A 1 418 ? 69.310 -53.270 -59.518 1.00 40.97 418 LYS A CA 1
ATOM 3200 C C . LYS A 1 418 ? 70.362 -52.201 -59.852 1.00 40.97 418 LYS A C 1
ATOM 3202 O O . LYS A 1 418 ? 70.582 -51.883 -61.014 1.00 40.97 418 LYS A O 1
ATOM 3207 N N . GLY A 1 419 ? 70.971 -51.626 -58.818 1.00 39.19 419 GLY A N 1
ATOM 3208 C CA . GLY A 1 419 ? 71.887 -50.493 -58.935 1.00 39.19 419 GLY A CA 1
ATOM 3209 C C . GLY A 1 419 ? 72.386 -50.006 -57.576 1.00 39.19 419 GLY A C 1
ATOM 3210 O O . GLY A 1 419 ? 72.010 -48.933 -57.138 1.00 39.19 419 GLY A O 1
ATOM 3211 N N . ARG A 1 420 ? 73.212 -50.835 -56.917 1.00 36.97 420 ARG A N 1
ATOM 3212 C CA . ARG A 1 420 ? 74.113 -50.528 -55.783 1.00 36.97 420 ARG A CA 1
ATOM 3213 C C . ARG A 1 420 ? 73.614 -49.493 -54.756 1.00 36.97 420 ARG A C 1
ATOM 3215 O O . ARG A 1 420 ? 74.004 -48.332 -54.791 1.00 36.97 420 ARG A O 1
ATOM 3222 N N . VAL A 1 421 ? 72.925 -49.978 -53.725 1.00 37.12 421 VAL A N 1
ATOM 3223 C CA . VAL A 1 421 ? 73.036 -49.380 -52.386 1.00 37.12 421 VAL A CA 1
ATOM 3224 C C . VAL A 1 421 ? 74.348 -49.903 -51.793 1.00 37.12 421 VAL A C 1
ATOM 3226 O O . VAL A 1 421 ? 74.468 -51.098 -51.529 1.00 37.12 421 VAL A O 1
ATOM 3229 N N . GLN A 1 422 ? 75.367 -49.052 -51.649 1.00 38.44 422 GLN A N 1
ATOM 3230 C CA . GLN A 1 422 ? 76.556 -49.393 -50.860 1.00 38.44 422 GLN A CA 1
ATOM 3231 C C . GLN A 1 422 ? 76.189 -49.296 -49.376 1.00 38.44 422 GLN A C 1
ATOM 3233 O O . GLN A 1 422 ? 76.402 -48.273 -48.735 1.00 38.44 422 GLN A O 1
ATOM 3238 N N . ALA A 1 423 ? 75.612 -50.366 -48.832 1.00 39.94 423 ALA A N 1
ATOM 3239 C CA . ALA A 1 423 ? 75.640 -50.586 -47.393 1.00 39.94 423 ALA A CA 1
ATOM 3240 C C . ALA A 1 423 ? 77.073 -50.999 -47.009 1.00 39.94 423 ALA A C 1
ATOM 3242 O O . ALA A 1 423 ? 77.661 -51.854 -47.673 1.00 39.94 423 ALA A O 1
ATOM 3243 N N . ASN A 1 424 ? 77.654 -50.400 -45.963 1.00 40.22 424 ASN A N 1
ATOM 3244 C CA . ASN A 1 424 ? 79.016 -50.725 -45.502 1.00 40.22 424 ASN A CA 1
ATOM 3245 C C . ASN A 1 424 ? 79.121 -52.126 -44.861 1.00 40.22 424 ASN A C 1
ATOM 3247 O O . ASN A 1 424 ? 80.212 -52.559 -44.497 1.00 40.22 424 ASN A O 1
ATOM 3251 N N . ASN A 1 425 ? 77.990 -52.819 -44.710 1.00 41.31 425 ASN A N 1
ATOM 3252 C CA . ASN A 1 425 ? 77.883 -54.064 -43.979 1.00 41.31 425 ASN A CA 1
ATOM 3253 C C . ASN A 1 425 ? 77.620 -55.223 -44.946 1.00 41.31 425 ASN A C 1
ATOM 3255 O O . ASN A 1 425 ? 76.573 -55.305 -45.593 1.00 41.31 425 ASN A O 1
ATOM 3259 N N . VAL A 1 426 ? 78.593 -56.130 -45.028 1.00 41.22 426 VAL A N 1
ATOM 3260 C CA . VAL A 1 426 ? 78.620 -57.274 -45.952 1.00 41.22 426 VAL A CA 1
ATOM 3261 C C . VAL A 1 426 ? 77.445 -58.236 -45.716 1.00 41.22 426 VAL A C 1
ATOM 3263 O O . VAL A 1 426 ? 77.032 -58.930 -46.640 1.00 41.22 426 VAL A O 1
ATOM 3266 N N . ALA A 1 427 ? 76.844 -58.223 -44.519 1.00 42.56 427 ALA A N 1
ATOM 3267 C CA . ALA A 1 427 ? 75.689 -59.053 -44.175 1.00 42.56 427 ALA A CA 1
ATOM 3268 C C . ALA A 1 427 ? 74.367 -58.598 -44.829 1.00 42.56 427 ALA A C 1
ATOM 3270 O O . ALA A 1 427 ? 73.456 -59.405 -44.978 1.00 42.56 427 ALA A O 1
ATOM 3271 N N . VAL A 1 428 ? 74.247 -57.337 -45.266 1.00 47.59 428 VAL A N 1
ATOM 3272 C CA . VAL A 1 428 ? 73.007 -56.804 -45.878 1.00 47.59 428 VAL A CA 1
ATOM 3273 C C . VAL A 1 428 ? 72.985 -57.008 -47.404 1.00 47.59 428 VAL A C 1
ATOM 3275 O O . VAL A 1 428 ? 71.943 -56.873 -48.043 1.00 47.59 428 VAL A O 1
ATOM 3278 N N . ALA A 1 429 ? 74.120 -57.379 -48.006 1.00 43.19 429 ALA A N 1
ATOM 3279 C CA . ALA A 1 429 ? 74.231 -57.602 -49.447 1.00 43.19 429 ALA A CA 1
ATOM 3280 C C . ALA A 1 429 ? 73.737 -58.989 -49.903 1.00 43.19 429 ALA A C 1
ATOM 3282 O O . ALA A 1 429 ? 73.393 -59.137 -51.075 1.00 43.19 429 ALA A O 1
ATOM 3283 N N . ASP A 1 430 ? 73.657 -59.978 -49.004 1.00 39.88 430 ASP A N 1
ATOM 3284 C CA . ASP A 1 430 ? 73.379 -61.379 -49.360 1.00 39.88 430 ASP A CA 1
ATOM 3285 C C . ASP A 1 430 ? 72.024 -61.874 -48.823 1.00 39.88 430 ASP A C 1
ATOM 3287 O O . ASP A 1 430 ? 71.903 -62.847 -48.083 1.00 39.88 430 ASP A O 1
ATOM 3291 N N . GLY A 1 431 ? 70.960 -61.147 -49.174 1.00 45.81 431 GLY A N 1
ATOM 3292 C CA . GLY A 1 431 ? 69.581 -61.601 -48.961 1.00 45.81 431 GLY A CA 1
ATOM 3293 C C . GLY A 1 431 ? 69.071 -61.574 -47.514 1.00 45.81 431 GLY A C 1
ATOM 3294 O O . GLY A 1 431 ? 67.919 -61.951 -47.279 1.00 45.81 431 GLY A O 1
ATOM 3295 N N . ALA A 1 432 ? 69.852 -61.078 -46.550 1.00 40.88 432 ALA A N 1
ATOM 3296 C CA . ALA A 1 432 ? 69.358 -60.805 -45.206 1.00 40.88 432 ALA A CA 1
ATOM 3297 C C . ALA A 1 432 ? 68.403 -59.605 -45.253 1.00 40.88 432 ALA A C 1
ATOM 3299 O O . ALA A 1 432 ? 68.796 -58.445 -45.380 1.00 40.88 432 ALA A O 1
ATOM 3300 N N . ARG A 1 433 ? 67.106 -59.908 -45.190 1.00 40.12 433 ARG A N 1
ATOM 3301 C CA . ARG A 1 433 ? 66.036 -58.925 -45.028 1.00 40.12 433 ARG A CA 1
ATOM 3302 C C . ARG A 1 433 ? 66.380 -58.015 -43.850 1.00 40.12 433 ARG A C 1
ATOM 3304 O O . ARG A 1 433 ? 66.402 -58.485 -42.714 1.00 40.12 433 ARG A O 1
ATOM 3311 N N . ALA A 1 434 ? 66.570 -56.722 -44.104 1.00 38.94 434 ALA A N 1
ATOM 3312 C CA . ALA A 1 434 ? 66.449 -55.723 -43.056 1.00 38.94 434 ALA A CA 1
ATOM 3313 C C . ALA A 1 434 ? 65.077 -55.931 -42.399 1.00 38.94 434 ALA A C 1
ATOM 3315 O O . ALA A 1 434 ? 64.038 -55.699 -43.020 1.00 38.94 434 ALA A O 1
ATOM 3316 N N . LYS A 1 435 ? 65.058 -56.439 -41.164 1.00 38.31 435 LYS A N 1
ATOM 3317 C CA . LYS A 1 435 ? 63.880 -56.335 -40.312 1.00 38.31 435 LYS A CA 1
ATOM 3318 C C . LYS A 1 435 ? 63.810 -54.871 -39.915 1.00 38.31 435 LYS A C 1
ATOM 3320 O O . LYS A 1 435 ? 64.301 -54.484 -38.859 1.00 38.31 435 LYS A O 1
ATOM 3325 N N . THR A 1 436 ? 63.215 -54.043 -40.766 1.00 36.91 436 THR A N 1
ATOM 3326 C CA . THR A 1 436 ? 62.558 -52.847 -40.257 1.00 36.91 436 THR A CA 1
ATOM 3327 C C . THR A 1 436 ? 61.633 -53.360 -39.168 1.00 36.91 436 THR A C 1
ATOM 3329 O O . THR A 1 436 ? 60.771 -54.205 -39.427 1.00 36.91 436 THR A O 1
ATOM 3332 N N . TYR A 1 437 ? 61.890 -52.956 -37.926 1.00 32.72 437 TYR A N 1
ATOM 3333 C CA . TYR A 1 437 ? 60.941 -53.186 -36.857 1.00 32.72 437 TYR A CA 1
ATOM 3334 C C . TYR A 1 437 ? 59.599 -52.686 -37.386 1.00 32.72 437 TYR A C 1
ATOM 3336 O O . TYR A 1 437 ? 59.451 -51.507 -37.700 1.00 32.72 437 TYR A O 1
ATOM 3344 N N . LEU A 1 438 ? 58.635 -53.599 -37.532 1.00 34.12 438 LEU A N 1
ATOM 3345 C CA . LEU A 1 438 ? 57.236 -53.233 -37.406 1.00 34.12 438 LEU A CA 1
ATOM 3346 C C . LEU A 1 438 ? 57.177 -52.437 -36.107 1.00 34.12 438 LEU A C 1
ATOM 3348 O O . LEU A 1 438 ? 57.341 -53.010 -35.027 1.00 34.12 438 LEU A O 1
ATOM 3352 N N . ALA A 1 439 ? 57.059 -51.116 -36.213 1.00 39.69 439 ALA A N 1
ATOM 3353 C CA . ALA A 1 439 ? 56.745 -50.302 -35.063 1.00 39.69 439 ALA A CA 1
ATOM 3354 C C . ALA A 1 439 ? 55.509 -50.944 -34.412 1.00 39.69 439 ALA A C 1
ATOM 3356 O O . ALA A 1 439 ? 54.486 -51.148 -35.066 1.00 39.69 439 ALA A O 1
ATOM 3357 N N . SER A 1 440 ? 55.661 -51.317 -33.141 1.00 38.19 440 SER A N 1
ATOM 3358 C CA . SER A 1 440 ? 54.704 -52.052 -32.310 1.00 38.19 440 SER A CA 1
ATOM 3359 C C . SER A 1 440 ? 54.634 -53.573 -32.534 1.00 38.19 440 SER A C 1
ATOM 3361 O O . SER A 1 440 ? 53.787 -54.101 -33.264 1.00 38.19 440 SER A O 1
ATOM 3363 N N . THR A 1 441 ? 55.491 -54.290 -31.799 1.00 38.44 441 THR A N 1
ATOM 3364 C CA . THR A 1 441 ? 55.360 -55.723 -31.509 1.00 38.44 441 THR A CA 1
ATOM 3365 C C . THR A 1 441 ? 53.963 -56.029 -30.971 1.00 38.44 441 THR A C 1
ATOM 3367 O O . THR A 1 441 ? 53.538 -55.456 -29.973 1.00 38.44 441 THR A O 1
ATOM 3370 N N . LYS A 1 442 ? 53.263 -56.939 -31.648 1.00 38.41 442 LYS A N 1
ATOM 3371 C CA . LYS A 1 442 ? 52.037 -57.607 -31.202 1.00 38.41 442 LYS A CA 1
ATOM 3372 C C . LYS A 1 442 ? 52.256 -58.190 -29.799 1.00 38.41 442 LYS A C 1
ATOM 3374 O O . LYS A 1 442 ? 52.986 -59.169 -29.666 1.00 38.41 442 LYS A O 1
ATOM 3379 N N . ASP A 1 443 ? 51.658 -57.587 -28.778 1.00 41.78 443 ASP A N 1
ATOM 3380 C CA . ASP A 1 443 ? 51.555 -58.198 -27.452 1.00 41.78 443 ASP A CA 1
ATOM 3381 C C . ASP A 1 443 ? 50.254 -59.010 -27.438 1.00 41.78 443 ASP A C 1
ATOM 3383 O O . ASP A 1 443 ? 49.184 -58.501 -27.754 1.00 41.78 443 ASP A O 1
ATOM 3387 N N . THR A 1 444 ? 50.345 -60.306 -27.151 1.00 43.84 444 THR A N 1
ATOM 3388 C CA . THR A 1 444 ? 49.203 -61.234 -27.106 1.00 43.84 444 THR A CA 1
ATOM 3389 C C . THR A 1 444 ? 48.355 -61.094 -25.838 1.00 43.84 444 THR A C 1
ATOM 3391 O O . THR A 1 444 ? 47.518 -61.952 -25.565 1.00 43.84 444 THR A O 1
ATOM 3394 N N . THR A 1 445 ? 48.559 -60.046 -25.042 1.00 44.50 445 THR A N 1
ATOM 3395 C CA . THR A 1 445 ? 47.665 -59.688 -23.937 1.00 44.50 445 THR A CA 1
ATOM 3396 C C . THR A 1 445 ? 46.472 -58.862 -24.440 1.00 44.50 445 THR A C 1
ATOM 3398 O O . THR A 1 445 ? 46.580 -58.121 -25.413 1.00 44.50 445 THR A O 1
ATOM 3401 N N . GLU A 1 446 ? 45.316 -58.961 -23.769 1.00 46.59 446 GLU A N 1
ATOM 3402 C CA . GLU A 1 446 ? 44.025 -58.303 -24.097 1.00 46.59 446 GLU A CA 1
ATOM 3403 C C . GLU A 1 446 ? 44.060 -56.756 -24.217 1.00 46.59 446 GLU A C 1
ATOM 3405 O O . GLU A 1 446 ? 43.023 -56.101 -24.302 1.00 46.59 446 GLU A O 1
ATOM 3410 N N . LYS A 1 447 ? 45.239 -56.126 -24.212 1.00 43.16 447 LYS A N 1
ATOM 3411 C CA . LYS A 1 447 ? 45.425 -54.674 -24.317 1.00 43.16 447 LYS A CA 1
ATOM 3412 C C . LYS A 1 447 ? 45.690 -54.175 -25.739 1.00 43.16 447 LYS A C 1
ATOM 3414 O O . LYS A 1 447 ? 45.686 -52.957 -25.930 1.00 43.16 447 LYS A O 1
ATOM 3419 N N . ASP A 1 448 ? 45.871 -55.069 -26.710 1.00 43.19 448 ASP A N 1
ATOM 3420 C CA . ASP A 1 448 ? 46.142 -54.739 -28.113 1.00 43.19 448 ASP A CA 1
ATOM 3421 C C . ASP A 1 448 ? 44.876 -54.868 -28.987 1.00 43.19 448 ASP A C 1
ATOM 3423 O O . ASP A 1 448 ? 44.654 -55.857 -29.681 1.00 43.19 448 ASP A O 1
ATOM 3427 N N . THR A 1 449 ? 43.997 -53.862 -28.927 1.00 43.16 449 THR A N 1
ATOM 3428 C CA . THR A 1 449 ? 42.755 -53.783 -29.719 1.00 43.16 449 THR A CA 1
ATOM 3429 C C . THR A 1 449 ? 42.974 -53.047 -31.045 1.00 43.16 449 THR A C 1
ATOM 3431 O O . THR A 1 449 ? 42.292 -52.064 -31.335 1.00 43.16 449 THR A O 1
ATOM 3434 N N . ARG A 1 450 ? 43.948 -53.480 -31.851 1.00 46.66 450 ARG A N 1
ATOM 3435 C CA . ARG A 1 450 ? 44.073 -53.034 -33.248 1.00 46.66 450 ARG A CA 1
ATOM 3436 C C . ARG A 1 450 ? 42.968 -53.702 -34.073 1.00 46.66 450 ARG A C 1
ATOM 3438 O O . ARG A 1 450 ? 43.005 -54.914 -34.274 1.00 46.66 450 ARG A O 1
ATOM 3445 N N . THR A 1 451 ? 41.988 -52.939 -34.552 1.00 44.72 451 THR A N 1
ATOM 3446 C CA . THR A 1 451 ? 41.104 -53.397 -35.638 1.00 44.72 451 THR A CA 1
ATOM 3447 C C . THR A 1 451 ? 41.717 -52.949 -36.966 1.00 44.72 451 THR A C 1
ATOM 3449 O O . THR A 1 451 ? 42.391 -51.923 -37.016 1.00 44.72 451 THR A O 1
ATOM 3452 N N . ALA A 1 452 ? 41.564 -53.741 -38.031 1.00 41.78 452 ALA A N 1
ATOM 3453 C CA . ALA A 1 452 ? 42.274 -53.552 -39.305 1.00 41.78 452 ALA A CA 1
ATOM 3454 C C . ALA A 1 452 ? 41.963 -52.222 -40.030 1.00 41.78 452 ALA A C 1
ATOM 3456 O O . ALA A 1 452 ? 42.574 -51.929 -41.053 1.00 41.78 452 ALA A O 1
ATOM 3457 N N . GLU A 1 453 ? 41.039 -51.425 -39.492 1.00 41.62 453 GLU A N 1
ATOM 3458 C CA . GLU A 1 453 ? 40.500 -50.208 -40.099 1.00 41.62 453 GLU A CA 1
ATOM 3459 C C . GLU A 1 453 ? 40.492 -49.005 -39.129 1.00 41.62 453 GLU A C 1
ATOM 3461 O O . GLU A 1 453 ? 39.986 -47.948 -39.489 1.00 41.62 453 GLU A O 1
ATOM 3466 N N . GLU A 1 454 ? 41.055 -49.122 -37.914 1.00 46.56 454 GLU A N 1
ATOM 3467 C CA . GLU A 1 454 ? 40.957 -48.076 -36.879 1.00 46.56 454 GLU A CA 1
ATOM 3468 C C . GLU A 1 454 ? 42.323 -47.704 -36.284 1.00 46.56 454 GLU A C 1
ATOM 3470 O O . GLU A 1 454 ? 42.945 -48.485 -35.558 1.00 46.56 454 GLU A O 1
ATOM 3475 N N . THR A 1 455 ? 42.786 -46.486 -36.577 1.00 53.34 455 THR A N 1
ATOM 3476 C CA . THR A 1 455 ? 44.068 -45.928 -36.108 1.00 53.34 455 THR A CA 1
ATOM 3477 C C . THR A 1 455 ? 43.907 -44.803 -35.078 1.00 53.34 455 THR A C 1
ATOM 3479 O O . THR A 1 455 ? 44.916 -44.269 -34.610 1.00 53.34 455 THR A O 1
ATOM 3482 N N . ARG A 1 456 ? 42.676 -44.429 -34.685 1.00 61.56 456 ARG A N 1
ATOM 3483 C CA . ARG A 1 456 ? 42.450 -43.331 -33.728 1.00 61.56 456 ARG A CA 1
ATOM 3484 C C . ARG A 1 456 ? 42.853 -43.730 -32.288 1.00 61.56 456 ARG A C 1
ATOM 3486 O O . ARG A 1 456 ? 42.660 -44.882 -31.891 1.00 61.56 456 ARG A O 1
ATOM 3493 N N . PRO A 1 457 ? 43.395 -42.805 -31.463 1.00 60.25 457 PRO A N 1
ATOM 3494 C CA . PRO A 1 457 ? 43.725 -43.068 -30.056 1.00 60.25 457 PRO A CA 1
ATOM 3495 C C . PRO A 1 457 ? 42.509 -43.526 -29.232 1.00 60.25 457 PRO A C 1
ATOM 3497 O O . PRO A 1 457 ? 41.375 -43.164 -29.550 1.00 60.25 457 PRO A O 1
ATOM 3500 N N . LYS A 1 458 ? 42.735 -44.237 -28.110 1.00 58.47 458 LYS A N 1
ATOM 3501 C CA . LYS A 1 458 ? 41.674 -44.508 -27.117 1.00 58.47 458 LYS A CA 1
ATOM 3502 C C . LYS A 1 458 ? 41.053 -43.177 -26.683 1.00 58.47 458 LYS A C 1
ATOM 3504 O O . LYS A 1 458 ? 41.719 -42.381 -26.024 1.00 58.47 458 LYS A O 1
ATOM 3509 N N . SER A 1 459 ? 39.800 -42.940 -27.059 1.00 64.44 459 SER A N 1
ATOM 3510 C CA . SER A 1 459 ? 39.109 -41.671 -26.836 1.00 64.44 459 SER A CA 1
ATOM 3511 C C . SER A 1 459 ? 37.752 -41.888 -26.167 1.00 64.44 459 SER A C 1
ATOM 3513 O O . SER A 1 459 ? 37.080 -42.895 -26.389 1.00 64.44 459 SER A O 1
ATOM 3515 N N . LEU A 1 460 ? 37.365 -40.941 -25.308 1.00 68.19 460 LEU A N 1
ATOM 3516 C CA . LEU A 1 460 ? 35.987 -40.809 -24.849 1.00 68.19 460 LEU A CA 1
ATOM 3517 C C . LEU A 1 460 ? 35.244 -39.983 -25.899 1.00 68.19 460 LEU A C 1
ATOM 3519 O O . LEU A 1 460 ? 35.556 -38.807 -26.085 1.00 68.19 460 LEU A O 1
ATOM 3523 N N . VAL A 1 461 ? 34.293 -40.601 -26.596 1.00 77.50 461 VAL A N 1
ATOM 3524 C CA . VAL A 1 461 ? 33.518 -39.922 -27.639 1.00 77.50 461 VAL A CA 1
ATOM 3525 C C . VAL A 1 461 ? 32.451 -39.055 -26.971 1.00 77.50 461 VAL A C 1
ATOM 3527 O O . VAL A 1 461 ? 31.539 -39.571 -26.330 1.00 77.50 461 VAL A O 1
ATOM 3530 N N . LEU A 1 462 ? 32.588 -37.734 -27.100 1.00 87.12 462 LEU A N 1
ATOM 3531 C CA . LEU A 1 462 ? 31.628 -36.733 -26.633 1.00 87.12 462 LEU A CA 1
ATOM 3532 C C . LEU A 1 462 ? 31.186 -35.868 -27.813 1.00 87.12 462 LEU A C 1
ATOM 3534 O O . LEU A 1 462 ? 31.967 -35.611 -28.729 1.00 87.12 462 LEU A O 1
ATOM 3538 N N . LYS A 1 463 ? 29.955 -35.365 -27.767 1.00 89.38 463 LYS A N 1
ATOM 3539 C CA . LYS A 1 463 ? 29.403 -34.509 -28.817 1.00 89.38 463 LYS A CA 1
ATOM 3540 C C . LYS A 1 463 ? 29.690 -33.045 -28.499 1.00 89.38 463 LYS A C 1
ATOM 3542 O O . LYS A 1 463 ? 29.191 -32.516 -27.504 1.00 89.38 463 LYS A O 1
ATOM 3547 N N . LEU A 1 464 ? 30.511 -32.387 -29.319 1.00 92.31 464 LEU A N 1
ATOM 3548 C CA . LEU A 1 464 ? 30.727 -30.946 -29.203 1.00 92.31 464 LEU A CA 1
ATOM 3549 C C . LEU A 1 464 ? 29.445 -30.228 -29.624 1.00 92.31 464 LEU A C 1
ATOM 3551 O O . LEU A 1 464 ? 28.949 -30.432 -30.730 1.00 92.31 464 LEU A O 1
ATOM 3555 N N . CYS A 1 465 ? 28.917 -29.385 -28.748 1.00 94.56 465 CYS A N 1
ATOM 3556 C CA . CYS A 1 465 ? 27.742 -28.569 -29.015 1.00 94.56 465 CYS A CA 1
ATOM 3557 C C . CYS A 1 465 ? 28.076 -27.094 -28.819 1.00 94.56 465 CYS A C 1
ATOM 3559 O O . CYS A 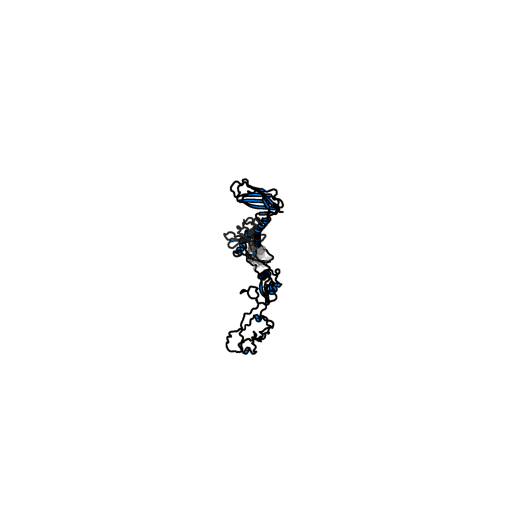1 465 ? 28.937 -26.747 -28.009 1.00 94.56 465 CYS A O 1
ATOM 3561 N N . ILE A 1 466 ? 27.374 -26.235 -29.548 1.00 94.38 466 ILE A N 1
ATOM 3562 C CA . ILE A 1 466 ? 27.424 -24.784 -29.425 1.00 94.38 466 ILE A CA 1
ATOM 3563 C C . ILE A 1 466 ? 26.105 -24.276 -28.860 1.00 94.38 466 ILE A C 1
ATOM 3565 O O . ILE A 1 466 ? 25.025 -24.751 -29.219 1.00 94.38 466 ILE A O 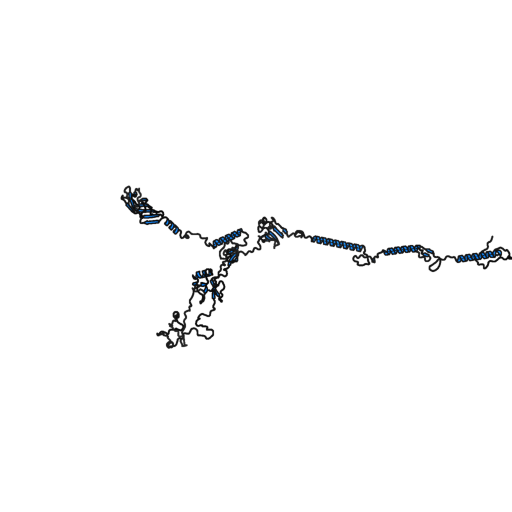1
ATOM 3569 N N . LYS A 1 467 ? 26.186 -23.306 -27.957 1.00 94.06 467 LYS A N 1
ATOM 3570 C CA . LYS A 1 467 ? 25.009 -22.646 -27.420 1.00 94.06 467 LYS A CA 1
ATOM 3571 C C . LYS A 1 467 ? 24.438 -21.695 -28.463 1.00 94.06 467 LYS A C 1
ATOM 3573 O O . LYS A 1 467 ? 25.137 -20.792 -28.921 1.00 94.06 467 LYS A O 1
ATOM 3578 N N . ALA A 1 468 ? 23.187 -21.914 -28.839 1.00 90.81 468 ALA A N 1
ATOM 3579 C CA . ALA A 1 468 ? 22.516 -21.203 -29.919 1.00 90.81 468 ALA A CA 1
ATOM 3580 C C . ALA A 1 468 ? 21.463 -20.201 -29.435 1.00 90.81 468 ALA A C 1
ATOM 3582 O O . ALA A 1 468 ? 21.165 -19.251 -30.155 1.00 90.81 468 ALA A O 1
ATOM 3583 N N . GLN A 1 469 ? 20.941 -20.379 -28.219 1.00 87.38 469 GLN A N 1
ATOM 3584 C CA . GLN A 1 469 ? 20.027 -19.434 -27.571 1.00 87.38 469 GLN A CA 1
ATOM 3585 C C . GLN A 1 469 ? 20.571 -18.994 -26.222 1.00 87.38 469 GLN A C 1
ATOM 3587 O O . GLN A 1 469 ? 21.192 -19.778 -25.495 1.00 87.38 469 GLN A O 1
ATOM 3592 N N . ASN A 1 470 ? 20.314 -17.735 -25.885 1.00 81.19 470 ASN A N 1
ATOM 3593 C CA . ASN A 1 470 ? 20.713 -17.185 -24.608 1.00 81.19 470 ASN A CA 1
ATOM 3594 C C . ASN A 1 470 ? 19.763 -17.710 -23.527 1.00 81.19 470 ASN A C 1
ATOM 3596 O O . ASN A 1 470 ? 18.541 -17.688 -23.679 1.00 81.19 470 ASN A O 1
ATOM 3600 N N . THR A 1 471 ? 20.319 -18.112 -22.384 1.00 75.00 471 THR A N 1
ATOM 3601 C CA . THR A 1 471 ? 19.537 -18.547 -21.210 1.00 75.00 471 THR A CA 1
ATOM 3602 C C . THR A 1 471 ? 18.508 -17.498 -20.753 1.00 75.00 471 THR A C 1
ATOM 3604 O O . THR A 1 471 ? 17.543 -17.826 -20.067 1.00 75.00 471 THR A O 1
ATOM 3607 N N . LEU A 1 472 ? 18.707 -16.227 -21.119 1.00 75.81 472 LEU A N 1
ATOM 3608 C CA . LEU A 1 472 ? 17.892 -15.086 -20.702 1.00 75.81 472 LEU A CA 1
ATOM 3609 C C . LEU A 1 472 ? 17.034 -14.492 -21.835 1.00 75.81 472 LEU A C 1
ATOM 3611 O O . LEU A 1 472 ? 16.491 -13.401 -21.670 1.00 75.81 472 LEU A O 1
ATOM 3615 N N . ASP A 1 473 ? 16.864 -15.182 -22.971 1.00 72.56 473 ASP A N 1
ATOM 3616 C CA . ASP A 1 473 ? 16.148 -14.632 -24.135 1.00 72.56 473 ASP A CA 1
ATOM 3617 C C . ASP A 1 473 ? 14.677 -14.262 -23.871 1.00 72.56 473 ASP A C 1
ATOM 3619 O O . ASP A 1 473 ? 14.139 -13.377 -24.534 1.00 72.56 473 ASP A O 1
ATOM 3623 N N . GLY A 1 474 ? 14.022 -14.860 -22.871 1.00 76.44 474 GLY A N 1
ATOM 3624 C CA . GLY A 1 474 ? 12.634 -14.536 -22.512 1.00 76.44 474 GLY A CA 1
ATOM 3625 C C . GLY A 1 474 ? 12.448 -13.225 -21.735 1.00 76.44 474 GLY A C 1
ATOM 3626 O O . GLY A 1 474 ? 11.316 -12.750 -21.597 1.00 76.44 474 GLY A O 1
ATOM 3627 N N . VAL A 1 475 ? 13.527 -12.626 -21.218 1.00 86.38 475 VAL A N 1
ATOM 3628 C CA . VAL A 1 475 ? 13.456 -11.498 -20.278 1.00 86.38 475 VAL A CA 1
ATOM 3629 C C . VAL A 1 475 ? 14.417 -10.361 -20.627 1.00 86.38 475 VAL A C 1
ATOM 3631 O O . VAL A 1 475 ? 15.386 -10.517 -21.364 1.00 86.38 475 VAL A O 1
ATOM 3634 N N . GLN A 1 476 ? 14.131 -9.184 -20.082 1.00 88.44 476 GLN A N 1
ATOM 3635 C CA . GLN A 1 476 ? 15.008 -8.020 -20.050 1.00 88.44 476 GLN A CA 1
ATOM 3636 C C . GLN A 1 476 ? 15.146 -7.534 -18.615 1.00 88.44 476 GLN A C 1
ATOM 3638 O O . GLN A 1 476 ? 14.194 -7.584 -17.835 1.00 88.44 476 GLN A O 1
ATOM 3643 N N . PHE A 1 477 ? 16.332 -7.046 -18.271 1.00 91.44 477 PHE A N 1
ATOM 3644 C CA . PHE A 1 477 ? 16.608 -6.523 -16.941 1.00 91.44 477 PHE A CA 1
ATOM 3645 C C . PHE A 1 477 ? 16.432 -5.014 -16.921 1.00 91.44 477 PHE A C 1
ATOM 3647 O O . PHE A 1 477 ? 16.969 -4.292 -17.760 1.00 91.44 477 PHE A O 1
ATOM 3654 N N . TRP A 1 478 ? 15.694 -4.551 -15.925 1.00 91.94 478 TRP A N 1
ATOM 3655 C CA . TRP A 1 478 ? 15.322 -3.162 -15.742 1.00 91.94 478 TRP A CA 1
ATOM 3656 C C . TRP A 1 478 ? 15.683 -2.733 -14.326 1.00 91.94 478 TRP A C 1
ATOM 3658 O O . TRP A 1 478 ? 15.473 -3.479 -13.371 1.00 91.94 478 TRP A O 1
ATOM 3668 N N . ILE A 1 479 ? 16.223 -1.530 -14.179 1.00 91.69 479 ILE A N 1
ATOM 3669 C CA . ILE A 1 479 ? 16.618 -0.957 -12.895 1.00 91.69 479 ILE A CA 1
ATOM 3670 C C . ILE A 1 479 ? 15.659 0.155 -12.495 1.00 91.69 479 ILE A C 1
ATOM 3672 O O . ILE A 1 479 ? 15.349 1.042 -13.291 1.00 91.69 479 ILE A O 1
ATOM 3676 N N . LYS A 1 480 ? 15.158 0.106 -11.259 1.00 90.25 480 LYS A N 1
ATOM 3677 C CA . LYS A 1 480 ? 14.217 1.106 -10.756 1.00 90.25 480 LYS A CA 1
ATOM 3678 C C . LYS A 1 480 ? 14.911 2.453 -10.644 1.00 90.25 480 LYS A C 1
ATOM 3680 O O . LYS A 1 480 ? 15.847 2.605 -9.865 1.00 90.25 480 LYS A O 1
ATOM 3685 N N . ALA A 1 481 ? 14.436 3.426 -11.407 1.00 85.31 481 ALA A N 1
ATOM 3686 C CA . ALA A 1 481 ? 15.087 4.719 -11.555 1.00 85.31 481 ALA A CA 1
ATOM 3687 C C . ALA A 1 481 ? 14.416 5.833 -10.748 1.00 85.31 481 ALA A C 1
ATOM 3689 O O . ALA A 1 481 ? 15.081 6.789 -10.357 1.00 85.31 481 ALA A O 1
ATOM 3690 N N . PHE A 1 482 ? 13.125 5.679 -10.444 1.00 73.19 482 PHE A N 1
ATOM 3691 C CA . PHE A 1 482 ? 12.369 6.602 -9.599 1.00 73.19 482 PHE A CA 1
ATOM 3692 C C . PHE A 1 482 ? 11.804 5.900 -8.359 1.00 73.19 482 PHE A C 1
ATOM 3694 O O . PHE A 1 482 ? 11.405 4.730 -8.422 1.00 73.19 482 PHE A O 1
ATOM 3701 N N . GLY A 1 483 ? 11.752 6.625 -7.236 1.00 61.66 483 GLY A N 1
ATOM 3702 C CA . GLY A 1 483 ? 11.040 6.210 -6.021 1.00 61.66 483 GLY A CA 1
ATOM 3703 C C . GLY A 1 483 ? 9.521 6.183 -6.227 1.00 61.66 483 GLY A C 1
ATOM 3704 O O . GLY A 1 483 ? 9.042 6.276 -7.356 1.00 61.66 483 GLY A O 1
ATOM 3705 N N . GLU A 1 484 ? 8.734 6.036 -5.159 1.00 52.66 484 GLU A N 1
ATOM 3706 C CA . GLU A 1 484 ? 7.288 6.276 -5.263 1.00 52.66 484 GLU A CA 1
ATOM 3707 C C . GLU A 1 484 ? 7.041 7.732 -5.677 1.00 52.66 484 GLU A C 1
ATOM 3709 O O . GLU A 1 484 ? 7.347 8.667 -4.937 1.00 52.66 484 GLU A O 1
ATOM 3714 N N . ILE A 1 485 ? 6.513 7.926 -6.885 1.00 49.53 485 ILE A N 1
ATOM 3715 C CA . ILE A 1 485 ? 6.194 9.250 -7.411 1.00 49.53 485 ILE A CA 1
ATOM 3716 C C . ILE A 1 485 ? 4.794 9.617 -6.911 1.00 49.53 485 ILE A C 1
ATOM 3718 O O . ILE A 1 485 ? 3.789 9.136 -7.427 1.00 49.53 485 ILE A O 1
ATOM 3722 N N . ALA A 1 486 ? 4.734 10.464 -5.884 1.00 46.78 486 ALA A N 1
ATOM 3723 C CA . ALA A 1 486 ? 3.494 10.862 -5.215 1.00 46.78 486 ALA A CA 1
ATOM 3724 C C . ALA A 1 486 ? 2.600 11.816 -6.041 1.00 46.78 486 ALA A C 1
ATOM 3726 O O . ALA A 1 486 ? 1.468 12.073 -5.645 1.00 46.78 486 ALA A O 1
ATOM 3727 N N . ASN A 1 487 ? 3.072 12.340 -7.181 1.00 44.78 487 ASN A N 1
ATOM 3728 C CA . ASN A 1 487 ? 2.366 13.360 -7.963 1.00 44.78 487 ASN A CA 1
ATOM 3729 C C . ASN A 1 487 ? 2.312 13.046 -9.465 1.00 44.78 487 ASN A C 1
ATOM 3731 O O . ASN A 1 487 ? 3.339 12.815 -10.103 1.00 44.78 487 ASN A O 1
ATOM 3735 N N . ALA A 1 488 ? 1.117 13.154 -10.057 1.00 45.84 488 ALA A N 1
ATOM 3736 C CA . ALA A 1 488 ? 0.879 12.931 -11.488 1.00 45.84 488 ALA A CA 1
ATOM 3737 C C . ALA A 1 488 ? 1.735 13.835 -12.404 1.00 45.84 488 ALA A C 1
ATOM 3739 O O . ALA A 1 488 ? 2.180 13.388 -13.453 1.00 45.84 488 ALA A O 1
ATOM 3740 N N . GLY A 1 489 ? 2.058 15.066 -11.985 1.00 51.22 489 GLY A N 1
ATOM 3741 C CA . GLY A 1 489 ? 2.939 15.963 -12.751 1.00 51.22 489 GLY A CA 1
ATOM 3742 C C . GLY A 1 489 ? 4.417 15.540 -12.784 1.00 51.22 489 GLY A C 1
ATOM 3743 O O . GLY A 1 489 ? 5.131 15.885 -13.720 1.00 51.22 489 GLY A O 1
ATOM 3744 N N . GLN A 1 490 ? 4.889 14.758 -11.803 1.00 49.94 490 GLN A N 1
ATOM 3745 C CA . GLN A 1 490 ? 6.219 14.134 -11.870 1.00 49.94 490 GLN A CA 1
ATOM 3746 C C . GLN A 1 490 ? 6.213 12.880 -12.752 1.00 49.94 490 GLN A C 1
ATOM 3748 O O . GLN A 1 490 ? 7.235 12.585 -13.362 1.00 49.94 490 GLN A O 1
ATOM 3753 N N . LEU A 1 491 ? 5.078 12.174 -12.859 1.00 56.03 491 LEU A N 1
ATOM 3754 C CA . LEU A 1 491 ? 4.918 11.041 -13.777 1.00 56.03 491 LEU A CA 1
ATOM 3755 C C . LEU A 1 491 ? 5.159 11.480 -15.233 1.00 56.03 491 LEU A C 1
ATOM 3757 O O . LEU A 1 491 ? 5.870 10.798 -15.969 1.00 56.03 491 LEU A O 1
ATOM 3761 N N . ASP A 1 492 ? 4.644 12.653 -15.617 1.00 57.50 492 ASP A N 1
ATOM 3762 C CA . ASP A 1 492 ? 4.882 13.250 -16.939 1.00 57.50 492 ASP A CA 1
ATOM 3763 C C . ASP A 1 492 ? 6.342 13.676 -17.142 1.00 57.50 492 ASP A C 1
ATOM 3765 O O . ASP A 1 492 ? 6.892 13.491 -18.226 1.00 57.50 492 ASP A O 1
ATOM 3769 N N . ALA A 1 493 ? 7.016 14.178 -16.102 1.00 57.06 493 ALA A N 1
ATOM 3770 C CA . ALA A 1 493 ? 8.442 14.503 -16.177 1.00 57.06 493 ALA A CA 1
ATOM 3771 C C . ALA A 1 493 ? 9.322 13.245 -16.315 1.00 57.06 493 ALA A C 1
ATOM 3773 O O . ALA A 1 493 ? 10.297 13.254 -17.065 1.00 57.06 493 ALA A O 1
ATOM 3774 N N . SER A 1 494 ? 8.968 12.149 -15.634 1.00 59.44 494 SER A N 1
ATOM 3775 C CA . SER A 1 494 ? 9.619 10.841 -15.779 1.00 59.44 494 SER A CA 1
ATOM 3776 C C . SER A 1 494 ? 9.412 10.249 -17.171 1.00 59.44 494 SER A C 1
ATOM 3778 O O . SER A 1 494 ? 10.353 9.700 -17.741 1.00 59.44 494 SER A O 1
ATOM 3780 N N . ARG A 1 495 ? 8.210 10.404 -17.736 1.00 62.88 495 ARG A N 1
ATOM 3781 C CA . ARG A 1 495 ? 7.902 9.997 -19.109 1.00 62.88 495 ARG A CA 1
ATOM 3782 C C . ARG A 1 495 ? 8.691 10.821 -20.124 1.00 62.88 495 ARG A C 1
ATOM 3784 O O . ARG A 1 495 ? 9.372 10.248 -20.958 1.00 62.88 495 ARG A O 1
ATOM 3791 N N . LEU A 1 496 ? 8.725 12.144 -19.967 1.00 66.56 496 LEU A N 1
ATOM 3792 C CA . LEU A 1 496 ? 9.539 13.033 -20.798 1.00 66.56 496 LEU A CA 1
ATOM 3793 C C . LEU A 1 496 ? 11.040 12.704 -20.703 1.00 66.56 496 LEU A C 1
ATOM 3795 O O . LEU A 1 496 ? 11.751 12.751 -21.702 1.00 66.56 496 LEU A O 1
ATOM 3799 N N . ALA A 1 497 ? 11.538 12.350 -19.517 1.00 65.75 497 ALA A N 1
ATOM 3800 C CA . ALA A 1 497 ? 12.925 11.932 -19.328 1.00 65.75 497 ALA A CA 1
ATOM 3801 C C . ALA A 1 497 ? 13.242 10.591 -20.014 1.00 65.75 497 ALA A C 1
ATOM 3803 O O . ALA A 1 497 ? 14.327 10.453 -20.587 1.00 65.75 497 ALA A O 1
ATOM 3804 N N . GLN A 1 498 ? 12.313 9.629 -19.972 1.00 65.69 498 GLN A N 1
ATOM 3805 C CA . GLN A 1 498 ? 12.407 8.376 -20.727 1.00 65.69 498 GLN A CA 1
ATOM 3806 C C . GLN A 1 498 ? 12.370 8.643 -22.236 1.00 65.69 498 GLN A C 1
ATOM 3808 O O . GLN A 1 498 ? 13.257 8.170 -22.939 1.00 65.69 498 GLN A O 1
ATOM 3813 N N . ASP A 1 499 ? 11.446 9.476 -22.717 1.00 67.31 499 ASP A N 1
ATOM 3814 C CA . ASP A 1 499 ? 11.338 9.857 -24.131 1.00 67.31 499 ASP A CA 1
ATOM 3815 C C . ASP A 1 499 ? 12.623 10.560 -24.618 1.00 67.31 499 ASP A C 1
ATOM 3817 O O . ASP A 1 499 ? 13.127 10.286 -25.706 1.00 67.31 499 ASP A O 1
ATOM 3821 N N . ILE A 1 500 ? 13.236 11.420 -23.794 1.00 65.25 500 ILE A N 1
ATOM 3822 C CA . ILE A 1 500 ? 14.535 12.049 -24.094 1.00 65.25 500 ILE A CA 1
ATOM 3823 C C . ILE A 1 500 ? 15.661 11.008 -24.162 1.00 65.25 500 ILE A C 1
ATOM 3825 O O . ILE A 1 500 ? 16.555 11.131 -25.003 1.00 65.25 500 ILE A O 1
ATOM 3829 N N . GLN A 1 501 ? 15.655 9.992 -23.296 1.00 64.62 501 GLN A N 1
ATOM 3830 C CA . GLN A 1 501 ? 16.622 8.897 -23.382 1.00 64.62 501 GLN A CA 1
ATOM 3831 C C . GLN A 1 501 ? 16.379 8.005 -24.595 1.00 64.62 501 GLN A C 1
ATOM 3833 O O . GLN A 1 501 ? 17.352 7.616 -25.226 1.00 64.62 501 GLN A O 1
ATOM 3838 N N . GLU A 1 502 ? 15.131 7.737 -24.973 1.00 63.50 502 GLU A N 1
ATOM 3839 C CA . GLU A 1 502 ? 14.799 7.010 -26.197 1.00 63.50 502 GLU A CA 1
ATOM 3840 C C . GLU A 1 502 ? 15.273 7.786 -27.431 1.00 63.50 502 GLU A C 1
ATOM 3842 O O . GLU A 1 502 ? 15.900 7.209 -28.319 1.00 63.50 502 GLU A O 1
ATOM 3847 N N . VAL A 1 503 ? 15.075 9.109 -27.460 1.00 63.00 503 VAL A N 1
ATOM 3848 C CA . VAL A 1 503 ? 15.629 9.978 -28.505 1.00 63.00 503 VAL A CA 1
ATOM 3849 C C . VAL A 1 503 ? 17.156 9.907 -28.516 1.00 63.00 503 VAL A C 1
ATOM 3851 O O . VAL A 1 503 ? 17.727 9.793 -29.593 1.00 63.00 503 VAL A O 1
ATOM 3854 N N . LYS A 1 504 ? 17.832 9.906 -27.360 1.00 59.66 504 LYS A N 1
ATOM 3855 C CA . LYS A 1 504 ? 19.299 9.754 -27.288 1.00 59.66 504 LYS A CA 1
ATOM 3856 C C . LYS A 1 504 ? 19.792 8.354 -27.669 1.00 59.66 504 LYS A C 1
ATOM 3858 O O . LYS A 1 504 ? 20.853 8.241 -28.265 1.00 59.66 504 LYS A O 1
ATOM 3863 N N . ALA A 1 505 ? 19.046 7.300 -27.346 1.00 57.47 505 ALA A N 1
ATOM 3864 C CA . ALA A 1 505 ? 19.412 5.913 -27.627 1.00 57.47 505 ALA A CA 1
ATOM 3865 C C . ALA A 1 505 ? 19.155 5.539 -29.096 1.00 57.47 505 ALA A C 1
ATOM 3867 O O . ALA A 1 505 ? 19.969 4.852 -29.704 1.00 57.47 505 ALA A O 1
ATOM 3868 N N . LYS A 1 506 ? 18.058 6.030 -29.692 1.00 60.22 506 LYS A N 1
ATOM 3869 C CA . LYS A 1 506 ? 17.758 5.878 -31.128 1.00 60.22 506 LYS A CA 1
ATOM 3870 C C . LYS A 1 506 ? 18.534 6.861 -32.004 1.00 60.22 506 LYS A C 1
ATOM 3872 O O . LYS A 1 506 ? 18.741 6.583 -33.180 1.00 60.22 506 LYS A O 1
ATOM 3877 N N . LYS A 1 507 ? 18.958 8.002 -31.454 1.00 53.97 507 LYS A N 1
ATOM 3878 C CA . LYS A 1 507 ? 19.792 9.006 -32.126 1.00 53.97 507 LYS A CA 1
ATOM 3879 C C . LYS A 1 507 ? 21.067 9.258 -31.326 1.00 53.97 507 LYS A C 1
ATOM 3881 O O . LYS A 1 507 ? 21.278 10.360 -30.821 1.00 53.97 507 LYS A O 1
ATOM 3886 N N . ALA A 1 508 ? 21.926 8.246 -31.236 1.00 45.38 508 ALA A N 1
ATOM 3887 C CA . ALA A 1 508 ? 23.248 8.385 -30.623 1.00 45.38 508 ALA A CA 1
ATOM 3888 C C . ALA A 1 508 ? 24.077 9.560 -31.207 1.00 45.38 508 ALA A C 1
ATOM 3890 O O . ALA A 1 508 ? 24.996 10.028 -30.545 1.00 45.38 508 ALA A O 1
ATOM 3891 N N . ASP A 1 509 ? 23.682 10.119 -32.360 1.00 49.12 509 ASP A N 1
ATOM 3892 C CA . ASP A 1 509 ? 24.314 11.262 -33.027 1.00 49.12 509 ASP A CA 1
ATOM 3893 C C . ASP A 1 509 ? 23.429 12.526 -33.103 1.00 49.12 509 ASP A C 1
ATOM 3895 O O . ASP A 1 509 ? 23.071 12.969 -34.192 1.00 49.12 509 ASP A O 1
ATOM 3899 N N . VAL A 1 510 ? 23.077 13.176 -31.985 1.00 49.47 510 VAL A N 1
ATOM 3900 C CA . VAL A 1 510 ? 22.552 14.576 -32.018 1.00 49.47 510 VAL A CA 1
ATOM 3901 C C . VAL A 1 510 ? 23.466 15.558 -31.282 1.00 49.47 510 VAL A C 1
ATOM 3903 O O . VAL A 1 510 ? 23.040 16.574 -30.741 1.00 49.47 510 VAL A O 1
ATOM 3906 N N . LEU A 1 511 ? 24.763 15.265 -31.287 1.00 47.88 511 LEU A N 1
ATOM 3907 C CA . LEU A 1 511 ? 25.808 16.281 -31.190 1.00 47.88 511 LEU A CA 1
ATOM 3908 C C . LEU A 1 511 ? 26.668 16.198 -32.453 1.00 47.88 511 LEU A C 1
ATOM 3910 O O . LEU A 1 511 ? 27.867 15.968 -32.386 1.00 47.88 511 LEU A O 1
ATOM 3914 N N . HIS A 1 512 ? 26.045 16.362 -33.620 1.00 50.88 512 HIS A N 1
ATOM 3915 C CA . HIS A 1 512 ? 26.785 16.686 -34.832 1.00 50.88 512 HIS A CA 1
ATOM 3916 C C . HIS A 1 512 ? 26.751 18.206 -35.013 1.00 50.88 512 HIS A C 1
ATOM 3918 O O . HIS A 1 512 ? 25.760 18.798 -35.431 1.00 50.88 512 HIS A O 1
ATOM 3924 N N . THR A 1 513 ? 27.842 18.873 -34.654 1.00 48.38 513 THR A N 1
ATOM 3925 C CA . THR A 1 513 ? 28.159 20.164 -35.266 1.00 48.38 513 THR A CA 1
ATOM 3926 C C . THR A 1 513 ? 28.661 19.868 -36.667 1.00 48.38 513 THR A C 1
ATOM 3928 O O . THR A 1 513 ? 29.775 19.376 -36.814 1.00 48.38 513 THR A O 1
ATOM 3931 N N . HIS A 1 514 ? 27.841 20.146 -37.679 1.00 57.22 514 HIS A N 1
ATOM 3932 C CA . HIS A 1 514 ? 28.308 20.145 -39.060 1.00 57.22 514 HIS A CA 1
ATOM 3933 C C . HIS A 1 514 ? 29.385 21.214 -39.215 1.00 57.22 514 HIS A C 1
ATOM 3935 O O . HIS A 1 514 ? 29.157 22.395 -38.940 1.00 57.22 514 HIS A O 1
ATOM 3941 N N . THR A 1 515 ? 30.559 20.797 -39.653 1.00 62.62 515 THR A N 1
ATOM 3942 C CA . THR A 1 515 ? 31.572 21.702 -40.179 1.00 62.62 515 THR A CA 1
ATOM 3943 C C . THR A 1 515 ? 31.350 21.853 -41.681 1.00 62.62 515 THR A C 1
ATOM 3945 O O . THR A 1 515 ? 30.790 20.967 -42.323 1.00 62.62 515 THR A O 1
ATOM 3948 N N . ALA A 1 516 ? 31.769 22.973 -42.278 1.00 59.50 516 ALA A N 1
ATOM 3949 C CA . ALA A 1 516 ? 31.646 23.163 -43.730 1.00 59.50 516 ALA A CA 1
ATOM 3950 C C . ALA A 1 516 ? 32.332 22.034 -44.532 1.00 59.50 516 ALA A C 1
ATOM 3952 O O . ALA A 1 516 ? 31.909 21.720 -45.637 1.00 59.50 516 ALA A O 1
ATOM 3953 N N . SER A 1 517 ? 33.335 21.381 -43.938 1.00 63.19 517 SER A N 1
ATOM 3954 C CA . SER A 1 517 ? 34.029 20.201 -44.461 1.00 63.19 517 SER A CA 1
ATOM 3955 C C . SER A 1 517 ? 33.169 18.934 -44.586 1.00 63.19 517 SER A C 1
ATOM 3957 O O . SER A 1 517 ? 33.560 18.033 -45.321 1.00 63.19 517 SER A O 1
ATOM 3959 N N . ASP A 1 518 ? 32.011 18.859 -43.920 1.00 64.12 518 ASP A N 1
ATOM 3960 C CA . ASP A 1 518 ? 31.115 17.692 -43.961 1.00 64.12 518 ASP A CA 1
ATOM 3961 C C . ASP A 1 518 ? 30.120 17.739 -45.138 1.00 64.12 518 ASP A C 1
ATOM 3963 O O . ASP A 1 518 ? 29.342 16.807 -45.337 1.00 64.12 518 ASP A O 1
ATOM 3967 N N . ILE A 1 519 ? 30.128 18.818 -45.932 1.00 68.88 519 ILE A N 1
ATOM 3968 C CA . ILE A 1 519 ? 29.300 18.964 -47.136 1.00 68.88 519 ILE A CA 1
ATOM 3969 C C . ILE A 1 519 ? 30.165 18.660 -48.365 1.00 68.88 519 ILE A C 1
ATOM 3971 O O . ILE A 1 519 ? 30.582 19.561 -49.090 1.00 68.88 519 ILE A O 1
ATOM 3975 N N . THR A 1 520 ? 30.450 17.377 -48.594 1.00 67.69 520 THR A N 1
ATOM 3976 C CA . THR A 1 520 ? 31.405 16.909 -49.622 1.00 67.69 520 THR A CA 1
ATOM 3977 C C . THR A 1 520 ? 31.026 17.279 -51.057 1.00 67.69 520 THR A C 1
ATOM 3979 O O . THR A 1 520 ? 31.885 17.297 -51.934 1.00 67.69 520 THR A O 1
ATOM 3982 N N . ASP A 1 521 ? 29.753 17.606 -51.290 1.00 66.69 521 ASP A N 1
ATOM 3983 C CA . ASP A 1 521 ? 29.189 17.763 -52.632 1.00 66.69 521 ASP A CA 1
ATOM 3984 C C . ASP A 1 521 ? 28.725 19.199 -52.917 1.00 66.69 521 ASP A C 1
ATOM 3986 O O . ASP A 1 521 ? 28.105 19.452 -53.952 1.00 66.69 521 ASP A O 1
ATOM 3990 N N . PHE A 1 522 ? 28.992 20.149 -52.012 1.00 73.69 522 PHE A N 1
ATOM 3991 C CA . PHE A 1 522 ? 28.579 21.543 -52.201 1.00 73.69 522 PHE A CA 1
ATOM 3992 C C . PHE A 1 522 ? 29.232 22.155 -53.441 1.00 73.69 522 PHE A C 1
ATOM 3994 O O . PHE A 1 522 ? 28.531 22.712 -54.286 1.00 73.69 522 PHE A O 1
ATOM 4001 N N . ASP A 1 523 ? 30.545 21.973 -53.589 1.00 74.56 523 ASP A N 1
ATOM 4002 C CA . ASP A 1 523 ? 31.301 22.482 -54.736 1.00 74.56 523 ASP A CA 1
ATOM 4003 C C . ASP A 1 523 ? 30.811 21.835 -56.039 1.00 74.56 523 ASP A C 1
ATOM 4005 O O . ASP A 1 523 ? 30.478 22.533 -56.996 1.00 74.56 523 ASP A O 1
ATOM 4009 N N . THR A 1 524 ? 30.599 20.514 -56.033 1.00 76.19 524 THR A N 1
ATOM 4010 C CA . THR A 1 524 ? 30.012 19.773 -57.162 1.00 76.19 524 THR A CA 1
ATOM 4011 C C . THR A 1 524 ? 28.613 20.288 -57.529 1.00 76.19 524 THR A C 1
ATOM 4013 O O . THR A 1 524 ? 28.270 20.408 -58.706 1.00 76.19 524 THR A O 1
ATOM 4016 N N . GLY A 1 525 ? 27.776 20.611 -56.539 1.00 77.00 525 GLY A N 1
ATOM 4017 C CA . GLY A 1 525 ? 26.439 21.167 -56.747 1.00 77.00 525 GLY A CA 1
ATOM 4018 C C . GLY A 1 525 ? 26.459 22.583 -57.331 1.00 77.00 525 GLY A C 1
ATOM 4019 O O . GLY A 1 525 ? 25.666 22.894 -58.226 1.00 77.00 525 GLY A O 1
ATOM 4020 N N . VAL A 1 526 ? 27.379 23.429 -56.862 1.00 79.00 526 VAL A N 1
ATOM 4021 C CA . VAL A 1 526 ? 27.581 24.794 -57.369 1.00 79.00 526 VAL A CA 1
ATOM 4022 C C . VAL A 1 526 ? 28.117 24.766 -58.800 1.00 79.00 526 VAL A C 1
ATOM 4024 O O . VAL A 1 526 ? 27.551 25.443 -59.662 1.00 79.00 526 VAL A O 1
ATOM 4027 N N . ASP A 1 527 ? 29.112 23.931 -59.093 1.00 79.06 527 ASP A N 1
ATOM 4028 C CA . ASP A 1 527 ? 29.682 23.783 -60.437 1.00 79.06 527 ASP A CA 1
ATOM 4029 C C . ASP A 1 527 ? 28.642 23.275 -61.442 1.00 79.06 527 ASP A C 1
ATOM 4031 O O . ASP A 1 527 ? 28.494 23.835 -62.535 1.00 79.06 527 ASP A O 1
ATOM 4035 N N . ASN A 1 528 ? 27.829 22.290 -61.046 1.00 77.88 528 ASN A N 1
ATOM 4036 C CA . ASN A 1 528 ? 26.709 21.813 -61.858 1.00 77.88 528 ASN A CA 1
ATOM 4037 C C . ASN A 1 528 ? 25.686 22.921 -62.132 1.00 77.88 528 ASN A C 1
ATOM 4039 O O . ASN A 1 528 ? 25.160 23.027 -63.244 1.00 77.88 528 ASN A O 1
ATOM 4043 N N . ARG A 1 529 ? 25.401 23.777 -61.143 1.00 80.81 529 ARG A N 1
ATOM 4044 C CA . ARG A 1 529 ? 24.471 24.896 -61.321 1.00 80.81 529 ARG A CA 1
ATOM 4045 C C . ARG A 1 529 ? 25.047 25.978 -62.233 1.00 80.81 529 ARG A C 1
ATOM 4047 O O . ARG A 1 529 ? 24.300 26.518 -63.043 1.00 80.81 529 ARG A O 1
ATOM 4054 N N . ILE A 1 530 ? 26.342 26.278 -62.141 1.00 79.31 530 ILE A N 1
ATOM 4055 C CA . ILE A 1 530 ? 27.018 27.251 -63.013 1.00 79.31 530 ILE A CA 1
ATOM 4056 C C . ILE A 1 530 ? 27.041 26.750 -64.463 1.00 79.31 530 ILE A C 1
ATOM 4058 O O . ILE A 1 530 ? 26.680 27.505 -65.367 1.00 79.31 530 ILE A O 1
ATOM 4062 N N . ALA A 1 531 ? 27.361 25.472 -64.691 1.00 74.62 531 ALA A N 1
ATOM 4063 C CA . ALA A 1 531 ? 27.363 24.867 -66.025 1.00 74.62 531 ALA A CA 1
ATOM 4064 C C 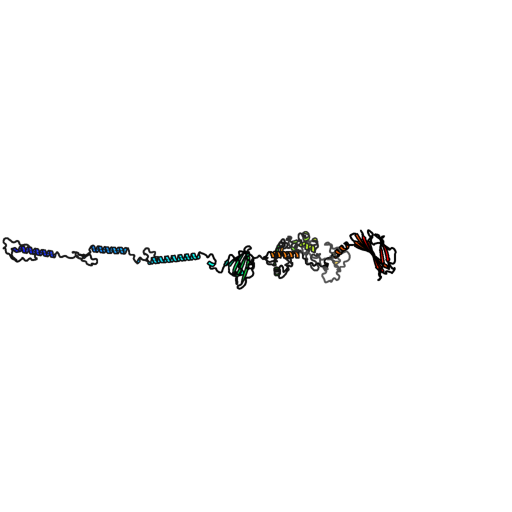. ALA A 1 531 ? 25.973 24.869 -66.698 1.00 74.62 531 ALA A C 1
ATOM 4066 O O . ALA A 1 531 ? 25.875 24.920 -67.924 1.00 74.62 531 ALA A O 1
ATOM 4067 N N . GLN A 1 532 ? 24.888 24.864 -65.914 1.00 79.50 532 GLN A N 1
ATOM 4068 C CA . GLN A 1 532 ? 23.520 25.008 -66.426 1.00 79.50 532 GLN A CA 1
ATOM 4069 C C . GLN A 1 532 ? 23.165 26.440 -66.857 1.00 79.50 532 GLN A C 1
ATOM 4071 O O . GLN A 1 532 ? 22.201 26.611 -67.600 1.00 79.50 532 GLN A O 1
ATOM 4076 N N . LEU A 1 533 ? 23.886 27.472 -66.401 1.00 83.94 533 LEU A N 1
ATOM 4077 C CA . LEU A 1 533 ? 23.537 28.873 -66.675 1.00 83.94 533 LEU A CA 1
ATOM 4078 C C . LEU A 1 533 ? 24.069 29.374 -68.022 1.00 83.94 533 LEU A C 1
ATOM 4080 O O . LEU A 1 533 ? 23.405 30.184 -68.668 1.00 83.94 533 LEU A O 1
ATOM 4084 N N . PHE A 1 534 ? 25.248 28.917 -68.447 1.00 86.94 534 PHE A N 1
ATOM 4085 C CA . PHE A 1 534 ? 25.811 29.172 -69.774 1.00 86.94 534 PHE A CA 1
ATOM 4086 C C . PHE A 1 534 ? 26.982 28.224 -70.053 1.00 86.94 534 PHE A C 1
ATOM 4088 O O . PHE A 1 534 ? 27.648 27.754 -69.135 1.00 86.94 534 PHE A O 1
ATOM 4095 N N . THR A 1 535 ? 27.295 27.999 -71.328 1.00 88.69 535 THR A N 1
ATOM 4096 C CA . THR A 1 535 ? 28.536 27.328 -71.736 1.00 88.69 535 THR A CA 1
ATOM 4097 C C . THR A 1 535 ? 29.551 28.362 -72.208 1.00 88.69 535 THR A C 1
ATOM 4099 O O . THR A 1 535 ? 29.229 29.173 -73.082 1.00 88.69 535 THR A O 1
ATOM 4102 N N . TYR A 1 536 ? 30.771 28.316 -71.672 1.00 90.81 536 TYR A N 1
ATOM 4103 C CA . TYR A 1 536 ? 31.906 29.119 -72.133 1.00 90.81 536 TYR A CA 1
ATOM 4104 C C . TYR A 1 536 ? 32.831 28.290 -73.026 1.00 90.81 536 TYR A C 1
ATOM 4106 O O . TYR A 1 536 ? 33.180 27.163 -72.685 1.00 90.81 536 TYR A O 1
ATOM 4114 N N . GLN A 1 537 ? 33.267 28.866 -74.144 1.00 91.75 537 GLN A N 1
ATOM 4115 C CA . GLN A 1 537 ? 34.261 28.272 -75.029 1.00 91.75 537 GLN A CA 1
ATOM 4116 C C . GLN A 1 537 ? 35.218 29.351 -75.534 1.00 91.75 537 GLN A C 1
ATOM 4118 O O . GLN A 1 537 ? 34.782 30.387 -76.033 1.00 91.75 537 GLN A O 1
ATOM 4123 N N . LYS A 1 538 ? 36.526 29.099 -75.445 1.00 91.56 538 LYS A N 1
ATOM 4124 C CA . LYS A 1 538 ? 37.551 29.947 -76.058 1.00 91.56 538 LYS A CA 1
ATOM 4125 C C . LYS A 1 538 ? 38.004 29.325 -77.377 1.00 91.56 538 LYS A C 1
ATOM 4127 O O . LYS A 1 538 ? 38.446 28.179 -77.386 1.00 91.56 538 LYS A O 1
ATOM 4132 N N . ILE A 1 539 ? 37.875 30.060 -78.479 1.00 90.88 539 ILE A N 1
ATOM 4133 C CA . ILE A 1 539 ? 38.238 29.604 -79.828 1.00 90.88 539 ILE A CA 1
ATOM 4134 C C . ILE A 1 539 ? 39.199 30.636 -80.420 1.00 90.88 539 ILE A C 1
ATOM 4136 O O . ILE A 1 539 ? 38.780 31.695 -80.877 1.00 90.88 539 ILE A O 1
ATOM 4140 N N . GLY A 1 540 ? 40.503 30.358 -80.370 1.00 88.88 540 GLY A N 1
ATOM 4141 C CA . GLY A 1 540 ? 41.518 31.365 -80.695 1.00 88.88 540 GLY A CA 1
ATOM 4142 C C . GLY A 1 540 ? 41.384 32.601 -79.794 1.00 88.88 540 GLY A C 1
ATOM 4143 O O . GLY A 1 540 ? 41.300 32.470 -78.570 1.00 88.88 540 GLY A O 1
ATOM 4144 N N . ASP A 1 541 ? 41.314 33.786 -80.404 1.00 89.81 541 ASP A N 1
ATOM 4145 C CA . ASP A 1 541 ? 41.088 35.060 -79.702 1.00 89.81 541 ASP A CA 1
ATOM 4146 C C . ASP A 1 541 ? 39.598 35.393 -79.490 1.00 89.81 541 ASP A C 1
ATOM 4148 O O . ASP A 1 541 ? 39.269 36.498 -79.047 1.00 89.81 541 ASP A O 1
ATOM 4152 N N . PHE A 1 542 ? 38.691 34.452 -79.788 1.00 94.44 542 PHE A N 1
ATOM 4153 C CA . PHE A 1 542 ? 37.272 34.581 -79.470 1.00 94.44 542 PHE A CA 1
ATOM 4154 C C . PHE A 1 542 ? 36.939 33.987 -78.106 1.00 94.44 542 PHE A C 1
ATOM 4156 O O . PHE A 1 542 ? 37.336 32.863 -77.787 1.00 94.44 542 PHE A O 1
ATOM 4163 N N . GLU A 1 543 ? 36.107 34.692 -77.343 1.00 95.75 543 GLU A N 1
ATOM 4164 C CA . GLU A 1 543 ? 35.372 34.097 -76.231 1.00 95.75 543 GLU A CA 1
ATOM 4165 C C . GLU A 1 543 ? 33.896 33.972 -76.584 1.00 95.75 543 GLU A C 1
ATOM 4167 O O . GLU A 1 543 ? 33.237 34.966 -76.883 1.00 95.75 543 GLU A O 1
ATOM 4172 N N . VAL A 1 544 ? 33.363 32.758 -76.492 1.00 95.00 544 VAL A N 1
ATOM 4173 C CA . VAL A 1 544 ? 31.978 32.435 -76.824 1.00 95.00 544 VAL A CA 1
ATOM 4174 C C . VAL A 1 544 ? 31.238 32.028 -75.558 1.00 95.00 544 VAL A C 1
ATOM 4176 O O . VAL A 1 544 ? 31.664 31.124 -74.841 1.00 95.00 544 VAL A O 1
ATOM 4179 N N . ARG A 1 545 ? 30.105 32.674 -75.287 1.00 94.50 545 ARG A N 1
ATOM 4180 C CA . ARG A 1 545 ? 29.183 32.318 -74.202 1.00 94.50 545 ARG A CA 1
ATOM 4181 C C . ARG A 1 545 ? 27.818 32.014 -74.802 1.00 94.50 545 ARG A C 1
ATOM 4183 O O . ARG A 1 545 ? 27.238 32.884 -75.446 1.00 94.50 545 ARG A O 1
ATOM 4190 N N . LYS A 1 546 ? 27.312 30.795 -74.606 1.00 93.00 546 LYS A N 1
ATOM 4191 C CA . LYS A 1 546 ? 25.968 30.381 -75.041 1.00 93.00 546 LYS A CA 1
ATOM 4192 C C . LYS A 1 546 ? 25.076 30.169 -73.833 1.00 93.00 546 LYS A C 1
ATOM 4194 O O . LYS A 1 546 ? 25.436 29.431 -72.922 1.00 93.00 546 LYS A O 1
ATOM 4199 N N . TYR A 1 547 ? 23.906 30.781 -73.858 1.00 92.25 547 TYR A N 1
ATOM 4200 C CA . TYR A 1 547 ? 22.914 30.693 -72.800 1.00 92.25 547 TYR A CA 1
ATOM 4201 C C . TYR A 1 547 ? 21.809 29.687 -73.177 1.00 92.25 547 TYR A C 1
ATOM 4203 O O . TYR A 1 547 ? 21.503 29.528 -74.369 1.00 92.25 547 TYR A O 1
ATOM 4211 N N . PRO A 1 548 ? 21.188 29.002 -72.194 1.00 89.00 548 PRO A N 1
ATOM 4212 C CA . PRO A 1 548 ? 20.120 28.026 -72.427 1.00 89.00 548 PRO A CA 1
ATOM 4213 C C . PRO A 1 548 ? 18.889 28.589 -73.138 1.00 89.00 548 PRO A C 1
ATOM 4215 O O . PRO A 1 548 ? 18.175 27.843 -73.803 1.00 89.00 548 PRO A O 1
ATOM 4218 N N . ASP A 1 549 ? 18.636 29.891 -73.034 1.00 90.38 549 ASP A N 1
ATOM 4219 C CA . ASP A 1 549 ? 17.538 30.585 -73.714 1.00 90.38 549 ASP A CA 1
ATOM 4220 C C . ASP A 1 549 ? 17.771 30.751 -75.229 1.00 90.38 549 ASP A C 1
ATOM 4222 O O . ASP A 1 549 ? 16.857 31.150 -75.944 1.00 90.38 549 ASP A O 1
ATOM 4226 N N . GLY A 1 550 ? 18.973 30.432 -75.725 1.00 90.69 550 GLY A N 1
ATOM 4227 C CA . GLY A 1 550 ? 19.389 30.568 -77.122 1.00 90.69 550 GLY A CA 1
ATOM 4228 C C . GLY A 1 550 ? 20.222 31.810 -77.431 1.00 90.69 550 GLY A C 1
ATOM 4229 O O . GLY A 1 550 ? 20.645 31.983 -78.573 1.00 90.69 550 GLY A O 1
ATOM 4230 N N . THR A 1 551 ? 20.503 32.656 -76.439 1.00 94.69 551 THR A N 1
ATOM 4231 C CA . THR A 1 551 ? 21.355 33.841 -76.594 1.00 94.69 551 THR A CA 1
ATOM 4232 C C . THR A 1 551 ? 22.828 33.440 -76.675 1.00 94.69 551 THR A C 1
ATOM 4234 O O . THR A 1 551 ? 23.283 32.544 -75.965 1.00 94.69 551 THR A O 1
ATOM 4237 N N . MET A 1 552 ? 23.595 34.087 -77.552 1.00 96.00 552 MET A N 1
ATOM 4238 C CA . MET A 1 552 ? 25.038 33.911 -77.686 1.00 96.00 552 MET A CA 1
ATOM 4239 C C . MET A 1 552 ? 25.741 35.258 -77.660 1.00 96.00 552 MET A C 1
ATOM 4241 O O . MET A 1 552 ? 25.332 36.198 -78.341 1.00 96.00 552 MET A O 1
ATOM 4245 N N . ILE A 1 553 ? 26.823 35.322 -76.892 1.00 96.44 553 ILE A N 1
ATOM 4246 C CA . ILE A 1 553 ? 27.723 36.466 -76.838 1.00 96.44 553 ILE A CA 1
ATOM 4247 C C . ILE A 1 553 ? 29.093 36.006 -77.317 1.00 96.44 553 ILE A C 1
ATOM 4249 O O . ILE A 1 553 ? 29.638 35.040 -76.783 1.00 96.44 553 ILE A O 1
ATOM 4253 N N . GLN A 1 554 ? 29.646 36.702 -78.305 1.00 96.81 554 GLN A N 1
ATOM 4254 C CA . GLN A 1 554 ? 31.018 36.498 -78.757 1.00 96.81 554 GLN A CA 1
ATOM 4255 C C . GLN A 1 554 ? 31.816 37.777 -78.570 1.00 96.81 554 GLN A C 1
ATOM 4257 O O . GLN A 1 554 ? 31.383 38.844 -79.001 1.00 96.81 554 GLN A O 1
ATOM 4262 N N . THR A 1 555 ? 32.983 37.677 -77.945 1.00 96.19 555 THR A N 1
ATOM 4263 C CA . THR A 1 555 ? 33.973 38.754 -77.957 1.00 96.19 555 THR A CA 1
ATOM 4264 C C . THR A 1 555 ? 35.156 38.354 -78.812 1.00 96.19 555 THR A C 1
ATOM 4266 O O . THR A 1 555 ? 35.531 37.187 -78.835 1.00 96.19 555 THR A O 1
ATOM 4269 N N . TYR A 1 556 ? 35.739 39.319 -79.513 1.00 95.81 556 TYR A N 1
ATOM 4270 C CA . TYR A 1 556 ? 36.941 39.130 -80.315 1.00 95.81 556 TYR A CA 1
ATOM 4271 C C . TYR A 1 556 ? 37.877 40.305 -80.104 1.00 95.81 556 TYR A C 1
ATOM 4273 O O . TYR A 1 556 ? 37.425 41.447 -80.017 1.00 95.81 556 TYR A O 1
ATOM 4281 N N . THR A 1 557 ? 39.173 40.040 -79.994 1.00 93.06 557 THR A N 1
ATOM 4282 C CA . THR A 1 557 ? 40.169 41.093 -79.802 1.00 93.06 557 THR A CA 1
ATOM 4283 C C . THR A 1 557 ? 41.209 41.039 -80.901 1.00 93.06 557 THR A C 1
ATOM 4285 O O . THR A 1 557 ? 41.865 40.022 -81.083 1.00 93.06 557 THR A O 1
ATOM 4288 N N . ILE A 1 558 ? 41.412 42.172 -81.563 1.00 92.06 558 ILE A N 1
ATOM 4289 C CA . ILE A 1 558 ? 42.492 42.382 -82.520 1.00 92.06 558 ILE A CA 1
ATOM 4290 C C . ILE A 1 558 ? 43.528 43.289 -81.867 1.00 92.06 558 ILE A C 1
ATOM 4292 O O . ILE A 1 558 ? 43.188 44.277 -81.207 1.00 92.06 558 ILE A O 1
ATOM 4296 N N . ARG A 1 559 ? 44.802 42.940 -82.035 1.00 91.00 559 ARG A N 1
ATOM 4297 C CA . ARG A 1 559 ? 45.935 43.779 -81.651 1.00 91.00 559 ARG A CA 1
ATOM 4298 C C . ARG A 1 559 ? 46.726 44.123 -82.895 1.00 91.00 559 ARG A C 1
ATOM 4300 O O . ARG A 1 559 ? 47.097 43.233 -83.650 1.00 91.00 559 ARG A O 1
ATOM 4307 N N . GLN A 1 560 ? 46.998 45.402 -83.066 1.00 89.19 560 GLN A N 1
ATOM 4308 C CA . GLN A 1 560 ? 47.767 45.913 -84.188 1.00 89.19 560 GLN A CA 1
ATOM 4309 C C . GLN A 1 560 ? 48.516 47.171 -83.769 1.00 89.19 560 GLN A C 1
ATOM 4311 O O . GLN A 1 560 ? 48.266 47.727 -82.698 1.00 89.19 560 GLN A O 1
ATOM 4316 N N . ASN A 1 561 ? 49.445 47.603 -84.610 1.00 85.44 561 ASN A N 1
ATOM 4317 C CA . ASN A 1 561 ? 50.079 48.897 -84.453 1.00 85.44 561 ASN A CA 1
ATOM 4318 C C . ASN A 1 561 ? 49.384 49.878 -85.398 1.00 85.44 561 ASN A C 1
ATOM 4320 O O . ASN A 1 561 ? 49.378 49.637 -86.603 1.00 85.44 561 ASN A O 1
ATOM 4324 N N . ASP A 1 562 ? 48.850 50.963 -84.842 1.00 84.31 562 ASP A N 1
ATOM 4325 C CA . ASP A 1 562 ? 48.169 52.039 -85.571 1.00 84.31 562 ASP A CA 1
ATOM 4326 C C . ASP A 1 562 ? 46.801 51.690 -86.220 1.00 84.31 562 ASP A C 1
ATOM 4328 O O . ASP A 1 562 ? 46.379 50.532 -86.236 1.00 84.31 562 ASP A O 1
ATOM 4332 N N . LEU A 1 563 ? 46.075 52.706 -86.715 1.00 82.12 563 LEU A N 1
ATOM 4333 C CA . LEU A 1 563 ? 44.742 52.612 -87.357 1.00 82.12 563 LEU A CA 1
ATOM 4334 C C . LEU A 1 563 ? 44.669 53.320 -88.727 1.00 82.12 563 LEU A C 1
ATOM 4336 O O . LEU A 1 563 ? 43.583 53.621 -89.218 1.00 82.12 563 LEU A O 1
ATOM 4340 N N . TYR A 1 564 ? 45.821 53.585 -89.344 1.00 72.25 564 TYR A N 1
ATOM 4341 C CA . TYR A 1 564 ? 45.985 54.438 -90.531 1.00 72.25 564 TYR A CA 1
ATOM 4342 C C . TYR A 1 564 ? 45.322 53.909 -91.827 1.00 72.25 564 TYR A C 1
ATOM 4344 O O . TYR A 1 564 ? 45.245 54.600 -92.844 1.00 72.25 564 TYR A O 1
ATOM 4352 N N . GLU A 1 565 ? 44.826 52.675 -91.829 1.00 68.06 565 GLU A N 1
ATOM 4353 C CA . GLU A 1 565 ? 44.364 51.987 -93.032 1.00 68.06 565 GLU A CA 1
ATOM 4354 C C . GLU A 1 565 ? 42.847 52.128 -93.259 1.00 68.06 565 GLU A C 1
ATOM 4356 O O . GLU A 1 565 ? 42.053 51.351 -92.731 1.00 68.06 565 GLU A O 1
ATOM 4361 N N . TRP A 1 566 ? 42.431 53.068 -94.121 1.00 73.38 566 TRP A N 1
ATOM 4362 C CA . TRP A 1 566 ? 41.030 53.193 -94.564 1.00 73.38 566 TRP A CA 1
ATOM 4363 C C . TRP A 1 566 ? 40.697 52.217 -95.706 1.00 73.38 566 TRP A C 1
ATOM 4365 O O . TRP A 1 566 ? 40.309 52.616 -96.806 1.00 73.38 566 TRP A O 1
ATOM 4375 N N . PHE A 1 567 ? 40.862 50.917 -95.472 1.00 83.38 567 PHE A N 1
ATOM 4376 C CA . PHE A 1 567 ? 40.293 49.887 -96.341 1.00 83.38 567 PHE A CA 1
ATOM 4377 C C . PHE A 1 567 ? 39.404 48.942 -95.546 1.00 83.38 567 PHE A C 1
ATOM 4379 O O . PHE A 1 567 ? 39.473 48.847 -94.321 1.00 83.38 567 PHE A O 1
ATOM 4386 N N . GLU A 1 568 ? 38.530 48.255 -96.266 1.00 91.31 568 GLU A N 1
ATOM 4387 C CA . GLU A 1 568 ? 37.592 47.332 -95.660 1.00 91.31 568 GLU A CA 1
ATOM 4388 C C . GLU A 1 568 ? 38.295 46.102 -95.092 1.00 91.31 568 GLU A C 1
ATOM 4390 O O . GLU A 1 568 ? 38.963 45.360 -95.813 1.00 91.31 568 GLU A O 1
ATOM 4395 N N . LYS A 1 569 ? 38.086 45.853 -93.800 1.00 92.88 569 LYS A N 1
ATOM 4396 C CA . LYS A 1 569 ? 38.560 44.658 -93.108 1.00 92.88 569 LYS A CA 1
ATOM 4397 C C . LYS A 1 569 ? 37.384 43.758 -92.762 1.00 92.88 569 LYS A C 1
ATOM 4399 O O . LYS A 1 569 ? 36.236 44.197 -92.645 1.00 92.88 569 LYS A O 1
ATOM 4404 N N . SER A 1 570 ? 37.668 42.469 -92.609 1.00 94.25 570 SER A N 1
ATOM 4405 C CA . SER A 1 570 ? 36.663 41.508 -92.171 1.00 94.25 570 SER A CA 1
ATOM 4406 C C . SER A 1 570 ? 37.261 40.365 -91.371 1.00 94.25 570 SER A C 1
ATOM 4408 O O . SER A 1 570 ? 38.431 40.020 -91.534 1.00 94.25 570 SER A O 1
ATOM 4410 N N . PHE A 1 571 ? 36.437 39.774 -90.512 1.00 94.81 571 PHE A N 1
ATOM 4411 C CA . PHE A 1 571 ? 36.732 38.512 -89.845 1.00 94.81 571 PHE A CA 1
ATOM 4412 C C . PHE A 1 571 ? 35.463 37.665 -89.740 1.00 94.81 571 PHE A C 1
ATOM 4414 O O . PHE A 1 571 ? 34.344 38.186 -89.739 1.00 94.81 571 PHE A O 1
ATOM 4421 N N . ASN A 1 572 ? 35.644 36.351 -89.614 1.00 96.25 572 ASN A N 1
ATOM 4422 C CA . ASN A 1 572 ? 34.551 35.421 -89.353 1.00 96.25 572 ASN A CA 1
ATOM 4423 C C . ASN A 1 572 ? 34.374 35.220 -87.848 1.00 96.25 572 ASN A C 1
ATOM 4425 O O . ASN A 1 572 ? 35.358 35.035 -87.132 1.00 96.25 572 ASN A O 1
ATOM 4429 N N . TRP A 1 573 ? 33.129 35.229 -87.376 1.00 96.00 573 TRP A N 1
ATOM 4430 C CA . TRP A 1 573 ? 32.788 34.822 -86.019 1.00 96.00 573 TRP A CA 1
ATOM 4431 C C . TRP A 1 573 ? 33.185 33.362 -85.796 1.00 96.00 573 TRP A C 1
ATOM 4433 O O . TRP A 1 573 ? 33.008 32.525 -86.682 1.00 96.00 573 TRP A O 1
ATOM 4443 N N . ALA A 1 574 ? 33.690 33.044 -84.602 1.00 93.88 574 ALA A N 1
ATOM 4444 C CA . ALA A 1 574 ? 34.096 31.679 -84.272 1.00 93.88 574 ALA A CA 1
ATOM 4445 C C . ALA A 1 574 ? 32.935 30.679 -84.372 1.00 93.88 574 ALA A C 1
ATOM 4447 O O . ALA A 1 574 ? 33.137 29.519 -84.729 1.00 93.88 574 ALA A O 1
ATOM 4448 N N . ILE A 1 575 ? 31.716 31.134 -84.079 1.00 93.56 575 ILE A N 1
ATOM 4449 C CA . ILE A 1 575 ? 30.478 30.401 -84.336 1.00 93.56 575 ILE A CA 1
ATOM 4450 C C . ILE A 1 575 ? 29.523 31.333 -85.079 1.00 93.56 575 ILE A C 1
ATOM 4452 O O . ILE A 1 575 ? 29.297 32.458 -84.639 1.00 93.56 575 ILE A O 1
ATOM 4456 N N . ALA A 1 576 ? 28.943 30.882 -86.190 1.00 93.88 576 ALA A N 1
ATOM 4457 C CA . ALA A 1 576 ? 27.924 31.665 -86.881 1.00 93.88 576 ALA A CA 1
ATOM 4458 C C . ALA A 1 576 ? 26.696 31.866 -85.977 1.00 93.88 576 ALA A C 1
ATOM 4460 O O . ALA A 1 576 ? 26.243 30.941 -85.298 1.00 93.88 576 ALA A O 1
ATOM 4461 N N . PHE A 1 577 ? 26.164 33.082 -85.963 1.00 96.00 577 PHE A N 1
ATOM 4462 C CA . PHE A 1 577 ? 24.870 33.373 -85.360 1.00 96.00 577 PHE A CA 1
ATOM 4463 C C . PHE A 1 577 ? 23.735 32.856 -86.262 1.00 96.00 577 PHE A C 1
ATOM 4465 O O . PHE A 1 577 ? 23.954 32.519 -87.429 1.00 96.00 577 PHE A O 1
ATOM 4472 N N . VAL A 1 578 ? 22.514 32.790 -85.730 1.00 95.62 578 VAL A N 1
ATOM 4473 C CA . VAL A 1 578 ? 21.312 32.495 -86.533 1.00 95.62 578 VAL A CA 1
ATOM 4474 C C . VAL A 1 578 ? 21.038 33.642 -87.513 1.00 95.62 578 VAL A C 1
ATOM 4476 O O . VAL A 1 578 ? 20.921 33.404 -88.709 1.00 95.62 578 VAL A O 1
ATOM 4479 N N . ASP A 1 579 ? 21.059 34.880 -87.013 1.00 92.50 579 ASP A N 1
ATOM 4480 C CA . ASP A 1 579 ? 20.892 36.123 -87.776 1.00 92.50 579 ASP A CA 1
ATOM 4481 C C . ASP A 1 579 ? 22.073 37.074 -87.531 1.00 92.50 579 ASP A C 1
ATOM 4483 O O . ASP A 1 579 ? 22.910 36.821 -86.660 1.00 92.50 579 ASP A O 1
ATOM 4487 N N . THR A 1 580 ? 22.153 38.183 -88.276 1.00 93.00 580 THR A N 1
ATOM 4488 C CA . THR A 1 580 ? 23.182 39.212 -88.053 1.00 93.00 580 THR A CA 1
ATOM 4489 C C . THR A 1 580 ? 23.140 39.698 -86.598 1.00 93.00 580 THR A C 1
ATOM 4491 O O . THR A 1 580 ? 22.114 40.232 -86.166 1.00 93.00 580 THR A O 1
ATOM 4494 N N . PRO A 1 581 ? 24.224 39.523 -85.819 1.00 95.56 581 PRO A N 1
ATOM 4495 C CA . PRO A 1 581 ? 24.234 39.908 -84.416 1.00 95.56 581 PRO A CA 1
ATOM 4496 C C . PRO A 1 581 ? 24.271 41.429 -84.256 1.00 95.56 581 PRO A C 1
ATOM 4498 O O . PRO A 1 581 ? 24.674 42.168 -85.155 1.00 95.56 581 PRO A O 1
ATOM 4501 N N . LEU A 1 582 ? 23.937 41.900 -83.058 1.00 95.75 582 LEU A N 1
ATOM 4502 C CA . LEU A 1 582 ? 24.226 43.268 -82.651 1.00 95.75 582 LEU A CA 1
ATOM 4503 C C . LEU A 1 582 ? 25.719 43.385 -82.325 1.00 95.75 582 LEU A C 1
ATOM 4505 O O . LEU A 1 582 ? 26.183 42.754 -81.375 1.00 95.75 582 LEU A O 1
ATOM 4509 N N . ILE A 1 583 ? 26.458 44.171 -83.112 1.00 96.06 583 ILE A N 1
ATOM 4510 C CA . ILE A 1 583 ? 27.919 44.287 -83.023 1.00 96.06 583 ILE A CA 1
ATOM 4511 C C . ILE A 1 583 ? 28.302 45.640 -82.425 1.00 96.06 583 ILE A C 1
ATOM 4513 O O . ILE A 1 583 ? 27.939 46.694 -82.944 1.00 96.06 583 ILE A O 1
ATOM 4517 N N . PHE A 1 584 ? 29.103 45.598 -81.369 1.00 94.12 584 PHE A N 1
ATOM 4518 C CA . PHE A 1 584 ? 29.766 46.748 -80.773 1.00 94.12 584 PHE A CA 1
ATOM 4519 C C . PHE A 1 584 ? 31.271 46.623 -80.960 1.00 94.12 584 PHE A C 1
ATOM 4521 O O . PHE A 1 584 ? 31.824 45.528 -80.872 1.00 94.12 584 PHE A O 1
ATOM 4528 N N . SER A 1 585 ? 31.945 47.753 -81.143 1.00 92.12 585 SER A N 1
ATOM 4529 C CA . SER A 1 585 ? 33.401 47.816 -81.208 1.00 92.12 585 SER A CA 1
ATOM 4530 C C . SER A 1 585 ? 33.944 48.900 -80.290 1.00 92.12 585 SER A C 1
ATOM 4532 O O . SER A 1 585 ? 33.382 49.993 -80.201 1.00 92.12 585 SER A O 1
ATOM 4534 N N . LYS A 1 586 ? 35.074 48.627 -79.638 1.00 91.38 586 LYS A N 1
ATOM 4535 C CA . LYS A 1 586 ? 35.819 49.618 -78.863 1.00 91.38 586 LYS A CA 1
ATOM 4536 C C . LYS A 1 586 ? 37.298 49.565 -79.201 1.00 91.38 586 LYS A C 1
ATOM 4538 O O . LYS A 1 586 ? 37.918 48.509 -79.159 1.00 91.38 586 LYS A O 1
ATOM 4543 N N . VAL A 1 587 ? 37.855 50.738 -79.471 1.00 88.62 587 VAL A N 1
ATOM 4544 C CA . VAL A 1 587 ? 39.285 50.948 -79.678 1.00 88.62 587 VAL A CA 1
ATOM 4545 C C . VAL A 1 587 ? 39.915 51.453 -78.381 1.00 88.62 587 VAL A C 1
ATOM 4547 O O . VAL A 1 587 ? 39.357 52.316 -77.696 1.00 88.62 587 VAL A O 1
ATOM 4550 N N . THR A 1 588 ? 41.084 50.911 -78.056 1.00 88.38 588 THR A N 1
ATOM 4551 C CA . THR A 1 588 ? 41.980 51.380 -76.992 1.00 88.38 588 THR A CA 1
ATOM 4552 C C . THR A 1 588 ? 43.394 51.459 -77.543 1.00 88.38 588 THR A C 1
ATOM 4554 O O . THR A 1 588 ? 43.776 50.607 -78.342 1.00 88.38 588 THR A O 1
ATOM 4557 N N . THR A 1 589 ? 44.157 52.471 -77.143 1.00 85.88 589 THR A N 1
ATOM 4558 C CA . THR A 1 589 ? 45.493 52.729 -77.694 1.00 85.88 589 THR A CA 1
ATOM 4559 C C . THR A 1 589 ? 46.486 53.058 -76.575 1.00 85.88 589 THR A C 1
ATOM 4561 O O . THR A 1 589 ? 46.069 53.279 -75.435 1.00 85.88 589 THR A O 1
ATOM 4564 N N . SER A 1 590 ? 47.787 53.067 -76.876 1.00 85.94 590 SER A N 1
ATOM 4565 C CA . SER A 1 590 ? 48.845 53.351 -75.899 1.00 85.94 590 SER A CA 1
ATOM 4566 C C . SER A 1 590 ? 49.268 54.822 -75.815 1.00 85.94 590 SER A C 1
ATOM 4568 O O . SER A 1 590 ? 50.174 55.131 -75.042 1.00 85.94 590 SER A O 1
ATOM 4570 N N . ILE A 1 591 ? 48.685 55.727 -76.609 1.00 81.69 591 ILE A N 1
ATOM 4571 C CA . ILE A 1 591 ? 49.071 57.147 -76.575 1.00 81.69 591 ILE A CA 1
ATOM 4572 C C . ILE A 1 591 ? 48.417 57.867 -75.383 1.00 81.69 591 ILE A C 1
ATOM 4574 O O . ILE A 1 591 ? 47.330 57.518 -74.940 1.00 81.69 591 ILE A O 1
ATOM 4578 N N . GLY A 1 592 ? 49.089 58.881 -74.830 1.00 71.38 592 GLY A N 1
ATOM 4579 C CA . GLY A 1 592 ? 48.617 59.635 -73.655 1.00 71.38 592 GLY A CA 1
ATOM 4580 C C . GLY A 1 592 ? 47.833 60.920 -73.966 1.00 71.38 592 GLY A C 1
ATOM 4581 O O . GLY A 1 592 ? 47.612 61.715 -73.058 1.00 71.38 592 GLY A O 1
ATOM 4582 N N . GLY A 1 593 ? 47.482 61.169 -75.236 1.00 72.25 593 GLY A N 1
ATOM 4583 C CA . GLY A 1 593 ? 46.897 62.431 -75.721 1.00 72.25 593 GLY A CA 1
ATOM 4584 C C . GLY A 1 593 ? 45.394 62.375 -76.030 1.00 72.25 593 GLY A C 1
ATOM 4585 O O . GLY A 1 593 ? 44.696 61.444 -75.633 1.00 72.25 593 GLY A O 1
ATOM 4586 N N . SER A 1 594 ? 44.872 63.373 -76.753 1.00 68.56 594 SER A N 1
ATOM 4587 C CA . SER A 1 594 ? 43.499 63.339 -77.283 1.00 68.56 594 SER A CA 1
ATOM 4588 C C . SER A 1 594 ? 43.368 62.248 -78.346 1.00 68.56 594 SER A C 1
ATOM 4590 O O . SER A 1 594 ? 44.137 62.223 -79.301 1.00 68.56 594 SER A O 1
ATOM 4592 N N . HIS A 1 595 ? 42.377 61.371 -78.192 1.00 67.81 595 HIS A N 1
ATOM 4593 C CA . HIS A 1 595 ? 42.128 60.255 -79.104 1.00 67.81 595 HIS A CA 1
ATOM 4594 C C . HIS A 1 595 ? 40.871 60.519 -79.927 1.00 67.81 595 HIS A C 1
ATOM 4596 O O . HIS A 1 595 ? 39.800 60.732 -79.358 1.00 67.81 595 HIS A O 1
ATOM 4602 N N . ASN A 1 596 ? 40.983 60.451 -81.252 1.00 77.31 596 ASN A N 1
ATOM 4603 C CA . ASN A 1 596 ? 39.833 60.495 -82.152 1.00 77.31 596 ASN A CA 1
ATOM 4604 C C . ASN A 1 596 ? 39.937 59.374 -83.191 1.00 77.31 596 ASN A C 1
ATOM 4606 O O . ASN A 1 596 ? 40.208 59.614 -84.364 1.00 77.31 596 ASN A O 1
ATOM 4610 N N . ALA A 1 597 ? 39.778 58.138 -82.722 1.00 81.81 597 ALA A N 1
ATOM 4611 C CA . ALA A 1 597 ? 39.823 56.942 -83.546 1.00 81.81 597 ALA A CA 1
ATOM 4612 C C . ALA A 1 597 ? 38.670 56.000 -83.196 1.00 81.81 597 ALA A C 1
ATOM 4614 O O . ALA A 1 597 ? 38.193 55.968 -82.056 1.00 81.81 597 ALA A O 1
ATOM 4615 N N . GLY A 1 598 ? 38.217 55.232 -84.178 1.00 86.88 598 GLY A N 1
ATOM 4616 C CA . GLY A 1 598 ? 37.060 54.373 -84.031 1.00 86.88 598 GLY A CA 1
ATOM 4617 C C . GLY A 1 598 ? 37.020 53.255 -85.054 1.00 86.88 598 GLY A C 1
ATOM 4618 O O . GLY A 1 598 ? 37.900 53.093 -85.897 1.00 86.88 598 GLY A O 1
ATOM 4619 N N . VAL A 1 599 ? 35.968 52.461 -84.930 1.00 90.81 599 VAL A N 1
ATOM 4620 C CA . VAL A 1 599 ? 35.643 51.397 -85.867 1.00 90.81 599 VAL A CA 1
ATOM 4621 C C . VAL A 1 599 ? 34.210 51.609 -86.312 1.00 90.81 599 VAL A C 1
ATOM 4623 O O . VAL A 1 599 ? 33.317 51.777 -85.482 1.00 90.81 599 VAL A O 1
ATOM 4626 N N . ASN A 1 600 ? 34.004 51.615 -87.624 1.00 91.19 600 ASN A N 1
ATOM 4627 C CA . ASN A 1 600 ? 32.688 51.676 -88.231 1.00 91.19 600 ASN A CA 1
ATOM 4628 C C . ASN A 1 600 ? 32.300 50.285 -88.739 1.00 91.19 600 ASN A C 1
ATOM 4630 O O . ASN A 1 600 ? 32.930 49.764 -89.660 1.00 91.19 600 ASN A O 1
ATOM 4634 N N . ILE A 1 601 ? 31.269 49.684 -88.144 1.00 94.06 601 ILE A N 1
ATOM 4635 C CA . ILE A 1 601 ? 30.738 48.388 -88.579 1.00 94.06 601 ILE A CA 1
ATOM 4636 C C . ILE A 1 601 ? 29.860 48.599 -89.813 1.00 94.06 601 ILE A C 1
ATOM 4638 O O . ILE A 1 601 ? 28.955 49.433 -89.809 1.00 94.06 601 ILE A O 1
ATOM 4642 N N . LEU A 1 602 ? 30.112 47.838 -90.876 1.00 93.25 602 LEU A N 1
ATOM 4643 C CA . LEU A 1 602 ? 29.380 47.972 -92.130 1.00 93.25 602 LEU A CA 1
ATOM 4644 C C . LEU A 1 602 ? 28.077 47.169 -92.093 1.00 93.25 602 LEU A C 1
ATOM 4646 O O . LEU A 1 602 ? 28.046 46.027 -91.629 1.00 93.25 602 LEU A O 1
ATOM 4650 N N . THR A 1 603 ? 27.017 47.732 -92.677 1.00 91.00 603 THR A N 1
ATOM 4651 C CA . THR A 1 603 ? 25.672 47.127 -92.750 1.00 91.00 603 THR A CA 1
ATOM 4652 C C . THR A 1 603 ? 25.621 45.814 -93.531 1.00 91.00 603 THR A C 1
ATOM 4654 O O . THR A 1 603 ? 24.668 45.058 -93.384 1.00 91.00 603 THR A O 1
ATOM 4657 N N . LYS A 1 604 ? 26.651 45.517 -94.332 1.00 93.56 604 LYS A N 1
ATOM 4658 C CA . LYS A 1 604 ? 26.801 44.240 -95.043 1.00 93.56 604 LYS A CA 1
ATOM 4659 C C . LYS A 1 604 ? 27.314 43.085 -94.170 1.00 93.56 604 LYS A C 1
ATOM 4661 O O . LYS A 1 604 ? 27.453 41.971 -94.669 1.00 93.56 604 LYS A O 1
ATOM 4666 N N . SER A 1 605 ? 27.633 43.347 -92.900 1.00 95.19 605 SER A N 1
ATOM 4667 C CA . SER A 1 605 ? 27.918 42.297 -91.916 1.00 95.19 605 SER A CA 1
ATOM 4668 C C . SER A 1 605 ? 26.741 41.334 -91.813 1.00 95.19 605 SER A C 1
ATOM 4670 O O . SER A 1 605 ? 25.582 41.747 -91.831 1.00 95.19 605 SER A O 1
ATOM 4672 N N . ASN A 1 606 ? 27.044 40.044 -91.724 1.00 95.75 606 ASN A N 1
ATOM 4673 C CA . ASN A 1 606 ? 26.048 38.981 -91.693 1.00 95.75 606 ASN A CA 1
ATOM 4674 C C . ASN A 1 606 ? 26.235 38.097 -90.452 1.00 95.75 606 ASN A C 1
ATOM 4676 O O . ASN A 1 606 ? 27.015 38.406 -89.547 1.00 95.75 606 ASN A O 1
ATOM 4680 N N . ASN A 1 607 ? 25.491 36.999 -90.392 1.00 94.94 607 ASN A N 1
ATOM 4681 C CA . ASN A 1 607 ? 25.493 36.082 -89.262 1.00 94.94 607 ASN A CA 1
ATOM 4682 C C . ASN A 1 607 ? 26.850 35.379 -89.027 1.00 94.94 607 ASN A C 1
ATOM 4684 O O . ASN A 1 607 ? 27.120 34.939 -87.910 1.00 94.94 607 ASN A O 1
ATOM 4688 N N . ALA A 1 608 ? 27.719 35.299 -90.039 1.00 94.88 608 ALA A N 1
ATOM 4689 C CA . ALA A 1 608 ? 29.019 34.632 -89.968 1.00 94.88 608 ALA A CA 1
ATOM 4690 C C . ALA A 1 608 ? 30.217 35.592 -90.045 1.00 94.88 608 ALA A C 1
ATOM 4692 O O . ALA A 1 608 ? 31.248 35.307 -89.442 1.00 94.88 608 ALA A O 1
ATOM 4693 N N . THR A 1 609 ? 30.095 36.727 -90.733 1.00 96.12 609 THR A N 1
ATOM 4694 C CA . THR A 1 609 ? 31.222 37.622 -91.035 1.00 96.12 609 THR A CA 1
ATOM 4695 C C . THR A 1 609 ? 30.920 39.061 -90.628 1.00 96.12 609 THR A C 1
ATOM 4697 O O . THR A 1 609 ? 29.894 39.632 -91.007 1.00 96.12 609 THR A O 1
ATOM 4700 N N . CYS A 1 610 ? 31.846 39.668 -89.886 1.00 95.88 610 CYS A N 1
ATOM 4701 C CA . CYS A 1 610 ? 31.834 41.088 -89.554 1.00 95.88 610 CYS A CA 1
ATOM 4702 C C . CYS A 1 610 ? 32.717 41.850 -90.546 1.00 95.88 610 CYS A C 1
ATOM 4704 O O . CYS A 1 610 ? 33.905 41.551 -90.654 1.00 95.88 610 CYS A O 1
ATOM 4706 N N . TYR A 1 611 ? 32.154 42.848 -91.229 1.00 95.75 611 TYR A N 1
ATOM 4707 C CA . TYR A 1 611 ? 32.888 43.782 -92.085 1.00 95.75 611 TYR A CA 1
ATOM 4708 C C . TYR A 1 611 ? 32.963 45.143 -91.403 1.00 95.75 611 TYR A C 1
ATOM 4710 O O . TYR A 1 611 ? 31.952 45.650 -90.912 1.00 95.75 611 TYR A O 1
ATOM 4718 N N . TYR A 1 612 ? 34.144 45.749 -91.371 1.00 93.94 612 TYR A N 1
ATOM 4719 C CA . TYR A 1 612 ? 34.360 46.993 -90.646 1.00 93.94 612 TYR A CA 1
ATOM 4720 C C . TYR A 1 612 ? 35.470 47.840 -91.270 1.00 93.94 612 TYR A C 1
ATOM 4722 O O . TYR A 1 612 ? 36.358 47.330 -91.952 1.00 93.94 612 TYR A O 1
ATOM 4730 N N . HIS A 1 613 ? 35.399 49.149 -91.036 1.00 91.44 613 HIS A N 1
ATOM 4731 C CA . HIS A 1 613 ? 36.467 50.097 -91.340 1.00 91.44 613 HIS A CA 1
ATOM 4732 C C . HIS A 1 613 ? 37.065 50.617 -90.041 1.00 91.44 613 HIS A C 1
ATOM 4734 O O . HIS A 1 613 ? 36.342 50.951 -89.100 1.00 91.44 613 HIS A O 1
ATOM 4740 N N . GLU A 1 614 ? 38.382 50.717 -90.013 1.00 90.50 614 GLU A N 1
ATOM 4741 C CA . GLU A 1 614 ? 39.124 51.421 -88.976 1.00 90.50 614 GLU A CA 1
ATOM 4742 C C . GLU A 1 614 ? 39.299 52.872 -89.405 1.00 90.50 614 GLU A C 1
ATOM 4744 O O . GLU A 1 614 ? 39.425 53.167 -90.595 1.00 90.50 614 GLU A O 1
ATOM 4749 N N . TYR A 1 615 ? 39.273 53.789 -88.445 1.00 84.81 615 TYR A N 1
ATOM 4750 C CA . TYR A 1 615 ? 39.566 55.177 -88.740 1.00 84.81 615 TYR A CA 1
ATOM 4751 C C . TYR A 1 615 ? 40.247 55.897 -87.595 1.00 84.81 615 TYR A C 1
ATOM 4753 O O . TYR A 1 615 ? 39.962 55.660 -86.422 1.00 84.81 615 TYR A O 1
ATOM 4761 N N . GLU A 1 616 ? 41.076 56.862 -87.969 1.00 82.56 616 GLU A N 1
ATOM 4762 C CA . GLU A 1 616 ? 41.627 57.879 -87.093 1.00 82.56 616 GLU A CA 1
ATOM 4763 C C . GLU A 1 616 ? 41.493 59.262 -87.741 1.00 82.56 616 GLU A C 1
ATOM 4765 O O . GLU A 1 616 ? 41.700 59.448 -88.940 1.00 82.56 616 GLU A O 1
ATOM 4770 N N . HIS A 1 617 ? 41.129 60.262 -86.947 1.00 70.19 617 HIS A N 1
ATOM 4771 C CA . HIS A 1 617 ? 41.071 61.649 -87.385 1.00 70.19 617 HIS A CA 1
ATOM 4772 C C . HIS A 1 617 ? 42.365 62.354 -86.963 1.00 70.19 617 HIS A C 1
ATOM 4774 O O . HIS A 1 617 ? 42.520 62.712 -85.797 1.00 70.19 617 HIS A O 1
ATOM 4780 N N . GLY A 1 618 ? 43.285 62.563 -87.913 1.00 66.62 618 GLY A N 1
ATOM 4781 C CA . GLY A 1 618 ? 44.517 63.340 -87.699 1.00 66.62 618 GLY A CA 1
ATOM 4782 C C . GLY A 1 618 ? 45.832 62.655 -88.091 1.00 66.62 618 GLY A C 1
ATOM 4783 O O . GLY A 1 618 ? 46.861 63.322 -88.041 1.00 66.62 618 GLY A O 1
ATOM 4784 N N . GLY A 1 619 ? 45.814 61.380 -88.513 1.00 63.53 619 GLY A N 1
ATOM 4785 C CA . GLY A 1 619 ? 46.965 60.682 -89.119 1.00 63.53 619 GLY A CA 1
ATOM 4786 C C . GLY A 1 619 ? 48.170 60.454 -88.194 1.00 63.53 619 GLY A C 1
ATOM 4787 O O . GLY A 1 619 ? 49.289 60.271 -88.672 1.00 63.53 619 GLY A O 1
ATOM 4788 N N . SER A 1 620 ? 47.983 60.564 -86.878 1.00 69.44 620 SER A N 1
ATOM 4789 C CA . SER A 1 620 ? 49.039 60.378 -85.883 1.00 69.44 620 SER A CA 1
ATOM 4790 C C . SER A 1 620 ? 49.060 58.934 -85.400 1.00 69.44 620 SER A C 1
ATOM 4792 O O . SER A 1 620 ? 48.063 58.490 -84.849 1.00 69.44 620 SER A O 1
ATOM 4794 N N . ASN A 1 621 ? 50.207 58.259 -85.495 1.00 80.19 621 ASN A N 1
ATOM 4795 C CA . ASN A 1 621 ? 50.324 56.853 -85.116 1.00 80.19 621 ASN A CA 1
ATOM 4796 C C . ASN A 1 621 ? 49.782 56.569 -83.700 1.00 80.19 621 ASN A C 1
ATOM 4798 O O . ASN A 1 621 ? 50.321 57.075 -82.711 1.00 80.19 621 ASN A O 1
ATOM 4802 N N . GLN A 1 622 ? 48.734 55.743 -83.605 1.00 81.81 622 GLN A N 1
ATOM 4803 C CA . GLN A 1 622 ? 48.046 55.415 -82.345 1.00 81.81 622 GLN A CA 1
ATOM 4804 C C . GLN A 1 622 ? 48.841 54.444 -81.445 1.00 81.81 622 GLN A C 1
ATOM 4806 O O . GLN A 1 622 ? 48.382 54.040 -80.372 1.00 81.81 622 GLN A O 1
ATOM 4811 N N . GLY A 1 623 ? 50.048 54.055 -81.855 1.00 86.56 623 GLY A N 1
ATOM 4812 C CA . GLY A 1 623 ? 50.897 53.105 -81.151 1.00 86.56 623 GLY A CA 1
ATOM 4813 C C . GLY A 1 623 ? 50.267 51.716 -81.087 1.00 86.56 623 GLY A C 1
ATOM 4814 O O . GLY A 1 623 ? 49.664 51.241 -82.050 1.00 86.56 623 GLY A O 1
ATOM 4815 N N . ASN A 1 624 ? 50.382 51.060 -79.932 1.00 88.50 624 ASN A N 1
ATOM 4816 C CA . ASN A 1 624 ? 49.785 49.748 -79.716 1.00 88.50 624 ASN A CA 1
ATOM 4817 C C . ASN A 1 624 ? 48.271 49.880 -79.551 1.00 88.50 624 ASN A C 1
ATOM 4819 O O . ASN A 1 624 ? 47.786 50.383 -78.534 1.00 88.50 624 ASN A O 1
ATOM 4823 N N . VAL A 1 625 ? 47.529 49.365 -80.526 1.00 89.00 625 VAL A N 1
ATOM 4824 C CA . VAL A 1 625 ? 46.074 49.426 -80.574 1.00 89.00 625 VAL A CA 1
ATOM 4825 C C . VAL A 1 625 ? 45.472 48.066 -80.258 1.00 89.00 625 VAL A C 1
ATOM 4827 O O . VAL A 1 625 ? 45.893 47.023 -80.761 1.00 89.00 625 VAL A O 1
ATOM 4830 N N . ARG A 1 626 ? 44.436 48.087 -79.423 1.00 91.88 626 ARG A N 1
ATOM 4831 C CA . ARG A 1 626 ? 43.563 46.952 -79.150 1.00 91.88 626 ARG A CA 1
ATOM 4832 C C . ARG A 1 626 ? 42.137 47.313 -79.544 1.00 91.88 626 ARG A C 1
ATOM 4834 O O . ARG A 1 626 ? 41.532 48.198 -78.931 1.00 91.88 626 ARG A O 1
ATOM 4841 N N . ILE A 1 627 ? 41.610 46.586 -80.523 1.00 92.06 627 ILE A N 1
ATOM 4842 C CA . ILE A 1 627 ? 40.225 46.674 -80.980 1.00 92.06 627 ILE A CA 1
ATOM 4843 C C . ILE A 1 627 ? 39.463 45.492 -80.397 1.00 92.06 627 ILE A C 1
ATOM 4845 O O . ILE A 1 627 ? 39.864 44.343 -80.561 1.00 92.06 627 ILE A O 1
ATOM 4849 N N . GLN A 1 628 ? 38.373 45.771 -79.698 1.00 93.88 628 GLN A N 1
ATOM 4850 C CA . GLN A 1 628 ? 37.522 44.759 -79.089 1.00 93.88 628 GLN A CA 1
ATOM 4851 C C . GLN A 1 628 ? 36.159 44.795 -79.756 1.00 93.88 628 GLN A C 1
ATOM 4853 O O . GLN A 1 628 ? 35.503 45.834 -79.741 1.00 93.88 628 GLN A O 1
ATOM 4858 N N . PHE A 1 629 ? 35.732 43.662 -80.296 1.00 96.25 629 PHE A N 1
ATOM 4859 C CA . PHE A 1 629 ? 34.389 43.456 -80.811 1.00 96.25 629 PHE A CA 1
ATOM 4860 C C . PHE A 1 629 ? 33.576 42.654 -79.800 1.00 96.25 629 PHE A C 1
ATOM 4862 O O . PHE A 1 629 ? 34.082 41.706 -79.201 1.00 96.25 629 PHE A O 1
ATOM 4869 N N . LEU A 1 630 ? 32.316 43.033 -79.624 1.00 96.19 630 LEU A N 1
ATOM 4870 C CA . LEU A 1 630 ? 31.309 42.319 -78.849 1.00 96.19 630 LEU A CA 1
ATOM 4871 C C . LEU A 1 630 ? 30.095 42.127 -79.751 1.00 96.19 630 LEU A C 1
ATOM 4873 O O . LEU A 1 630 ? 29.485 43.106 -80.168 1.00 96.19 630 LEU A O 1
ATOM 4877 N N . ALA A 1 631 ? 29.734 40.882 -80.023 1.00 96.44 631 ALA A N 1
ATOM 4878 C CA . ALA A 1 631 ? 28.526 40.532 -80.746 1.00 96.44 631 ALA A CA 1
ATOM 4879 C C . ALA A 1 631 ? 27.538 39.817 -79.830 1.00 96.44 631 ALA A C 1
ATOM 4881 O O . ALA A 1 631 ? 27.908 38.877 -79.126 1.00 96.44 631 ALA A O 1
ATOM 4882 N N . ILE A 1 632 ? 26.280 40.250 -79.869 1.00 96.81 632 ILE A N 1
ATOM 4883 C CA . ILE A 1 632 ? 25.167 39.631 -79.148 1.00 96.81 632 ILE A CA 1
ATOM 4884 C C . ILE A 1 632 ? 24.132 39.179 -80.178 1.00 96.81 632 ILE A C 1
ATOM 4886 O O . ILE A 1 632 ? 23.633 39.986 -80.958 1.00 96.81 632 ILE A O 1
ATOM 4890 N N . GLY A 1 633 ? 23.808 37.889 -80.186 1.00 94.88 633 GLY A N 1
ATOM 4891 C CA . GLY A 1 633 ? 22.864 37.297 -81.133 1.00 94.88 633 GLY A CA 1
ATOM 4892 C C . GLY A 1 633 ? 22.319 35.960 -80.639 1.00 94.88 633 GLY A C 1
ATOM 4893 O O . GLY A 1 633 ? 22.326 35.686 -79.439 1.00 94.88 633 GLY A O 1
ATOM 4894 N N . ARG A 1 634 ? 21.835 35.115 -81.554 1.00 95.75 634 ARG A N 1
ATOM 4895 C CA . ARG A 1 634 ? 21.238 33.803 -81.240 1.00 95.75 634 ARG A CA 1
ATOM 4896 C C . ARG A 1 634 ? 22.086 32.661 -81.803 1.00 95.75 634 ARG A C 1
ATOM 4898 O O . ARG A 1 634 ? 22.699 32.837 -82.853 1.00 95.75 634 ARG A O 1
ATOM 4905 N N . TRP A 1 635 ? 22.135 31.517 -81.115 1.00 91.31 635 TRP A N 1
ATOM 4906 C CA . TRP A 1 635 ? 22.847 30.303 -81.573 1.00 91.31 635 TRP A CA 1
ATOM 4907 C C . TRP A 1 635 ? 21.936 29.104 -81.860 1.00 91.31 635 TRP A C 1
ATOM 4909 O O . TRP A 1 635 ? 22.414 28.106 -82.398 1.00 91.31 635 TRP A O 1
ATOM 4919 N N . LYS A 1 636 ? 20.660 29.191 -81.476 1.00 81.81 636 LYS A N 1
ATOM 4920 C CA . LYS A 1 636 ? 19.609 28.213 -81.758 1.00 81.81 636 LYS A CA 1
ATOM 4921 C C . LYS A 1 636 ? 18.281 28.908 -82.013 1.00 81.81 636 LYS A C 1
ATOM 4923 O O . LYS A 1 636 ? 18.125 30.055 -81.516 1.00 81.81 636 LYS A O 1
#

Organism: Avibacterium paragallinarum (NCBI:txid728)

Foldseek 3Di:
DDDADAALDQDPDQDDDDPPQDQDDDNPRPVCRNVNNVRNNVNNVVVVVVVVPDADFDFPVDDGHEAEDDDLDDPDRRHDYDPNNVVVVVVVVVVVVVVVVPDDDPVQEDLDLPDPDPRHDYDPNSVVVVVVVVVVVVVVVVVVVVVVVVVVDPPPDCVSVVNDQEDEAQDCQQAAPQVPQGFYKYWHDDLCNQDVVSVHLHSATFMWGWADDVQGIKIWTAGPPPRWIWIWDAHNVGGIDRIDTPDDPWPDFFDKDKDFPVCPQDFQWDFQQQDFADCVLQVRNCVSVVNDRTHHHPVDFQFFDKDWALDPPDDPQKDFQQCCQVQDDCVRQVVNQCVCCVVQVHSVSQDHCPPDDDDDADPPRDVRDDDDDDDDDDDDDQDDPDPDDDDPPDPPPDDPDPVVVVDADVPPDDDPDPDDPPDVDPVVVPPPDRCPDPPDDDDPDPPDPDDVPDDDPPDSDTGMMGRRDGPSNRITMIGRRDTPDPDPVVSVVSVVSVVVVVCCVVCVPPPDPDDPVNCVCPVVVVVVVVVQAWDWDDDPQWIWIAGPVFKIKIKHKDKDWFQQDFDKDKDWTPAFFPWQWDKDKDKDADDPDDFAWDKAWDPPGIRTMTIIHTDGDPNDTRGIMMMMMMTMHGDD

Radius of gyration: 89.32 Å; chains: 1; bounding box: 189×125×265 Å

Secondary structure (DSSP, 8-state):
--PPPP-S---S-PPPPPTTS----STT-GGGHHHHHHHHHHHHHHHHHHHH----B-BTTB-SBPEEE--SS---TTEEEPHHHHHHHHHHHHHHHHHHHTPPPGGGEE--SS---SS-EEPHHHHHHHHHHHHHHHHHHHHHHHHHHHHHS--SSGGGGT--SEEEES--TT--GGG--SEEEEEE--GGG--GGGT-SSSS-EEEEEEEETTEEEEEEEETTT--EEEEEEETTSPBPPPEEES-----TT-EEEEETT----TTEEE-BS-B--TTTSHHHHHHTTS--B--B-----TT-EEEESSS-PPTTEEEGGGHHHH--TTTSHHHHHHHHHHHSSSTTSPP-TT------BTTBPTT--PPP-PPP---PPPPS--------TT------GGGSTT--TT------SS----S-GGGTTT-------SS----STT----TT----S----EEEEE-S-TTTTEEEEEE-S-----HHHHHHHHHHHHHHHHHHH-S-------GGG-TTHHHHHHHHHHHH-EEEEETTEEEEE-TTSEEEEEEEEEEE-----S-EEEE-SS--SS--EEEEEEE-S-SS---EEEEE-TT--SSEEEEEEEESS-----EEEEEEEEEEE--

InterPro domains:
  IPR005068 Bacteriophage lambda, Tail fiber protein, repeat-2 [PF03406] (59-89)
  IPR011083 Phage tail collar domain [PF07484] (254-300)
  IPR037053 Phage tail collar domain superfamily [G3DSA:3.90.1340.10] (249-301)
  IPR037053 Phage tail collar domain superfamily [G3DSA:3.90.1340.10] (302-360)

pLDDT: mean 79.67, std 17.94, range [32.72, 97.88]

Sequence (636 aa):
MANLEEQEKWETGIYQIEENDPVHGGADGVTNKPIKQLANRTKYLKKEVERRYVEQAATTAQTGTVKLNSSDNSDSETEAATPKVVKKLKGLIDALTCNLGNYIPNSKKSNAINSASSDTVATSNAVKTAYDKGVEAKNRADSAYTLAQSKQSPATTLAGYGIKDFKVQANLGTQDLNQLTTVGIYGQVHDSLATSVRHYPEARAGALTVKPSAYGVMQEYVTHDKQIYYARNRRSGGGWSEWVRVGGDSLPVGAVLAFPRAITHPQGFLLADGSTFGSSTYPDLYRALGNSNKLPDLRRSDVGMTAYFATDNIPEGWIAFDDIEEQVSEQAYPELYRHLVAKYGSLSAVPKAKDRFIRNAGALLAVGEVQQDALQDHFHYIPTEAGGDYQAEKGITIVIHDSDTTNVVPGAFKPAQKGRVQANNVAVADGARAKTYLASTKDTTEKDTRTAEETRPKSLVLKLCIKAQNTLDGVQFWIKAFGEIANAGQLDASRLAQDIQEVKAKKADVLHTHTASDITDFDTGVDNRIAQLFTYQKIGDFEVRKYPDGTMIQTYTIRQNDLYEWFEKSFNWAIAFVDTPLIFSKVTTSIGGSHNAGVNILTKSNNATCYYHEYEHGGSNQGNVRIQFLAIGRWK